Protein AF-A0A8J3HK94-F1 (afdb_monomer_lite)

Structure (mmCIF, N/CA/C/O backbone):
data_AF-A0A8J3HK94-F1
#
_entry.id   AF-A0A8J3HK94-F1
#
loop_
_atom_site.group_PDB
_atom_site.id
_atom_site.type_symbol
_atom_site.label_atom_id
_atom_site.label_alt_id
_atom_site.label_comp_id
_atom_site.label_asym_id
_atom_site.label_entity_id
_atom_site.label_seq_id
_atom_site.pdbx_PDB_ins_code
_atom_site.Cartn_x
_atom_site.Cartn_y
_atom_site.Cartn_z
_atom_site.occupancy
_atom_site.B_iso_or_equiv
_atom_site.auth_seq_id
_atom_site.auth_comp_id
_atom_site.auth_asym_id
_atom_site.auth_atom_id
_atom_site.pdbx_PDB_model_num
ATOM 1 N N . MET A 1 1 ? 1.221 37.750 -27.909 1.00 42.03 1 MET A N 1
ATOM 2 C CA . MET A 1 1 ? 0.734 37.215 -26.621 1.00 42.03 1 MET A CA 1
ATOM 3 C C . MET A 1 1 ? 0.077 35.888 -26.929 1.00 42.03 1 MET A C 1
ATOM 5 O O . MET A 1 1 ? -1.076 35.879 -27.331 1.00 42.03 1 MET A O 1
ATOM 9 N N . ASN A 1 2 ? 0.846 34.801 -26.864 1.00 42.00 2 ASN A N 1
ATOM 10 C CA . ASN A 1 2 ? 0.299 33.459 -27.018 1.00 42.00 2 ASN A CA 1
ATOM 11 C C . ASN A 1 2 ? -0.292 33.086 -25.667 1.00 42.00 2 ASN A C 1
ATOM 13 O O . ASN A 1 2 ? 0.446 32.860 -24.712 1.00 42.00 2 ASN A O 1
ATOM 17 N N . GLN A 1 3 ? -1.617 33.130 -25.585 1.00 48.66 3 GLN A N 1
ATOM 18 C CA . GLN A 1 3 ? -2.343 32.490 -24.504 1.00 48.66 3 GLN A CA 1
ATOM 19 C C . GLN A 1 3 ? -2.049 30.998 -24.656 1.00 48.66 3 GLN A C 1
ATOM 21 O O . GLN A 1 3 ? -2.496 30.371 -25.612 1.00 48.66 3 GLN A O 1
ATOM 26 N N . HIS A 1 4 ? -1.189 30.467 -23.788 1.00 46.75 4 HIS A N 1
ATOM 27 C CA . HIS A 1 4 ? -1.162 29.037 -23.547 1.00 46.75 4 HIS A CA 1
ATOM 28 C C . HIS A 1 4 ? -2.525 28.723 -22.936 1.00 46.75 4 HIS A C 1
ATOM 30 O O . HIS A 1 4 ? -2.739 28.955 -21.751 1.00 46.75 4 HIS A O 1
ATOM 36 N N . GLU A 1 5 ? -3.471 28.311 -23.779 1.00 56.69 5 GLU A N 1
ATOM 37 C CA . GLU A 1 5 ? -4.621 27.543 -23.328 1.00 56.69 5 GLU A CA 1
ATOM 38 C C . GLU A 1 5 ? -4.038 26.306 -22.643 1.00 56.69 5 GLU A C 1
ATOM 40 O O . GLU A 1 5 ? -3.636 25.342 -23.297 1.00 56.69 5 GLU A O 1
ATOM 45 N N . GLU A 1 6 ? -3.900 26.379 -21.319 1.00 55.19 6 GLU A N 1
ATOM 46 C CA . GLU A 1 6 ? -3.866 25.200 -20.471 1.00 55.19 6 GLU A CA 1
ATOM 47 C C . GLU A 1 6 ? -5.169 24.462 -20.759 1.00 55.19 6 GLU A C 1
ATOM 49 O O . GLU A 1 6 ? -6.229 24.773 -20.219 1.00 55.19 6 GLU A O 1
ATOM 54 N N . TYR A 1 7 ? -5.101 23.526 -21.705 1.00 48.00 7 TYR A N 1
ATOM 55 C CA . TYR A 1 7 ? -6.087 22.474 -21.830 1.00 48.00 7 TYR A CA 1
ATOM 56 C C . TYR A 1 7 ? -6.023 21.703 -20.517 1.00 48.00 7 TYR A C 1
ATOM 58 O O . TYR A 1 7 ? -5.212 20.793 -20.349 1.00 48.00 7 TYR A O 1
ATOM 66 N N . GLU A 1 8 ? -6.857 22.119 -19.570 1.00 52.19 8 GLU A N 1
ATOM 67 C CA . GLU A 1 8 ? -7.220 21.341 -18.402 1.00 52.19 8 GLU A CA 1
ATOM 68 C C . GLU A 1 8 ? -7.934 20.103 -18.947 1.00 52.19 8 GLU A C 1
ATOM 70 O O . GLU A 1 8 ? -9.144 20.080 -19.177 1.00 52.19 8 GLU A O 1
ATOM 75 N N . VAL A 1 9 ? -7.140 19.091 -19.307 1.00 52.84 9 VAL A N 1
ATOM 76 C CA . VAL A 1 9 ? -7.640 17.773 -19.671 1.00 52.84 9 VAL A CA 1
ATOM 77 C C . VAL A 1 9 ? -8.379 17.301 -18.435 1.00 52.84 9 VAL A C 1
ATOM 79 O O . VAL A 1 9 ? -7.741 16.919 -17.453 1.00 52.84 9 VAL A O 1
ATOM 82 N N . ALA A 1 10 ? -9.710 17.402 -18.471 1.00 52.56 10 ALA A N 1
ATOM 83 C CA . ALA A 1 10 ? -10.589 16.920 -17.424 1.00 52.56 10 ALA A CA 1
ATOM 84 C C . ALA A 1 10 ? -10.265 15.441 -17.224 1.00 52.56 10 ALA A C 1
ATOM 86 O O . ALA A 1 10 ? -10.687 14.574 -17.991 1.00 52.56 10 ALA A O 1
ATOM 87 N N . SER A 1 11 ? -9.398 15.187 -16.251 1.00 57.72 11 SER A N 1
ATOM 88 C CA . SER A 1 11 ? -8.889 13.863 -15.964 1.00 57.72 11 SER A CA 1
ATOM 89 C C . SER A 1 11 ? -10.081 13.089 -15.444 1.00 57.72 11 SER A C 1
ATOM 91 O O . SER A 1 11 ? -10.765 13.550 -14.527 1.00 57.72 11 SER A O 1
ATOM 93 N N . ALA A 1 12 ? -10.392 11.969 -16.095 1.00 57.72 12 ALA A N 1
ATOM 94 C CA . ALA A 1 12 ? -11.482 11.128 -15.643 1.00 57.72 12 ALA A CA 1
ATOM 95 C C . ALA A 1 12 ? -11.251 10.828 -14.150 1.00 57.72 12 ALA A C 1
ATOM 97 O O . ALA A 1 12 ? -10.126 10.480 -13.779 1.00 57.72 12 ALA A O 1
ATOM 98 N N . PRO A 1 13 ? -12.262 11.014 -13.284 1.00 69.06 13 PRO A N 1
ATOM 99 C CA . PRO A 1 13 ? -12.137 10.631 -11.887 1.00 69.06 13 PRO A CA 1
ATOM 100 C C . PRO A 1 13 ? -11.805 9.140 -11.856 1.00 69.06 13 PRO A C 1
ATOM 102 O O . PRO A 1 13 ? -12.543 8.324 -12.409 1.00 69.06 13 PRO A O 1
ATOM 105 N N . GLY A 1 14 ? -10.658 8.797 -11.285 1.00 87.81 14 GLY A N 1
ATOM 106 C CA . GLY A 1 14 ? -10.092 7.474 -11.466 1.00 87.81 14 GLY A CA 1
ATOM 107 C C . GLY A 1 14 ? -8.973 7.177 -10.491 1.00 87.81 14 GLY A C 1
ATOM 108 O O . GLY A 1 14 ? -8.502 8.041 -9.748 1.00 87.81 14 GLY A O 1
ATOM 109 N N . TRP A 1 15 ? -8.569 5.919 -10.511 1.00 94.69 15 TRP A N 1
ATOM 110 C CA . TRP A 1 15 ? -7.483 5.395 -9.709 1.00 94.69 15 TRP A CA 1
ATOM 111 C C . TRP A 1 15 ? -6.197 5.457 -10.523 1.00 94.69 15 TRP A C 1
ATOM 113 O O . TRP A 1 15 ? -6.171 5.046 -11.676 1.00 94.69 15 TRP A O 1
ATOM 123 N N . ALA A 1 16 ? -5.124 5.969 -9.938 1.00 95.88 16 ALA A N 1
ATOM 124 C CA . ALA A 1 16 ? -3.815 6.046 -10.569 1.00 95.88 16 ALA A CA 1
ATOM 125 C C . ALA A 1 16 ? -2.891 4.955 -9.998 1.00 95.88 16 ALA A C 1
ATOM 127 O O . ALA A 1 16 ? -2.754 4.869 -8.770 1.00 95.88 16 ALA A O 1
ATOM 128 N N . PRO A 1 17 ? -2.241 4.133 -10.843 1.00 96.75 17 PRO A N 1
ATOM 129 C CA . PRO A 1 17 ? -1.340 3.084 -10.389 1.00 96.75 17 PRO A CA 1
ATOM 130 C C . PRO A 1 17 ? -0.154 3.615 -9.595 1.00 96.75 17 PRO A C 1
ATOM 132 O O . PRO A 1 17 ? 0.417 4.666 -9.899 1.00 96.75 17 PRO A O 1
ATOM 135 N N . VAL A 1 18 ? 0.267 2.814 -8.626 1.00 97.25 18 VAL A N 1
ATOM 136 C CA . VAL A 1 18 ? 1.447 3.029 -7.801 1.00 97.25 18 VAL A CA 1
ATOM 137 C C . VAL A 1 18 ? 2.259 1.748 -7.760 1.00 97.25 18 VAL A C 1
ATOM 139 O O . VAL A 1 18 ? 1.749 0.692 -7.385 1.00 97.25 18 VAL A O 1
ATOM 142 N N . VAL A 1 19 ? 3.542 1.838 -8.102 1.00 97.25 19 VAL A N 1
ATOM 143 C CA . VAL A 1 19 ? 4.454 0.694 -8.045 1.00 97.25 19 VAL A CA 1
ATOM 144 C C . VAL A 1 19 ? 5.729 1.085 -7.331 1.00 97.25 19 VAL A C 1
ATOM 146 O O . VAL A 1 19 ? 6.479 1.957 -7.783 1.00 97.25 19 VAL A O 1
ATOM 149 N N . PHE A 1 20 ? 5.988 0.373 -6.238 1.00 95.88 20 PHE A N 1
ATOM 150 C CA . PHE A 1 20 ? 7.257 0.402 -5.542 1.00 95.88 20 PHE A CA 1
ATOM 151 C C . PHE A 1 20 ? 7.925 -0.967 -5.643 1.00 95.88 20 PHE A C 1
ATOM 153 O O . PHE A 1 20 ? 7.413 -1.973 -5.155 1.00 95.88 20 PHE A O 1
ATOM 160 N N . GLY A 1 21 ? 9.083 -1.038 -6.281 1.00 92.94 21 GLY A N 1
ATOM 161 C CA . GLY A 1 21 ? 9.813 -2.281 -6.454 1.00 92.94 21 GLY A CA 1
ATOM 162 C C . GLY A 1 21 ? 11.234 -2.037 -6.925 1.00 92.94 21 GLY A C 1
ATOM 163 O O . GLY A 1 21 ? 11.505 -1.130 -7.709 1.00 92.94 21 GLY A O 1
ATOM 164 N N . ARG A 1 22 ? 12.139 -2.891 -6.452 1.00 92.06 22 ARG A N 1
ATOM 165 C CA . ARG A 1 22 ? 13.520 -2.952 -6.936 1.00 92.06 22 ARG A CA 1
ATOM 166 C C . ARG A 1 22 ? 13.552 -3.642 -8.300 1.00 92.06 22 ARG A C 1
ATOM 168 O O . ARG A 1 22 ? 12.728 -4.515 -8.574 1.00 92.06 22 ARG A O 1
ATOM 175 N N . THR A 1 23 ? 14.506 -3.260 -9.141 1.00 92.25 23 THR A N 1
ATOM 176 C CA . THR A 1 23 ? 14.773 -3.939 -10.421 1.00 92.25 23 THR A CA 1
ATOM 177 C C . THR A 1 23 ? 16.070 -4.726 -10.323 1.00 92.25 23 THR A C 1
ATOM 179 O O . THR A 1 23 ? 16.749 -4.690 -9.296 1.00 92.25 23 THR A O 1
ATOM 182 N N . ARG A 1 24 ? 16.432 -5.441 -11.392 1.00 90.88 24 ARG A N 1
ATOM 183 C CA . ARG A 1 24 ? 17.691 -6.181 -11.447 1.00 90.88 24 ARG A CA 1
ATOM 184 C C . ARG A 1 24 ? 18.888 -5.270 -11.205 1.00 90.88 24 ARG A C 1
ATOM 186 O O . ARG A 1 24 ? 19.740 -5.590 -10.402 1.00 90.88 24 ARG A O 1
ATOM 193 N N . ASN A 1 25 ? 18.941 -4.126 -11.876 1.00 88.56 25 ASN A N 1
ATOM 194 C CA . ASN A 1 25 ? 20.156 -3.310 -11.920 1.00 88.56 25 ASN A CA 1
ATOM 195 C C . ASN A 1 25 ? 20.101 -2.067 -11.017 1.00 88.56 25 ASN A C 1
ATOM 197 O O . ASN A 1 25 ? 21.021 -1.247 -11.050 1.00 88.56 25 ASN A O 1
ATOM 201 N N . ALA A 1 26 ? 19.029 -1.883 -10.239 1.00 86.94 26 ALA A N 1
ATOM 202 C CA . ALA A 1 26 ? 18.869 -0.706 -9.394 1.00 86.94 26 ALA A CA 1
ATOM 203 C C . ALA A 1 26 ? 18.104 -0.997 -8.102 1.00 86.94 26 ALA A C 1
ATOM 205 O O . ALA A 1 26 ? 16.978 -1.502 -8.115 1.00 86.94 26 ALA A O 1
ATOM 206 N N . ASP A 1 27 ? 18.687 -0.537 -6.993 1.00 83.94 27 ASP A N 1
ATOM 207 C CA . ASP A 1 27 ? 18.114 -0.653 -5.651 1.00 83.94 27 ASP A CA 1
ATOM 208 C C . ASP A 1 27 ? 17.171 0.500 -5.271 1.00 83.94 27 ASP A C 1
ATOM 210 O O . ASP A 1 27 ? 16.957 0.795 -4.097 1.00 83.94 27 ASP A O 1
ATOM 214 N N . VAL A 1 28 ? 16.606 1.167 -6.276 1.00 82.75 28 VAL A N 1
ATOM 215 C CA . VAL A 1 28 ? 15.639 2.257 -6.098 1.00 82.75 28 VAL A CA 1
ATOM 216 C C . VAL A 1 28 ? 14.244 1.668 -5.960 1.00 82.75 28 VAL A C 1
ATOM 218 O O . VAL A 1 28 ? 13.864 0.792 -6.734 1.00 82.75 28 VAL A O 1
ATOM 221 N N . TRP A 1 29 ? 13.496 2.147 -4.969 1.00 82.88 29 TRP A N 1
ATOM 222 C CA . TRP A 1 29 ? 12.213 1.569 -4.582 1.00 82.88 29 TRP A CA 1
ATOM 223 C C . TRP A 1 29 ? 11.012 2.104 -5.357 1.00 82.88 29 TRP A C 1
ATOM 225 O O . TRP A 1 29 ? 10.008 1.413 -5.368 1.00 82.88 29 TRP A O 1
ATOM 235 N N . TRP A 1 30 ? 11.062 3.274 -5.993 1.00 80.69 30 TRP A N 1
ATOM 236 C CA . TRP A 1 30 ? 9.920 3.830 -6.733 1.00 80.69 30 TRP A CA 1
ATOM 237 C C . TRP A 1 30 ? 10.035 3.578 -8.236 1.00 80.69 30 TRP A C 1
ATOM 239 O O . TRP A 1 30 ? 11.108 3.702 -8.833 1.00 80.69 30 TRP A O 1
ATOM 249 N N . ARG A 1 31 ? 8.906 3.224 -8.854 1.00 85.12 31 ARG A N 1
ATOM 250 C CA . ARG A 1 31 ? 8.808 3.022 -10.305 1.00 85.12 31 ARG A CA 1
ATOM 251 C C . ARG A 1 31 ? 7.689 3.835 -10.915 1.00 85.12 31 ARG A C 1
ATOM 253 O O . ARG A 1 31 ? 7.922 4.479 -11.924 1.00 85.12 31 ARG A O 1
ATOM 260 N N . ALA A 1 32 ? 6.520 3.860 -10.292 1.00 94.00 32 ALA A N 1
ATOM 261 C CA . ALA A 1 32 ? 5.366 4.564 -10.829 1.00 94.00 32 ALA A CA 1
ATOM 262 C C . ALA A 1 32 ? 4.612 5.275 -9.701 1.00 94.00 32 ALA A C 1
ATOM 264 O O . ALA A 1 32 ? 4.320 4.646 -8.679 1.00 94.00 32 ALA A O 1
ATOM 265 N N . VAL A 1 33 ? 4.329 6.568 -9.872 1.00 95.56 33 VAL A N 1
ATOM 266 C CA . VAL A 1 33 ? 3.602 7.396 -8.898 1.00 95.56 33 VAL A CA 1
ATOM 267 C C . VAL A 1 33 ? 2.563 8.283 -9.595 1.00 95.56 33 VAL A C 1
ATOM 269 O O . VAL A 1 33 ? 2.799 8.703 -10.727 1.00 95.56 33 VAL A O 1
ATOM 272 N N . PRO A 1 34 ? 1.441 8.622 -8.940 1.00 94.88 34 PRO A N 1
ATOM 273 C CA . PRO A 1 34 ? 0.409 9.467 -9.533 1.00 94.88 34 PRO A CA 1
ATOM 274 C C . PRO A 1 34 ? 0.896 10.898 -9.745 1.00 94.88 34 PRO A C 1
ATOM 276 O O . PRO A 1 34 ? 1.629 11.449 -8.918 1.00 94.88 34 PRO A O 1
ATOM 279 N N . ALA A 1 35 ? 0.426 11.536 -10.815 1.00 92.00 35 ALA A N 1
ATOM 280 C CA . ALA A 1 35 ? 0.636 12.965 -11.021 1.00 92.00 35 ALA A CA 1
ATOM 281 C C . ALA A 1 35 ? 0.085 13.793 -9.842 1.00 92.00 35 ALA A C 1
ATOM 283 O O . ALA A 1 35 ? -1.024 13.555 -9.367 1.00 92.00 35 ALA A O 1
ATOM 284 N N . GLY A 1 36 ? 0.853 14.782 -9.375 1.00 88.81 36 GLY A N 1
ATOM 285 C CA . GLY A 1 36 ? 0.413 15.738 -8.348 1.00 88.81 36 GLY A CA 1
ATOM 286 C C . GLY A 1 36 ? 0.370 15.209 -6.908 1.00 88.81 36 GLY A C 1
ATOM 287 O O . GLY A 1 36 ? 0.103 15.986 -5.995 1.00 88.81 36 GLY A O 1
ATOM 288 N N . VAL A 1 37 ? 0.669 13.928 -6.672 1.00 89.12 37 VAL A N 1
ATOM 289 C CA . VAL A 1 37 ? 0.752 13.357 -5.320 1.00 89.12 37 VAL A CA 1
ATOM 290 C C . VAL A 1 37 ? 2.191 13.453 -4.810 1.00 89.12 37 VAL A C 1
ATOM 292 O O . VAL A 1 37 ? 3.121 12.965 -5.458 1.00 89.12 37 VAL A O 1
ATOM 295 N N . SER A 1 38 ? 2.390 14.058 -3.631 1.00 83.50 38 SER A N 1
ATOM 296 C CA . SER A 1 38 ? 3.709 14.067 -2.982 1.00 83.50 38 SER A CA 1
ATOM 297 C C . SER A 1 38 ? 4.103 12.638 -2.612 1.00 83.50 38 SER A C 1
ATOM 299 O O . SER A 1 38 ? 3.550 12.033 -1.690 1.00 83.50 38 SER A O 1
ATOM 301 N N . HIS A 1 39 ? 5.069 12.082 -3.343 1.00 79.25 39 HIS A N 1
ATOM 302 C CA . HIS A 1 39 ? 5.569 10.738 -3.084 1.00 79.25 39 HIS A CA 1
ATOM 303 C C . HIS A 1 39 ? 6.682 10.711 -2.030 1.00 79.25 39 HIS A C 1
ATOM 305 O O . HIS A 1 39 ? 6.929 9.651 -1.459 1.00 79.25 39 HIS A O 1
ATOM 311 N N . ARG A 1 40 ? 7.335 11.849 -1.753 1.00 82.06 40 ARG A N 1
ATOM 312 C CA . ARG A 1 40 ? 8.483 11.930 -0.833 1.00 82.06 40 ARG A CA 1
ATOM 313 C C . ARG A 1 40 ? 8.092 11.802 0.645 1.00 82.06 40 ARG A C 1
ATOM 315 O O . ARG A 1 40 ? 8.906 11.333 1.427 1.00 82.06 40 ARG A O 1
ATOM 322 N N . ASP A 1 41 ? 6.833 12.082 0.994 1.00 87.94 41 ASP A N 1
ATOM 323 C CA . ASP A 1 41 ? 6.378 12.070 2.391 1.00 87.94 41 ASP A CA 1
ATOM 324 C C . ASP A 1 41 ? 5.393 10.925 2.672 1.00 87.94 41 ASP A C 1
ATOM 326 O O . ASP A 1 41 ? 5.774 9.829 3.095 1.00 87.94 41 ASP A O 1
ATOM 330 N N . TRP A 1 42 ? 4.103 11.166 2.425 1.00 93.56 42 TRP A N 1
ATOM 331 C CA . TRP A 1 42 ? 3.015 10.272 2.816 1.00 93.56 42 TRP A CA 1
ATOM 332 C C . TRP A 1 42 ? 3.087 8.920 2.109 1.00 93.56 42 TRP A C 1
ATOM 334 O O . TRP A 1 42 ? 3.032 7.884 2.771 1.00 93.56 42 TRP A O 1
ATOM 344 N N . LEU A 1 43 ? 3.251 8.920 0.781 1.00 94.62 43 LEU A N 1
ATOM 345 C CA . LEU A 1 43 ? 3.241 7.690 -0.010 1.00 94.62 43 LEU A CA 1
ATOM 346 C C . LEU A 1 43 ? 4.400 6.769 0.384 1.00 94.62 43 LEU A C 1
ATOM 348 O O . LEU A 1 43 ? 4.184 5.596 0.677 1.00 94.62 43 LEU A O 1
ATOM 352 N N . THR A 1 44 ? 5.618 7.314 0.457 1.00 93.44 44 THR A N 1
ATOM 353 C CA . THR A 1 44 ? 6.806 6.563 0.881 1.00 93.44 44 THR A CA 1
ATOM 354 C C . THR A 1 44 ? 6.674 6.065 2.317 1.00 93.44 44 THR A C 1
ATOM 356 O O . THR A 1 44 ? 7.004 4.913 2.592 1.00 93.44 44 THR A O 1
ATOM 359 N N . THR A 1 45 ? 6.125 6.877 3.224 1.00 93.94 45 THR A N 1
ATOM 360 C CA . THR A 1 45 ? 5.888 6.473 4.617 1.00 93.94 45 THR A CA 1
ATOM 361 C C . THR A 1 45 ? 4.885 5.321 4.712 1.00 93.94 45 THR A C 1
ATOM 363 O O . THR A 1 45 ? 5.149 4.325 5.386 1.00 93.94 45 THR A O 1
ATOM 366 N N . ALA A 1 46 ? 3.752 5.416 4.012 1.00 95.69 46 ALA A N 1
ATOM 367 C CA . ALA A 1 46 ? 2.705 4.397 4.032 1.00 95.69 46 ALA A CA 1
ATOM 368 C C . ALA A 1 46 ? 3.174 3.083 3.381 1.00 95.69 46 ALA A C 1
ATOM 370 O O . ALA A 1 46 ? 2.961 2.003 3.936 1.00 95.69 46 ALA A O 1
ATOM 371 N N . VAL A 1 47 ? 3.872 3.167 2.241 1.00 96.12 47 VAL A N 1
ATOM 372 C CA . VAL A 1 47 ? 4.470 2.004 1.568 1.00 96.12 47 VAL A CA 1
ATOM 373 C C . VAL A 1 47 ? 5.579 1.386 2.421 1.00 96.12 47 VAL A C 1
ATOM 375 O O . VAL A 1 47 ? 5.623 0.167 2.589 1.00 96.12 47 VAL A O 1
ATOM 378 N N . GLY A 1 48 ? 6.441 2.208 3.019 1.00 95.00 48 GLY A N 1
ATOM 379 C CA . GLY A 1 48 ? 7.480 1.760 3.942 1.00 95.00 48 GLY A CA 1
ATOM 380 C C . GLY A 1 48 ? 6.903 0.977 5.121 1.00 95.00 48 GLY A C 1
ATOM 381 O O . GLY A 1 48 ? 7.423 -0.087 5.449 1.00 95.00 48 GLY A O 1
ATOM 382 N N . ALA A 1 49 ? 5.785 1.437 5.689 1.00 94.88 49 ALA A N 1
ATOM 383 C CA . ALA A 1 49 ? 5.112 0.778 6.806 1.00 94.88 49 ALA A CA 1
ATOM 384 C C . ALA A 1 49 ? 4.551 -0.613 6.455 1.00 94.88 49 ALA A C 1
ATOM 386 O O . ALA A 1 49 ? 4.597 -1.528 7.278 1.00 94.88 49 ALA A O 1
ATOM 387 N N . VAL A 1 50 ? 4.014 -0.798 5.242 1.00 97.25 50 VAL A N 1
ATOM 388 C CA . VAL A 1 50 ? 3.467 -2.100 4.818 1.00 97.25 50 VAL A CA 1
ATOM 389 C C . VAL A 1 50 ? 4.555 -3.059 4.331 1.00 97.25 50 VAL A C 1
ATOM 391 O O . VAL A 1 50 ? 4.493 -4.256 4.623 1.00 97.25 50 VAL A O 1
ATOM 394 N N . VAL A 1 51 ? 5.573 -2.559 3.623 1.00 96.12 51 VAL A N 1
ATOM 395 C CA . VAL A 1 51 ? 6.633 -3.412 3.075 1.00 96.12 51 VAL A CA 1
ATOM 396 C C . VAL A 1 51 ? 7.678 -3.777 4.128 1.00 96.12 51 VAL A C 1
ATOM 398 O O . VAL A 1 51 ? 8.134 -4.920 4.149 1.00 96.12 51 VAL A O 1
ATOM 401 N N . ASP A 1 52 ? 8.057 -2.828 4.986 1.00 94.44 52 ASP A N 1
ATOM 402 C CA . ASP A 1 52 ? 9.055 -2.988 6.051 1.00 94.44 52 ASP A CA 1
ATOM 403 C C . ASP A 1 52 ? 10.344 -3.682 5.572 1.00 94.44 52 ASP A C 1
ATOM 405 O O . ASP A 1 52 ? 10.761 -4.718 6.088 1.00 94.44 52 ASP A O 1
ATOM 409 N N . GLY A 1 53 ? 10.916 -3.201 4.463 1.00 91.31 53 GLY A N 1
ATOM 410 C CA . GLY A 1 53 ? 12.116 -3.795 3.855 1.00 91.31 53 GLY A CA 1
ATOM 411 C C . GLY A 1 53 ? 11.962 -5.253 3.382 1.00 91.31 53 GLY A C 1
ATOM 412 O O . GLY A 1 53 ? 12.950 -5.881 2.999 1.00 91.31 53 GLY A O 1
ATOM 413 N N . GLY A 1 54 ? 10.744 -5.802 3.393 1.00 93.00 54 GLY A N 1
ATOM 414 C CA . GLY A 1 54 ? 10.455 -7.209 3.125 1.00 93.00 54 GLY A CA 1
ATOM 415 C C . GLY A 1 54 ? 10.582 -8.134 4.338 1.00 93.00 54 GLY A C 1
ATOM 416 O O . GLY A 1 54 ? 10.470 -9.353 4.186 1.00 93.00 54 GLY A O 1
ATOM 417 N N . HIS A 1 55 ? 10.812 -7.606 5.544 1.00 93.19 55 HIS A N 1
ATOM 418 C CA . HIS A 1 55 ? 10.901 -8.424 6.751 1.00 93.19 55 HIS A CA 1
ATOM 419 C C . HIS A 1 55 ? 9.603 -9.196 6.967 1.00 93.19 55 HIS A C 1
ATOM 421 O O . HIS A 1 55 ? 8.541 -8.593 7.053 1.00 93.19 55 HIS A O 1
ATOM 427 N N . HIS A 1 56 ? 9.682 -10.527 7.073 1.00 92.75 56 HIS A N 1
ATOM 428 C CA . HIS A 1 56 ? 8.534 -11.421 7.297 1.00 92.75 56 HIS A CA 1
ATOM 429 C C . HIS A 1 56 ? 7.409 -11.298 6.257 1.00 92.75 56 HIS A C 1
ATOM 431 O O . HIS A 1 56 ? 6.244 -11.579 6.553 1.00 92.75 56 HIS A O 1
ATOM 437 N N . LEU A 1 57 ? 7.734 -10.868 5.036 1.00 94.25 57 LEU A N 1
ATOM 438 C CA . LEU A 1 57 ? 6.774 -10.732 3.942 1.00 94.25 57 LEU A CA 1
ATOM 439 C C . LEU A 1 57 ? 6.617 -12.059 3.179 1.00 94.25 57 LEU A C 1
ATOM 441 O O . LEU A 1 57 ? 6.732 -12.120 1.962 1.00 94.25 57 LEU A O 1
ATOM 445 N N . ASP A 1 58 ? 6.393 -13.155 3.907 1.00 94.00 58 ASP A N 1
ATOM 446 C CA . ASP A 1 58 ? 6.156 -14.488 3.324 1.00 94.00 58 ASP A CA 1
ATOM 447 C C . ASP A 1 58 ? 4.720 -14.639 2.799 1.00 94.00 58 ASP A C 1
ATOM 449 O O . ASP A 1 58 ? 4.421 -15.523 1.996 1.00 94.00 58 ASP A O 1
ATOM 453 N N . ARG A 1 59 ? 3.831 -13.762 3.273 1.00 96.38 59 ARG A N 1
ATOM 454 C CA . ARG A 1 59 ? 2.436 -13.606 2.862 1.00 96.38 59 ARG A CA 1
ATOM 455 C C . ARG A 1 59 ? 2.203 -12.152 2.445 1.00 96.38 59 ARG A C 1
ATOM 457 O O . ARG A 1 59 ? 2.912 -11.276 2.948 1.00 96.38 59 ARG A O 1
ATOM 464 N N . PRO A 1 60 ? 1.230 -11.888 1.556 1.00 97.94 60 PRO A N 1
ATOM 465 C CA . PRO A 1 60 ? 0.902 -10.523 1.186 1.00 97.94 60 PRO A CA 1
ATOM 466 C C . PRO A 1 60 ? 0.401 -9.740 2.403 1.00 97.94 60 PRO A C 1
ATOM 468 O O . PRO A 1 60 ? -0.325 -10.272 3.248 1.00 97.94 60 PRO A O 1
ATOM 471 N N . ARG A 1 61 ? 0.774 -8.466 2.461 1.00 98.25 61 ARG A N 1
ATOM 472 C CA . ARG A 1 61 ? 0.210 -7.482 3.382 1.00 98.25 61 ARG A CA 1
ATOM 473 C C . ARG A 1 61 ? -0.578 -6.464 2.598 1.00 98.25 61 ARG A C 1
ATOM 475 O O . ARG A 1 61 ? -0.146 -6.053 1.527 1.00 98.25 61 ARG A O 1
ATOM 482 N N . PHE A 1 62 ? -1.700 -6.038 3.144 1.00 98.12 62 PHE A N 1
ATOM 483 C CA . PHE A 1 62 ? -2.573 -5.070 2.493 1.00 98.12 62 PHE A CA 1
ATOM 484 C C . PHE A 1 62 ? -2.481 -3.732 3.209 1.00 98.12 62 PHE A C 1
ATOM 486 O O . PHE A 1 62 ? -2.214 -3.678 4.411 1.00 98.12 62 PHE A O 1
ATOM 493 N N . LEU A 1 63 ? -2.691 -2.660 2.461 1.00 97.94 63 LEU A N 1
ATOM 494 C CA . LEU A 1 63 ? -2.656 -1.294 2.953 1.00 97.94 63 LEU A CA 1
ATOM 495 C C . LEU A 1 63 ? -3.915 -0.570 2.499 1.00 97.94 63 LEU A C 1
ATOM 497 O O . LEU A 1 63 ? -4.280 -0.640 1.325 1.00 97.94 63 LEU A O 1
ATOM 501 N N . ILE A 1 64 ? -4.509 0.175 3.424 1.00 97.44 64 ILE A N 1
ATOM 502 C CA . ILE A 1 64 ? -5.377 1.310 3.117 1.00 97.44 64 ILE A CA 1
ATOM 503 C C . ILE A 1 64 ? -4.857 2.521 3.888 1.00 97.44 64 ILE A C 1
ATOM 505 O O . ILE A 1 64 ? -4.566 2.441 5.085 1.00 97.44 64 ILE A O 1
ATOM 509 N N . SER A 1 65 ? -4.695 3.647 3.208 1.00 96.50 65 SER A N 1
ATOM 510 C CA . SER A 1 65 ? -4.213 4.885 3.813 1.00 96.50 65 SER A CA 1
ATOM 511 C C . SER A 1 65 ? -4.927 6.083 3.216 1.00 96.50 65 SER A C 1
ATOM 513 O O . SER A 1 65 ? -5.344 6.042 2.062 1.00 96.50 65 SER A O 1
ATOM 515 N N . ARG A 1 66 ? -5.059 7.150 4.002 1.00 95.69 66 ARG A N 1
ATOM 516 C CA . ARG A 1 66 ? -5.557 8.444 3.551 1.00 95.69 66 ARG A CA 1
ATOM 517 C C . ARG A 1 66 ? -4.610 9.551 4.004 1.00 95.69 66 ARG A C 1
ATOM 519 O O . ARG A 1 66 ? -4.182 9.534 5.161 1.00 95.69 66 ARG A O 1
ATOM 526 N N . ASP A 1 67 ? -4.294 10.488 3.116 1.00 95.25 67 ASP A N 1
ATOM 527 C CA . ASP A 1 67 ? -3.521 11.689 3.456 1.00 95.25 67 ASP A CA 1
ATOM 528 C C . ASP A 1 67 ? -4.409 12.847 3.948 1.00 95.25 67 ASP A C 1
ATOM 530 O O . ASP A 1 67 ? -5.633 12.739 4.044 1.00 95.25 67 ASP A O 1
ATOM 534 N N . SER A 1 68 ? -3.784 13.979 4.275 1.00 93.69 68 SER A N 1
ATOM 535 C CA . SER A 1 68 ? -4.476 15.209 4.683 1.00 93.69 68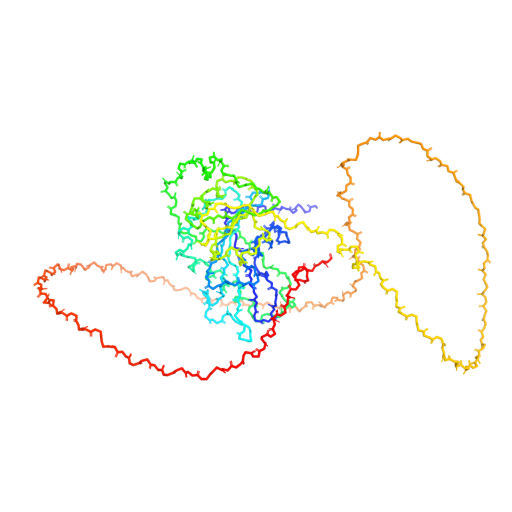 SER A CA 1
ATOM 536 C C . SER A 1 68 ? -5.194 15.936 3.544 1.00 93.69 68 SER A C 1
ATOM 538 O O . SER A 1 68 ? -6.084 16.739 3.819 1.00 93.69 68 SER A O 1
ATOM 540 N N . ALA A 1 69 ? -4.845 15.656 2.287 1.00 93.19 69 ALA A N 1
ATOM 541 C CA . ALA A 1 69 ? -5.554 16.158 1.112 1.00 93.19 69 ALA A CA 1
ATOM 542 C C . ALA A 1 69 ? -6.777 15.289 0.751 1.00 93.19 69 ALA A C 1
ATOM 544 O O . ALA A 1 69 ? -7.562 15.646 -0.126 1.00 93.19 69 ALA A O 1
ATOM 545 N N . GLY A 1 70 ? -6.969 14.164 1.447 1.00 93.31 70 GLY A N 1
ATOM 546 C CA . GLY A 1 70 ? -8.060 13.223 1.237 1.00 93.31 70 GLY A CA 1
ATOM 547 C C . GLY A 1 70 ? -7.776 12.149 0.186 1.00 93.31 70 GLY A C 1
ATOM 548 O O . GLY A 1 70 ? -8.672 11.342 -0.073 1.00 93.31 70 GLY A O 1
ATOM 549 N N . ASN A 1 71 ? -6.572 12.093 -0.390 1.00 94.94 71 ASN A N 1
ATOM 550 C CA . ASN A 1 71 ? -6.167 11.026 -1.300 1.00 94.94 71 ASN A CA 1
ATOM 551 C C . ASN A 1 71 ? -6.148 9.694 -0.557 1.00 94.94 71 ASN A C 1
ATOM 553 O O . ASN A 1 71 ? -5.597 9.593 0.538 1.00 94.94 71 ASN A O 1
ATOM 557 N N . MET A 1 72 ? -6.742 8.671 -1.160 1.00 95.69 72 MET A N 1
ATOM 558 C CA . MET A 1 72 ? -6.790 7.314 -0.643 1.00 95.69 72 MET A CA 1
ATOM 559 C C . MET A 1 72 ? -5.816 6.434 -1.414 1.00 95.69 72 MET A C 1
ATOM 561 O O . MET A 1 72 ? -5.870 6.385 -2.636 1.00 95.69 72 MET A O 1
ATOM 565 N N . LEU A 1 73 ? -4.963 5.717 -0.691 1.00 96.88 73 LEU A N 1
ATOM 566 C CA . LEU A 1 73 ? -4.077 4.681 -1.202 1.00 96.88 73 LEU A CA 1
ATOM 567 C C . LEU A 1 73 ? -4.614 3.313 -0.789 1.00 96.88 73 LEU A C 1
ATOM 569 O O . LEU A 1 73 ? -4.840 3.079 0.398 1.00 96.88 73 LEU A O 1
ATOM 573 N N . VAL A 1 74 ? -4.735 2.400 -1.748 1.00 97.19 74 VAL A N 1
ATOM 574 C CA . VAL A 1 74 ? -5.028 0.980 -1.521 1.00 97.19 74 VAL A CA 1
ATOM 575 C C . VAL A 1 74 ? -3.978 0.141 -2.231 1.00 97.19 74 VAL A C 1
ATOM 577 O O . VAL A 1 74 ? -3.616 0.440 -3.364 1.00 97.19 74 VAL A O 1
ATOM 580 N N . GLY A 1 75 ? -3.467 -0.911 -1.598 1.00 97.44 75 GLY A N 1
ATOM 581 C CA . GLY A 1 75 ? -2.515 -1.785 -2.277 1.00 97.44 75 GLY A CA 1
ATOM 582 C C . GLY A 1 75 ? -2.056 -2.987 -1.476 1.00 97.44 75 GLY A C 1
ATOM 583 O O . GLY A 1 75 ? -2.547 -3.268 -0.380 1.00 97.44 75 GLY A O 1
ATOM 584 N N . VAL A 1 76 ? -1.093 -3.697 -2.053 1.00 98.44 76 VAL A N 1
ATOM 585 C CA . VAL A 1 76 ? -0.532 -4.937 -1.528 1.00 98.44 76 VAL A CA 1
ATOM 586 C C . VAL A 1 76 ? 0.991 -4.891 -1.565 1.00 98.44 76 VAL A C 1
ATOM 588 O O . VAL A 1 76 ? 1.587 -4.583 -2.594 1.00 98.44 76 VAL A O 1
ATOM 591 N N . ALA A 1 77 ? 1.628 -5.228 -0.446 1.00 98.19 77 ALA A N 1
ATOM 592 C CA . ALA A 1 77 ? 3.038 -5.584 -0.390 1.00 98.19 77 ALA A CA 1
ATOM 593 C C . ALA A 1 77 ? 3.184 -7.105 -0.436 1.00 98.19 77 ALA A C 1
ATOM 595 O O . ALA A 1 77 ? 2.505 -7.820 0.300 1.00 98.19 77 ALA A O 1
ATOM 596 N N . CYS A 1 78 ? 4.081 -7.613 -1.271 1.00 98.31 78 CYS A N 1
ATOM 597 C CA . CYS A 1 78 ? 4.294 -9.048 -1.434 1.00 98.31 78 CYS A CA 1
ATOM 598 C C . CYS A 1 78 ? 5.724 -9.364 -1.900 1.00 98.31 78 CYS A C 1
ATOM 600 O O . CYS A 1 78 ? 6.526 -8.470 -2.194 1.00 98.31 78 CYS A O 1
ATOM 602 N N . ARG A 1 79 ? 6.053 -10.657 -1.992 1.00 97.88 79 ARG A N 1
ATOM 603 C CA . ARG A 1 79 ? 7.239 -11.102 -2.735 1.00 97.88 79 ARG A CA 1
ATOM 604 C C . ARG A 1 79 ? 6.969 -10.943 -4.224 1.00 97.88 79 ARG A C 1
ATOM 606 O O . ARG A 1 79 ? 5.952 -11.423 -4.716 1.00 97.88 79 ARG A O 1
ATOM 613 N N . ALA A 1 80 ? 7.924 -10.386 -4.961 1.00 97.44 80 ALA A N 1
ATOM 614 C CA . ALA A 1 80 ? 7.801 -10.198 -6.408 1.00 97.44 80 ALA A CA 1
ATOM 615 C C . ALA A 1 80 ? 7.552 -11.523 -7.161 1.00 97.44 80 ALA A C 1
ATOM 617 O O . ALA A 1 80 ? 6.848 -11.546 -8.165 1.00 97.44 80 ALA A O 1
ATOM 618 N N . ALA A 1 81 ? 8.030 -12.652 -6.620 1.00 97.75 81 ALA A N 1
ATOM 619 C CA . ALA A 1 81 ? 7.800 -13.990 -7.179 1.00 97.75 81 ALA A CA 1
ATOM 620 C C . ALA A 1 81 ? 6.319 -14.399 -7.212 1.00 97.75 81 ALA A C 1
ATOM 622 O O . ALA A 1 81 ? 5.950 -15.310 -7.946 1.00 97.75 81 ALA A O 1
ATOM 623 N N . GLN A 1 82 ? 5.472 -13.739 -6.419 1.00 98.00 82 GLN A N 1
ATOM 624 C CA . GLN A 1 82 ? 4.028 -13.956 -6.428 1.00 98.00 82 GLN A CA 1
ATOM 625 C C . GLN A 1 82 ? 3.319 -13.175 -7.544 1.00 98.00 82 GLN A C 1
ATOM 627 O O . GLN A 1 82 ? 2.155 -13.458 -7.811 1.00 98.00 82 GLN A O 1
ATOM 632 N N . LEU A 1 83 ? 3.993 -12.201 -8.167 1.00 98.06 83 LEU A N 1
ATOM 633 C CA . LEU A 1 83 ? 3.468 -11.397 -9.273 1.00 98.06 83 LEU A CA 1
ATOM 634 C C . LEU A 1 83 ? 4.077 -11.790 -10.618 1.00 98.06 83 LEU A C 1
ATOM 636 O O . LEU A 1 83 ? 3.388 -11.740 -11.632 1.00 98.06 83 LEU A O 1
ATOM 640 N N . HIS A 1 84 ? 5.356 -12.178 -10.641 1.00 97.81 84 HIS A N 1
ATOM 641 C CA . HIS A 1 84 ? 6.048 -12.516 -11.880 1.00 97.81 84 HIS A CA 1
ATOM 642 C C . HIS A 1 84 ? 7.118 -13.615 -11.682 1.00 97.81 84 HIS A C 1
ATOM 644 O O . HIS A 1 84 ? 7.901 -13.549 -10.729 1.00 97.81 84 HIS A O 1
ATOM 650 N N . PRO A 1 85 ? 7.217 -14.617 -12.584 1.00 97.00 85 PRO A N 1
ATOM 651 C CA . PRO A 1 85 ? 8.144 -15.748 -12.430 1.00 97.00 85 PRO A 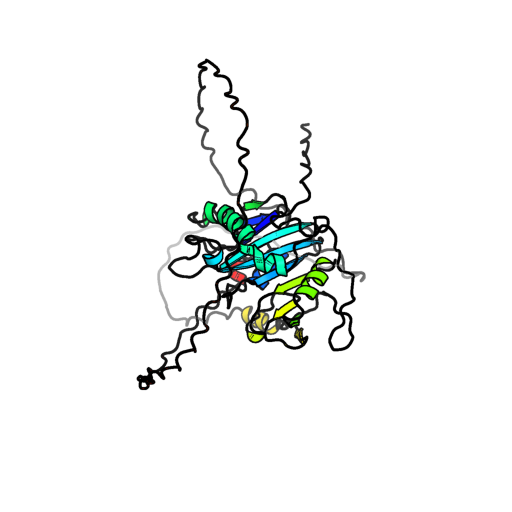CA 1
ATOM 652 C C . PRO A 1 85 ? 9.622 -15.406 -12.676 1.00 97.00 85 PRO A C 1
ATOM 654 O O . PRO A 1 85 ? 10.493 -16.073 -12.124 1.00 97.00 85 PRO A O 1
ATOM 657 N N . GLU A 1 86 ? 9.914 -14.378 -13.476 1.00 96.81 86 GLU A N 1
ATOM 658 C CA . GLU A 1 86 ? 11.299 -14.013 -13.840 1.00 96.81 86 GLU A CA 1
ATOM 659 C C . GLU A 1 86 ? 11.801 -12.735 -13.146 1.00 96.81 86 GLU A C 1
ATOM 661 O O . GLU A 1 86 ? 12.891 -12.710 -12.578 1.00 96.81 86 GLU A O 1
ATOM 666 N N . MET A 1 87 ? 10.991 -11.675 -13.129 1.00 96.25 87 MET A N 1
ATOM 667 C CA . MET A 1 87 ? 11.286 -10.410 -12.455 1.00 96.25 87 MET A CA 1
ATOM 668 C C . MET A 1 87 ? 11.033 -10.490 -10.946 1.00 96.25 87 MET A C 1
ATOM 670 O O . MET A 1 87 ? 10.106 -9.881 -10.430 1.00 96.25 87 MET A O 1
ATOM 674 N N . ASN A 1 88 ? 11.801 -11.304 -10.222 1.00 96.19 88 ASN A N 1
ATOM 675 C CA . ASN A 1 88 ? 11.563 -11.498 -8.786 1.00 96.19 88 ASN A CA 1
ATOM 676 C C . ASN A 1 88 ? 12.801 -11.649 -7.906 1.00 96.19 88 ASN A C 1
ATOM 678 O O . ASN A 1 88 ? 12.669 -11.779 -6.686 1.00 96.19 88 ASN A O 1
ATOM 682 N N . SER A 1 89 ? 13.991 -11.639 -8.494 1.00 94.50 89 SER A N 1
ATOM 683 C CA . SER A 1 89 ? 15.236 -11.803 -7.758 1.00 94.50 89 SER A CA 1
ATOM 684 C C . SER A 1 89 ? 16.375 -11.008 -8.390 1.00 94.50 89 SER A C 1
ATOM 686 O O . SER A 1 89 ? 16.398 -10.769 -9.596 1.00 94.50 89 SER A O 1
ATOM 688 N N . HIS A 1 90 ? 17.331 -10.604 -7.556 1.00 92.25 90 HIS A N 1
ATOM 689 C CA . HIS A 1 90 ? 18.610 -10.032 -7.972 1.00 92.25 90 HIS A CA 1
ATOM 690 C C . HIS A 1 90 ? 19.726 -10.837 -7.308 1.00 92.25 90 HIS A C 1
ATOM 692 O O . HIS A 1 90 ? 19.741 -10.941 -6.086 1.00 92.25 90 HIS A O 1
ATOM 698 N N . GLU A 1 91 ? 20.624 -11.449 -8.087 1.00 90.50 91 GLU A N 1
ATOM 699 C CA . GLU A 1 91 ? 21.735 -12.260 -7.549 1.00 90.50 91 GLU A CA 1
ATOM 700 C C . GLU A 1 91 ? 21.278 -13.335 -6.533 1.00 90.50 91 GLU A C 1
ATOM 702 O O . GLU A 1 91 ? 21.919 -13.573 -5.513 1.00 90.50 91 GLU A O 1
ATOM 707 N N . ASN A 1 92 ? 20.144 -13.996 -6.804 1.00 90.62 92 ASN A N 1
ATOM 708 C CA . ASN A 1 92 ? 19.456 -14.957 -5.920 1.00 90.62 92 ASN A CA 1
ATOM 709 C C . ASN A 1 92 ? 18.790 -14.366 -4.664 1.00 90.62 92 ASN A C 1
ATOM 711 O O . ASN A 1 92 ? 18.141 -15.100 -3.917 1.00 90.62 92 ASN A O 1
ATOM 715 N N . ARG A 1 93 ? 18.891 -13.057 -4.420 1.00 92.19 93 ARG A N 1
ATOM 716 C CA . ARG A 1 93 ? 18.136 -12.392 -3.357 1.00 92.19 93 ARG A CA 1
ATOM 717 C C . ARG A 1 93 ? 16.685 -12.186 -3.807 1.00 92.19 93 ARG A C 1
ATOM 719 O O . ARG A 1 93 ? 16.479 -11.548 -4.842 1.00 92.19 93 ARG A O 1
ATOM 726 N N . PRO A 1 94 ? 15.680 -12.674 -3.056 1.00 94.19 94 PRO A N 1
ATOM 727 C CA . PRO A 1 94 ? 14.281 -12.426 -3.381 1.00 94.19 94 PRO A CA 1
ATOM 728 C C . PRO A 1 94 ? 13.967 -10.933 -3.264 1.00 94.19 94 PRO A C 1
ATOM 730 O O . PRO A 1 94 ? 14.400 -10.262 -2.323 1.00 94.19 94 PRO A O 1
ATOM 733 N N . LEU A 1 95 ? 13.202 -10.423 -4.224 1.00 95.56 95 LEU A N 1
ATOM 734 C CA . LEU A 1 95 ? 12.719 -9.051 -4.220 1.00 95.56 95 LEU A CA 1
ATOM 735 C C . LEU A 1 95 ? 11.321 -8.973 -3.606 1.00 95.56 95 LEU A C 1
ATOM 737 O O . LEU A 1 95 ? 10.496 -9.883 -3.729 1.00 95.56 95 LEU A O 1
ATOM 741 N N . HIS A 1 96 ? 11.061 -7.838 -2.972 1.00 96.12 96 HIS A N 1
ATOM 742 C CA . HIS A 1 96 ? 9.766 -7.469 -2.421 1.00 96.12 96 HIS A CA 1
ATOM 743 C C . HIS A 1 96 ? 9.274 -6.229 -3.155 1.00 96.12 96 HIS A C 1
ATOM 745 O O . HIS A 1 96 ? 10.073 -5.416 -3.626 1.00 96.12 96 HIS A O 1
ATOM 751 N N . THR A 1 97 ? 7.963 -6.103 -3.274 1.00 97.56 97 THR A N 1
ATOM 752 C CA . THR A 1 97 ? 7.335 -5.012 -4.012 1.00 97.56 97 THR A CA 1
ATOM 753 C C . THR A 1 97 ? 6.031 -4.623 -3.347 1.00 97.56 97 THR A C 1
ATOM 755 O O . THR A 1 97 ? 5.432 -5.415 -2.619 1.00 97.56 97 THR A O 1
ATOM 758 N N . PHE A 1 98 ? 5.611 -3.395 -3.602 1.00 98.12 98 PHE A N 1
ATOM 759 C CA . PHE A 1 98 ? 4.278 -2.909 -3.349 1.00 98.12 98 PHE A CA 1
ATOM 760 C C . PHE A 1 98 ? 3.642 -2.479 -4.668 1.00 98.12 98 PHE A C 1
ATOM 762 O O . PHE A 1 98 ? 4.254 -1.758 -5.458 1.00 98.12 98 PHE A O 1
ATOM 769 N N . VAL A 1 99 ? 2.404 -2.910 -4.876 1.00 98.12 99 VAL A N 1
ATOM 770 C CA . VAL A 1 99 ? 1.563 -2.483 -5.992 1.00 98.12 99 VAL A CA 1
ATOM 771 C C . VAL A 1 99 ? 0.262 -1.971 -5.411 1.00 98.12 99 VAL A C 1
ATOM 773 O O . VAL A 1 99 ? -0.370 -2.641 -4.593 1.00 98.12 99 VAL A O 1
ATOM 776 N N . GLY A 1 100 ? -0.135 -0.778 -5.815 1.00 97.25 100 GLY A N 1
ATOM 777 C CA . GLY A 1 100 ? -1.317 -0.128 -5.293 1.00 97.25 100 GLY A CA 1
ATOM 778 C C . GLY A 1 100 ? -1.855 0.919 -6.239 1.00 97.25 100 GLY A C 1
ATOM 779 O O . GLY A 1 100 ? -1.431 1.030 -7.387 1.00 97.25 100 GLY A O 1
ATOM 780 N N . TRP A 1 101 ? -2.818 1.663 -5.729 1.00 97.12 101 TRP A N 1
ATOM 781 C CA . TRP A 1 101 ? -3.624 2.602 -6.476 1.00 97.12 101 TRP A CA 1
ATOM 782 C C . TRP A 1 101 ? -3.981 3.768 -5.574 1.00 97.12 101 TRP A C 1
ATOM 784 O O . TRP A 1 101 ? -4.333 3.567 -4.409 1.00 97.12 101 TRP A O 1
ATOM 794 N N . VAL A 1 102 ? -3.879 4.978 -6.111 1.00 96.12 102 VAL A N 1
ATOM 795 C CA . VAL A 1 102 ? -4.253 6.206 -5.412 1.00 96.12 102 VAL A CA 1
ATOM 796 C C . VAL A 1 102 ? -5.414 6.863 -6.123 1.00 96.12 102 VAL A C 1
ATOM 798 O O . VAL A 1 102 ? -5.419 6.955 -7.347 1.00 96.12 102 VAL A O 1
ATOM 801 N N . ALA A 1 103 ? -6.371 7.359 -5.357 1.00 94.56 103 ALA A N 1
ATOM 802 C CA . ALA A 1 103 ? -7.478 8.127 -5.885 1.00 94.56 103 ALA A CA 1
ATOM 803 C C . ALA A 1 103 ? -7.872 9.265 -4.939 1.00 94.56 103 ALA A C 1
ATOM 805 O O . ALA A 1 103 ? -7.733 9.126 -3.721 1.00 94.56 103 ALA A O 1
ATOM 806 N N . PRO A 1 104 ? -8.404 10.385 -5.456 1.00 92.75 104 PRO A N 1
ATOM 807 C CA . PRO A 1 104 ? -9.008 11.400 -4.604 1.00 92.75 104 PRO A CA 1
ATOM 808 C C . PRO A 1 104 ? -10.254 10.846 -3.900 1.00 92.75 104 PRO A C 1
ATOM 810 O O . PRO A 1 104 ? -10.916 9.940 -4.410 1.00 92.75 104 PRO A O 1
ATOM 813 N N . ALA A 1 105 ? -10.622 11.438 -2.758 1.00 83.31 105 ALA A N 1
ATOM 814 C CA . ALA A 1 105 ? -11.757 11.016 -1.925 1.00 83.31 105 ALA A CA 1
ATOM 815 C C . ALA A 1 105 ? -13.114 10.925 -2.653 1.00 83.31 105 ALA A C 1
ATOM 817 O O . ALA A 1 105 ? -14.023 10.272 -2.153 1.00 83.31 105 ALA A O 1
ATOM 818 N N . SER A 1 106 ? -13.267 11.620 -3.781 1.00 82.88 106 SER A N 1
ATOM 819 C CA . SER A 1 106 ? -14.478 11.641 -4.609 1.00 82.88 106 SER A CA 1
ATOM 820 C C . SER A 1 106 ? -14.612 10.444 -5.559 1.00 82.88 106 SER A C 1
ATOM 822 O O . SER A 1 106 ? -15.639 10.311 -6.221 1.00 82.88 106 SER A O 1
ATOM 824 N N . THR A 1 107 ? -13.579 9.611 -5.668 1.00 83.50 107 THR A N 1
ATOM 825 C CA . THR A 1 107 ? -13.521 8.467 -6.591 1.00 83.50 107 THR A CA 1
ATOM 826 C C . THR A 1 107 ? -14.329 7.289 -6.042 1.00 83.50 107 THR A C 1
ATOM 828 O O . THR A 1 107 ? -14.452 7.182 -4.820 1.00 83.50 107 THR A O 1
ATOM 831 N N . PRO A 1 108 ? -14.877 6.403 -6.904 1.00 79.50 108 PRO A N 1
ATOM 832 C CA . PRO A 1 108 ? -15.598 5.218 -6.456 1.00 79.50 108 PRO A CA 1
ATOM 833 C C . PRO A 1 108 ? -14.844 4.393 -5.417 1.00 79.50 108 PRO A C 1
ATOM 835 O O . PRO A 1 108 ? -13.614 4.300 -5.448 1.00 79.50 108 PRO A O 1
ATOM 838 N N . ASP A 1 109 ? -15.627 3.778 -4.537 1.00 84.81 109 ASP A N 1
ATOM 839 C CA . ASP A 1 109 ? -15.176 2.986 -3.405 1.00 84.81 109 ASP A CA 1
ATOM 840 C C . ASP A 1 109 ? -14.103 1.940 -3.774 1.00 84.81 109 ASP A C 1
ATOM 842 O O . ASP A 1 109 ? -14.186 1.291 -4.825 1.00 84.81 109 ASP A O 1
ATOM 846 N N . PRO A 1 110 ? -13.118 1.711 -2.886 1.00 88.50 110 PRO A N 1
ATOM 847 C CA . PRO A 1 110 ? -12.230 0.574 -3.000 1.00 88.50 110 PRO A CA 1
ATOM 848 C C . PRO A 1 110 ? -13.002 -0.741 -2.782 1.00 88.50 110 PRO A C 1
ATOM 850 O O . PRO A 1 110 ? -14.092 -0.749 -2.197 1.00 88.50 110 PRO A O 1
ATOM 853 N N . PRO A 1 111 ? -12.425 -1.875 -3.203 1.00 90.31 111 PRO A N 1
ATOM 854 C CA . PRO A 1 111 ? -12.983 -3.198 -2.963 1.00 90.31 111 PRO A CA 1
ATOM 855 C C . PRO A 1 111 ? -13.012 -3.506 -1.464 1.00 90.31 111 PRO A C 1
ATOM 857 O O . PRO A 1 111 ? -12.326 -2.871 -0.654 1.00 90.31 111 PRO A O 1
ATOM 860 N N . THR A 1 112 ? -13.786 -4.517 -1.084 1.00 92.12 112 THR A N 1
ATOM 861 C CA . THR A 1 112 ? -13.714 -5.089 0.267 1.00 92.12 112 THR A CA 1
ATOM 862 C C . THR A 1 112 ? -12.344 -5.734 0.515 1.00 92.12 112 THR A C 1
ATOM 864 O O . THR A 1 112 ? -11.624 -6.101 -0.420 1.00 92.12 112 THR A O 1
ATOM 867 N N . LEU A 1 113 ? -11.965 -5.912 1.785 1.00 94.62 113 LEU A N 1
ATOM 868 C CA . LEU A 1 113 ? -10.705 -6.584 2.116 1.00 94.62 113 LEU A CA 1
ATOM 869 C C . LEU A 1 113 ? -10.712 -8.055 1.671 1.00 94.62 113 LEU A C 1
ATOM 871 O O . LEU A 1 113 ? -9.677 -8.559 1.229 1.00 94.62 113 LEU A O 1
ATOM 875 N N . ALA A 1 114 ? -11.860 -8.733 1.746 1.00 94.12 114 ALA A N 1
ATOM 876 C CA . ALA A 1 114 ? -12.031 -10.086 1.222 1.00 94.12 114 ALA A CA 1
ATOM 877 C C . ALA A 1 114 ? -11.731 -10.168 -0.287 1.00 94.12 114 ALA A C 1
ATOM 879 O O . ALA A 1 114 ? -10.903 -10.981 -0.695 1.00 94.12 114 ALA A O 1
ATOM 880 N N . GLU A 1 115 ? -12.319 -9.281 -1.094 1.00 92.25 115 GLU A N 1
ATOM 881 C CA . GLU A 1 115 ? -12.078 -9.234 -2.544 1.00 92.25 115 GLU A CA 1
ATOM 882 C C . GLU A 1 115 ? -10.615 -8.928 -2.875 1.00 92.25 115 GLU A C 1
ATOM 884 O O . GLU A 1 115 ? -10.034 -9.560 -3.757 1.00 92.25 115 GLU A O 1
ATOM 889 N N . LEU A 1 116 ? -9.980 -8.005 -2.139 1.00 93.44 116 LEU A N 1
ATOM 890 C CA . LEU A 1 116 ? -8.545 -7.758 -2.297 1.00 93.44 116 LEU A CA 1
ATOM 891 C C . LEU A 1 116 ? -7.728 -9.010 -2.018 1.00 93.44 116 LEU A C 1
ATOM 893 O O . LEU A 1 116 ? -6.836 -9.343 -2.789 1.00 93.44 116 LEU A O 1
ATOM 897 N N . ARG A 1 117 ? -8.014 -9.715 -0.924 1.00 95.69 117 ARG A N 1
ATOM 898 C CA . ARG A 1 117 ? -7.280 -10.930 -0.556 1.00 95.69 117 ARG A CA 1
ATOM 899 C C . ARG A 1 117 ? -7.430 -12.039 -1.586 1.00 95.69 117 ARG A C 1
ATOM 901 O O . ARG A 1 117 ? -6.468 -12.773 -1.799 1.00 95.69 117 ARG A O 1
ATOM 908 N N . GLU A 1 118 ? -8.601 -12.152 -2.196 1.00 95.19 118 GLU A N 1
ATOM 909 C CA . GLU A 1 118 ? -8.901 -13.187 -3.180 1.00 95.19 118 GLU A CA 1
ATOM 910 C C . GLU A 1 118 ? -8.258 -12.892 -4.540 1.00 95.19 118 GLU A C 1
ATOM 912 O O . GLU A 1 118 ? -7.590 -13.760 -5.099 1.00 95.19 118 GLU A O 1
ATOM 917 N N . HIS A 1 119 ? -8.365 -11.653 -5.029 1.00 95.06 119 HIS A N 1
ATOM 918 C CA . HIS A 1 119 ? -8.059 -11.319 -6.426 1.00 95.06 119 HIS A CA 1
ATOM 919 C C . HIS A 1 119 ? -6.834 -10.417 -6.620 1.00 95.06 119 HIS A C 1
ATOM 921 O O . HIS A 1 119 ? -6.609 -9.908 -7.718 1.00 95.06 119 HIS A O 1
ATOM 927 N N . TRP A 1 120 ? -6.006 -10.188 -5.592 1.00 96.19 120 TRP A N 1
ATOM 928 C CA . TRP A 1 120 ? -4.912 -9.214 -5.719 1.00 96.19 120 TRP A CA 1
ATOM 929 C C . TRP A 1 120 ? -3.913 -9.490 -6.832 1.00 96.19 120 TRP A C 1
ATOM 931 O O . TRP A 1 120 ? -3.399 -8.548 -7.426 1.00 96.19 120 TRP A O 1
ATOM 941 N N . GLN A 1 121 ? -3.636 -10.753 -7.143 1.00 97.38 121 GLN A N 1
ATOM 942 C CA . GLN A 1 121 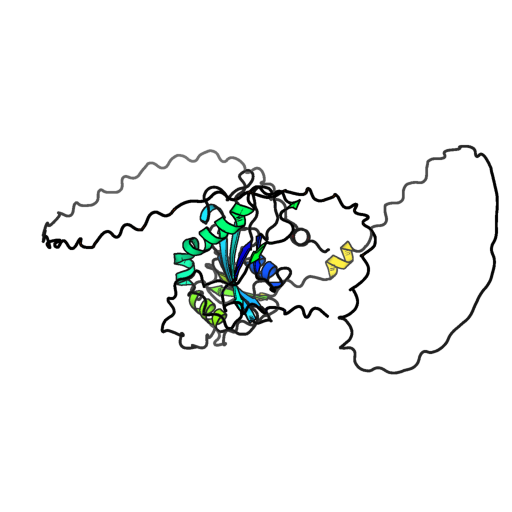? -2.684 -11.089 -8.201 1.00 97.38 121 GLN A CA 1
ATOM 943 C C . GLN A 1 121 ? -3.205 -10.696 -9.588 1.00 97.38 121 GLN A C 1
ATOM 945 O O . GLN A 1 121 ? -2.405 -10.336 -10.451 1.00 97.38 121 GLN A O 1
ATOM 950 N N . GLU A 1 122 ? -4.526 -10.719 -9.787 1.00 96.00 122 GLU A N 1
ATOM 951 C CA . GLU A 1 122 ? -5.170 -10.421 -11.070 1.00 96.00 122 GLU A CA 1
ATOM 952 C C . GLU A 1 122 ? -5.007 -8.949 -11.455 1.00 96.00 122 GLU A C 1
ATOM 954 O O . GLU A 1 122 ? -4.742 -8.652 -12.618 1.00 96.00 122 GLU A O 1
ATOM 959 N N . TRP A 1 123 ? -5.076 -8.031 -10.485 1.00 94.69 123 TRP A N 1
ATOM 960 C CA . TRP A 1 123 ? -4.838 -6.608 -10.736 1.00 94.69 123 TRP A CA 1
ATOM 961 C C . TRP A 1 123 ? -3.385 -6.178 -10.505 1.00 94.69 123 TRP A C 1
ATOM 963 O O . TRP A 1 123 ? -2.872 -5.334 -11.238 1.00 94.69 123 TRP A O 1
ATOM 973 N N . ALA A 1 124 ? -2.684 -6.738 -9.516 1.00 97.19 124 ALA A N 1
ATOM 974 C CA . ALA A 1 124 ? -1.323 -6.310 -9.190 1.00 97.19 124 ALA A CA 1
ATOM 975 C C . ALA A 1 124 ? -0.289 -6.833 -10.195 1.00 97.19 124 ALA A C 1
ATOM 977 O O . ALA A 1 124 ? 0.671 -6.131 -10.511 1.00 97.19 124 ALA A O 1
ATOM 978 N N . GLY A 1 125 ? -0.470 -8.057 -10.702 1.00 97.44 125 GLY A N 1
ATOM 979 C CA . GLY A 1 125 ? 0.468 -8.712 -11.616 1.00 97.44 125 GLY A CA 1
ATOM 980 C C . GLY A 1 125 ? 0.662 -7.953 -12.932 1.00 97.44 125 GLY A C 1
ATOM 981 O O . GLY A 1 125 ? 1.808 -7.643 -13.277 1.00 97.44 125 GLY A O 1
ATOM 982 N N . PRO A 1 126 ? -0.416 -7.594 -13.656 1.00 97.31 126 PRO A N 1
ATOM 983 C CA . PRO A 1 126 ? -0.312 -6.809 -14.885 1.00 97.31 126 PRO A CA 1
ATOM 984 C C . PRO A 1 126 ? 0.332 -5.435 -14.669 1.00 97.31 126 PRO A C 1
ATOM 986 O O . PRO A 1 126 ? 1.224 -5.059 -15.429 1.00 97.31 126 PRO A O 1
ATOM 989 N N . VAL A 1 127 ? -0.045 -4.720 -13.602 1.00 97.06 127 VAL A N 1
ATOM 990 C CA . VAL A 1 127 ? 0.516 -3.401 -13.257 1.00 97.06 127 VAL A CA 1
ATOM 991 C C . VAL A 1 127 ? 2.009 -3.505 -12.940 1.00 97.06 127 VAL A C 1
ATOM 993 O O . VAL A 1 127 ? 2.814 -2.740 -13.471 1.00 97.06 127 VAL A O 1
ATOM 996 N N . TYR A 1 128 ? 2.398 -4.487 -12.123 1.00 97.62 128 TYR A N 1
ATOM 997 C CA . TYR A 1 128 ? 3.801 -4.778 -11.833 1.00 97.62 128 TYR A CA 1
ATOM 998 C C . TYR A 1 128 ? 4.581 -5.077 -13.113 1.00 97.62 128 TYR A C 1
ATOM 1000 O O . TYR A 1 128 ? 5.631 -4.489 -13.350 1.00 97.62 128 TYR A O 1
ATOM 1008 N N . THR A 1 129 ? 4.048 -5.955 -13.963 1.00 97.19 129 THR A N 1
ATOM 1009 C CA . THR A 1 129 ? 4.704 -6.375 -15.207 1.00 97.19 129 THR A CA 1
ATOM 1010 C C . THR A 1 129 ? 4.896 -5.203 -16.162 1.00 97.19 129 THR A C 1
ATOM 1012 O O . THR A 1 129 ? 5.965 -5.070 -16.750 1.00 97.19 129 THR A O 1
ATOM 1015 N N . HIS A 1 130 ? 3.893 -4.332 -16.285 1.00 96.62 130 HIS A N 1
ATOM 1016 C CA . HIS A 1 130 ? 3.966 -3.151 -17.134 1.00 96.62 130 HIS A CA 1
ATOM 1017 C C . HIS A 1 130 ? 5.083 -2.196 -16.687 1.00 96.62 130 HIS A C 1
ATOM 1019 O O . HIS A 1 130 ? 5.990 -1.896 -17.464 1.00 96.62 130 HIS A O 1
ATOM 1025 N N . TRP A 1 131 ? 5.052 -1.761 -15.424 1.00 95.94 131 TRP A N 1
ATOM 1026 C CA . TRP A 1 131 ? 5.979 -0.742 -14.925 1.00 95.94 131 TRP A CA 1
ATOM 1027 C C . TRP A 1 131 ? 7.375 -1.296 -14.641 1.00 95.94 131 TRP A C 1
ATOM 1029 O O . TRP A 1 131 ? 8.373 -0.709 -15.053 1.00 95.94 131 TRP A O 1
ATOM 1039 N N . VAL A 1 132 ? 7.472 -2.446 -13.971 1.00 95.88 132 VAL A N 1
ATOM 1040 C CA . VAL A 1 132 ? 8.771 -3.046 -13.635 1.00 95.88 132 VAL A CA 1
ATOM 1041 C C . VAL A 1 132 ? 9.411 -3.694 -14.855 1.00 95.88 132 VAL A C 1
ATOM 1043 O O . VAL A 1 132 ? 10.623 -3.588 -15.008 1.00 95.88 132 VAL A O 1
ATOM 1046 N N . GLY A 1 133 ? 8.633 -4.290 -15.762 1.00 95.38 133 GLY A N 1
ATOM 1047 C CA . GLY A 1 133 ? 9.162 -4.877 -16.997 1.00 95.38 133 GLY A CA 1
ATOM 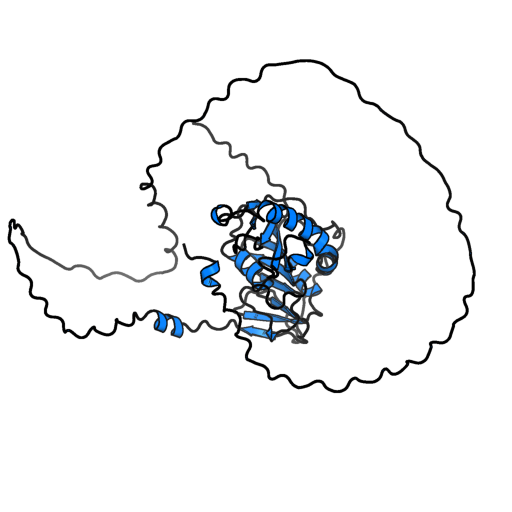1048 C C . GLY A 1 133 ? 9.835 -3.858 -17.904 1.00 95.38 133 GLY A C 1
ATOM 1049 O O . GLY A 1 133 ? 10.919 -4.123 -18.421 1.00 95.38 133 GLY A O 1
ATOM 1050 N N . GLY A 1 134 ? 9.262 -2.657 -18.021 1.00 92.56 134 GLY A N 1
ATOM 1051 C CA . GLY A 1 134 ? 9.887 -1.556 -18.755 1.00 92.56 134 GLY A CA 1
ATOM 1052 C C . GLY A 1 134 ? 11.215 -1.078 -18.153 1.00 92.56 134 GLY A C 1
ATOM 1053 O O . GLY A 1 134 ? 12.030 -0.498 -18.871 1.00 92.56 134 GLY A O 1
ATOM 1054 N N . ASP A 1 135 ? 11.449 -1.333 -16.864 1.00 95.50 135 ASP A N 1
ATOM 1055 C CA . ASP A 1 135 ? 12.596 -0.836 -16.097 1.00 95.50 135 ASP A CA 1
ATOM 1056 C C . ASP A 1 135 ? 13.578 -1.935 -15.658 1.00 95.50 135 ASP A C 1
ATOM 1058 O O . ASP A 1 135 ? 14.627 -1.630 -15.085 1.00 95.50 135 ASP A O 1
ATOM 1062 N N . TRP A 1 136 ? 13.267 -3.206 -15.925 1.00 95.44 136 TRP A N 1
ATOM 1063 C CA . TRP A 1 136 ? 13.925 -4.358 -15.306 1.00 95.44 136 TRP A CA 1
ATOM 1064 C C . TRP A 1 136 ? 15.445 -4.365 -15.493 1.00 95.44 136 TRP A C 1
ATOM 1066 O O . TRP A 1 136 ? 16.188 -4.507 -14.518 1.00 95.44 136 TRP A O 1
ATOM 1076 N N . ASP A 1 137 ? 15.898 -4.146 -16.729 1.00 95.25 137 ASP A N 1
ATOM 1077 C CA . ASP A 1 137 ? 17.316 -4.137 -17.094 1.00 95.25 137 ASP A CA 1
ATOM 1078 C C . ASP A 1 137 ? 17.899 -2.714 -17.233 1.00 95.25 137 ASP A C 1
ATOM 1080 O O . ASP A 1 137 ? 19.075 -2.559 -17.578 1.00 95.25 137 ASP A O 1
ATOM 1084 N N . LYS A 1 138 ? 17.126 -1.657 -16.942 1.00 94.56 138 LYS A N 1
ATOM 1085 C CA . LYS A 1 138 ? 17.616 -0.271 -17.034 1.00 94.56 138 LYS A CA 1
ATOM 1086 C C . LYS A 1 138 ? 18.673 0.021 -15.972 1.00 94.56 138 LYS A C 1
ATOM 1088 O O . LYS A 1 138 ? 18.598 -0.440 -14.836 1.00 94.56 138 LYS A O 1
ATOM 1093 N N . HIS A 1 139 ? 19.661 0.832 -16.340 1.00 92.69 139 HIS A N 1
ATOM 1094 C CA . HIS A 1 139 ? 20.710 1.265 -15.417 1.00 92.69 139 HIS A CA 1
ATOM 1095 C C . HIS A 1 139 ? 20.164 2.288 -14.407 1.00 92.69 139 HIS A C 1
ATOM 1097 O O . HIS A 1 139 ? 19.294 3.087 -14.749 1.00 92.69 139 HIS A O 1
ATOM 1103 N N . LEU A 1 140 ? 20.734 2.344 -13.196 1.00 89.56 140 LEU A N 1
ATOM 1104 C CA . LEU A 1 140 ? 20.326 3.271 -12.127 1.00 89.56 140 LEU A CA 1
ATOM 1105 C C . LEU A 1 140 ? 20.194 4.735 -12.589 1.00 89.56 140 LEU A C 1
ATOM 1107 O O . LEU A 1 140 ? 19.278 5.441 -12.181 1.00 89.56 140 LEU A O 1
ATOM 1111 N N . SER A 1 141 ? 21.073 5.198 -13.481 1.00 91.44 141 SER A N 1
ATOM 1112 C CA . SER A 1 141 ? 21.023 6.568 -14.019 1.00 91.44 141 SER A CA 1
ATOM 1113 C C . SER A 1 141 ? 19.761 6.886 -14.830 1.00 91.44 141 SER A C 1
ATOM 1115 O O . SER A 1 141 ? 19.480 8.057 -15.049 1.00 91.44 141 SER A O 1
ATOM 1117 N N . GLN A 1 142 ? 19.041 5.869 -15.304 1.00 91.25 142 GLN A N 1
ATOM 1118 C CA . GLN A 1 142 ? 17.786 5.991 -16.054 1.00 91.25 142 GLN A CA 1
ATOM 1119 C C . GLN A 1 142 ? 16.550 5.846 -15.156 1.00 91.25 142 GLN A C 1
ATOM 1121 O O . GLN A 1 142 ? 15.438 6.015 -15.639 1.00 91.25 142 GLN A O 1
ATOM 1126 N N . LEU A 1 143 ? 16.747 5.502 -13.880 1.00 89.75 143 LEU A N 1
ATOM 1127 C CA . LEU A 1 143 ? 15.698 5.161 -12.915 1.00 89.75 143 LEU A CA 1
ATOM 1128 C C . LEU A 1 143 ? 15.671 6.137 -11.731 1.00 89.75 143 LEU A C 1
ATOM 1130 O O . LEU A 1 143 ? 15.234 5.775 -10.640 1.00 89.75 143 LEU A O 1
ATOM 1134 N N . ARG A 1 144 ? 16.214 7.345 -11.923 1.00 85.81 144 ARG A N 1
ATOM 1135 C CA . ARG A 1 144 ? 16.239 8.384 -10.885 1.00 85.81 144 ARG A CA 1
ATOM 1136 C C . ARG A 1 144 ? 14.828 8.875 -10.588 1.00 85.81 144 ARG A C 1
ATOM 1138 O O . ARG A 1 144 ? 14.415 8.888 -9.431 1.00 85.81 144 ARG A O 1
ATOM 1145 N N . ASP A 1 145 ? 14.096 9.187 -11.649 1.00 89.88 145 ASP A N 1
ATOM 1146 C CA . ASP A 1 145 ? 12.744 9.714 -11.563 1.00 89.88 145 ASP A CA 1
ATOM 1147 C C . ASP A 1 145 ? 11.723 8.585 -11.746 1.00 89.88 145 ASP A C 1
ATOM 1149 O O . ASP A 1 145 ? 11.898 7.739 -12.631 1.00 89.88 145 ASP A O 1
ATOM 1153 N N . PRO A 1 146 ? 10.661 8.537 -10.923 1.00 92.69 146 PRO A N 1
ATOM 1154 C CA . PRO A 1 146 ? 9.561 7.618 -11.157 1.00 92.69 146 PRO A CA 1
ATOM 1155 C C . PRO A 1 146 ? 8.791 8.009 -12.423 1.00 92.69 146 PRO A C 1
ATOM 1157 O O . PRO A 1 146 ? 8.685 9.185 -12.779 1.00 92.69 146 PRO A O 1
ATOM 1160 N N . HIS A 1 147 ? 8.176 7.021 -13.065 1.00 95.06 147 HIS A N 1
ATOM 1161 C CA . HIS A 1 147 ? 7.149 7.266 -14.067 1.00 95.06 147 HIS A CA 1
ATOM 1162 C C . HIS A 1 147 ? 5.943 7.946 -13.419 1.00 95.06 147 HIS A C 1
ATOM 1164 O O . HIS A 1 147 ? 5.523 7.579 -12.318 1.00 95.06 147 HIS A O 1
ATOM 1170 N N . ILE A 1 148 ? 5.369 8.917 -14.124 1.00 95.75 148 ILE A N 1
ATOM 1171 C CA . ILE A 1 148 ? 4.144 9.590 -13.701 1.00 95.75 148 ILE A CA 1
ATOM 1172 C C . ILE A 1 148 ? 2.947 8.849 -14.290 1.00 95.75 148 ILE A C 1
ATOM 1174 O O . ILE A 1 148 ? 2.849 8.693 -15.508 1.00 95.75 148 ILE A O 1
ATOM 1178 N N . THR A 1 149 ? 2.041 8.395 -13.428 1.00 95.81 149 THR A N 1
ATOM 1179 C CA . THR A 1 149 ? 0.836 7.664 -13.820 1.00 95.81 149 THR A CA 1
ATOM 1180 C C . THR A 1 149 ? -0.366 8.592 -13.931 1.00 95.81 149 THR A C 1
ATOM 1182 O O . THR A 1 149 ? -0.502 9.573 -13.192 1.00 95.81 149 THR A O 1
ATOM 1185 N N . ALA A 1 150 ? -1.232 8.281 -14.893 1.00 94.25 150 ALA A N 1
ATOM 1186 C CA . ALA A 1 150 ? -2.508 8.953 -15.080 1.00 94.25 150 ALA A CA 1
ATOM 1187 C C . ALA A 1 150 ? -3.628 8.177 -14.361 1.00 94.25 150 ALA A C 1
ATOM 1189 O O . ALA A 1 150 ? -3.510 6.959 -14.205 1.00 94.25 150 ALA A O 1
ATOM 1190 N N . PRO A 1 151 ? -4.716 8.851 -13.947 1.00 93.75 151 PRO A N 1
ATOM 1191 C CA . PRO A 1 151 ? -5.918 8.173 -13.481 1.00 93.75 151 PRO A CA 1
ATOM 1192 C C . PRO A 1 151 ? -6.513 7.274 -14.569 1.00 93.75 151 PRO A C 1
ATOM 1194 O O . PRO A 1 151 ? -6.664 7.689 -15.719 1.00 93.75 151 PRO A O 1
ATOM 1197 N N . GLU A 1 152 ? -6.900 6.063 -14.189 1.00 92.94 152 GLU A N 1
ATOM 1198 C CA . GLU A 1 152 ? -7.603 5.104 -15.032 1.00 92.94 152 GLU A CA 1
ATOM 1199 C C . GLU A 1 152 ? -8.748 4.423 -14.264 1.00 92.94 152 GLU A C 1
ATOM 1201 O O . GLU A 1 152 ? -9.063 4.766 -13.117 1.00 92.94 152 GLU A O 1
ATOM 1206 N N . HIS A 1 153 ? -9.443 3.501 -14.929 1.00 88.75 153 HIS A N 1
ATOM 1207 C CA . HIS A 1 153 ? -10.516 2.747 -14.292 1.00 88.75 153 HIS A CA 1
ATOM 1208 C C . HIS A 1 153 ? -9.976 1.904 -13.137 1.00 88.75 153 HIS A C 1
ATOM 1210 O O . HIS A 1 153 ? -8.886 1.341 -13.219 1.00 88.75 153 HIS A O 1
ATOM 1216 N N . ALA A 1 154 ? -10.780 1.795 -12.078 1.00 85.81 154 ALA A N 1
ATOM 1217 C CA . ALA A 1 154 ? -10.505 0.877 -10.986 1.00 85.81 154 ALA A CA 1
ATOM 1218 C C . ALA A 1 154 ? -10.226 -0.533 -11.541 1.00 85.81 154 ALA A C 1
ATOM 1220 O O . ALA A 1 154 ? -11.000 -1.025 -12.366 1.00 85.81 154 ALA A O 1
ATOM 1221 N N . PRO A 1 155 ? -9.147 -1.197 -11.105 1.00 86.62 155 PRO A N 1
ATOM 1222 C CA . PRO A 1 155 ? -8.777 -2.510 -11.626 1.00 86.62 155 PRO A CA 1
ATOM 1223 C C . PRO A 1 155 ? -9.556 -3.659 -10.969 1.00 86.62 155 PRO A C 1
ATOM 1225 O O . PRO A 1 155 ? -9.410 -4.811 -11.369 1.00 86.62 155 PRO A O 1
ATOM 1228 N N . TRP A 1 156 ? -10.326 -3.374 -9.918 1.00 85.81 156 TRP A N 1
ATOM 1229 C CA . TRP A 1 156 ? -11.175 -4.346 -9.241 1.00 85.81 156 TRP A CA 1
ATOM 1230 C C . TRP A 1 156 ? -12.549 -4.419 -9.895 1.00 85.81 156 TRP A C 1
ATOM 1232 O O . TRP A 1 156 ? -13.016 -3.476 -10.534 1.00 85.81 156 TRP A O 1
ATOM 1242 N N . HIS A 1 157 ? -13.206 -5.562 -9.720 1.00 77.31 157 HIS A N 1
ATOM 1243 C CA . HIS A 1 157 ? -14.563 -5.760 -10.202 1.00 77.31 157 HIS A CA 1
ATOM 1244 C C . HIS A 1 157 ? -15.529 -4.772 -9.538 1.00 77.31 157 HIS A C 1
ATOM 1246 O O . HIS A 1 157 ? -15.392 -4.425 -8.366 1.00 77.31 157 HIS A O 1
ATOM 1252 N N . ASP A 1 158 ? -16.514 -4.314 -10.309 1.00 66.94 158 ASP A N 1
ATOM 1253 C CA . ASP A 1 158 ? -17.532 -3.357 -9.874 1.00 66.94 158 ASP A CA 1
ATOM 1254 C C . ASP A 1 158 ? -18.598 -4.082 -9.026 1.00 66.94 158 ASP A C 1
ATOM 1256 O O . ASP A 1 158 ? -19.743 -4.281 -9.432 1.00 66.94 158 ASP A O 1
ATOM 1260 N N . THR A 1 159 ? -18.195 -4.616 -7.871 1.00 58.16 159 THR A N 1
ATOM 1261 C CA . THR A 1 159 ? -19.033 -5.509 -7.051 1.00 58.16 159 THR A CA 1
ATOM 1262 C C . THR A 1 159 ? -19.889 -4.771 -6.027 1.00 58.16 159 THR A C 1
ATOM 1264 O O . THR A 1 159 ? -20.845 -5.342 -5.499 1.00 58.16 159 THR A O 1
ATOM 1267 N N . ARG A 1 160 ? -19.618 -3.488 -5.755 1.00 61.75 160 ARG A N 1
ATOM 1268 C CA . ARG A 1 160 ? -20.322 -2.712 -4.715 1.00 61.75 160 ARG A CA 1
ATOM 1269 C C . ARG A 1 160 ? -21.686 -2.155 -5.126 1.00 61.75 160 ARG A C 1
ATOM 1271 O O . ARG A 1 160 ? -22.261 -1.359 -4.382 1.00 61.75 160 ARG A O 1
ATOM 1278 N N . ALA A 1 161 ? -22.266 -2.602 -6.240 1.00 51.47 161 ALA A N 1
ATOM 1279 C CA . ALA A 1 161 ? -23.634 -2.257 -6.615 1.00 51.47 161 ALA A CA 1
ATOM 1280 C C . ALA A 1 161 ? -24.654 -2.770 -5.566 1.00 51.47 161 ALA A C 1
ATOM 1282 O O . ALA A 1 161 ? -25.249 -3.833 -5.717 1.00 51.47 161 ALA A O 1
ATOM 1283 N N . GLY A 1 162 ? -24.876 -2.000 -4.493 1.00 49.84 162 GLY A N 1
ATOM 1284 C CA . GLY A 1 162 ? -26.058 -2.123 -3.637 1.00 49.84 162 GLY A CA 1
ATOM 1285 C C . GLY A 1 162 ? -25.866 -2.242 -2.124 1.00 49.84 162 GLY A C 1
ATOM 1286 O O . GLY A 1 162 ? -26.871 -2.450 -1.444 1.00 49.84 162 GLY A O 1
ATOM 1287 N N . ARG A 1 163 ? -24.662 -2.105 -1.546 1.00 53.62 163 ARG A N 1
ATOM 1288 C CA . ARG A 1 163 ? -24.533 -2.179 -0.077 1.00 53.62 163 ARG A CA 1
ATOM 1289 C C . ARG A 1 163 ? -23.480 -1.235 0.495 1.00 53.62 163 ARG A C 1
ATOM 1291 O O . ARG A 1 163 ? -22.319 -1.595 0.631 1.00 53.62 163 ARG A O 1
ATOM 1298 N N . LEU A 1 164 ? -23.922 -0.049 0.909 1.00 58.16 164 LEU A N 1
ATOM 1299 C CA . LEU A 1 164 ? -23.213 0.676 1.960 1.00 58.16 164 LEU A CA 1
ATOM 1300 C C . LEU A 1 164 ? -23.466 -0.093 3.265 1.00 58.16 164 LEU A C 1
ATOM 1302 O O . LEU A 1 164 ? -24.638 -0.297 3.601 1.00 58.16 164 LEU A O 1
ATOM 1306 N N . PRO A 1 165 ? -22.435 -0.573 3.979 1.00 58.88 165 PRO A N 1
ATOM 1307 C CA . PRO A 1 165 ? -22.648 -1.153 5.295 1.00 58.88 165 PRO A CA 1
ATOM 1308 C C . PRO A 1 165 ? -23.335 -0.111 6.183 1.00 58.88 165 PRO A C 1
ATOM 1310 O O . PRO A 1 165 ? -22.999 1.078 6.147 1.00 58.88 165 PRO A O 1
ATOM 1313 N N . GLU A 1 166 ? -24.331 -0.542 6.960 1.00 60.78 166 GLU A N 1
ATOM 1314 C CA . GLU A 1 166 ? -24.870 0.311 8.014 1.00 60.78 166 GLU A CA 1
ATOM 1315 C C . GLU A 1 166 ? -23.697 0.735 8.903 1.00 60.78 166 GLU A C 1
ATOM 1317 O O . GLU A 1 166 ? -22.860 -0.090 9.273 1.00 60.78 166 GLU A O 1
ATOM 1322 N N . ARG A 1 167 ? -23.589 2.041 9.183 1.00 59.97 167 ARG A N 1
ATOM 1323 C CA . ARG A 1 167 ? -22.552 2.601 10.058 1.00 59.97 167 ARG A CA 1
ATOM 1324 C C . ARG A 1 167 ? -22.795 2.128 11.488 1.00 59.97 167 ARG A C 1
ATOM 1326 O O . ARG A 1 167 ? -23.281 2.888 12.323 1.00 59.97 167 ARG A O 1
ATOM 1333 N N . GLU A 1 168 ? -22.472 0.879 11.779 1.00 59.03 168 GLU A N 1
ATOM 1334 C CA . GLU A 1 168 ? -22.363 0.422 13.151 1.00 59.03 168 GLU A CA 1
ATOM 1335 C C . GLU A 1 168 ? -21.159 1.126 13.770 1.00 59.03 168 GLU A C 1
ATOM 1337 O O . GLU A 1 168 ? -20.025 1.013 13.302 1.00 59.03 168 GLU A O 1
ATOM 1342 N N . SER A 1 169 ? -21.415 1.919 14.810 1.00 60.91 169 SER A N 1
ATOM 1343 C CA . SER A 1 169 ? -20.348 2.501 15.610 1.00 60.91 169 SER A CA 1
ATOM 1344 C C . SER A 1 169 ? -19.543 1.365 16.227 1.00 60.91 169 SER A C 1
ATOM 1346 O O . SER A 1 169 ? -20.071 0.620 17.053 1.00 60.91 169 SER A O 1
ATOM 1348 N N . THR A 1 170 ? -18.277 1.235 15.848 1.00 61.81 170 THR A N 1
ATOM 1349 C CA . THR A 1 170 ? -17.385 0.268 16.475 1.00 61.81 170 THR A CA 1
ATOM 1350 C C . THR A 1 170 ? -17.123 0.678 17.900 1.00 61.81 170 THR A C 1
ATOM 1352 O O . THR A 1 170 ? -16.729 1.816 18.155 1.00 61.81 170 THR A O 1
ATOM 1355 N N . ILE A 1 171 ? -17.283 -0.269 18.806 1.00 67.44 171 ILE A N 1
ATOM 1356 C CA . ILE A 1 171 ? -16.949 -0.105 20.205 1.00 67.44 171 ILE A CA 1
ATOM 1357 C C . ILE A 1 171 ? -15.819 -1.101 20.516 1.00 67.44 171 ILE A C 1
ATOM 1359 O O . ILE A 1 171 ? -15.891 -2.248 20.070 1.00 67.44 171 ILE A O 1
ATOM 1363 N N . ASP A 1 172 ? -14.748 -0.661 21.180 1.00 66.75 172 ASP A N 1
ATOM 1364 C CA . ASP A 1 172 ? -13.688 -1.545 21.675 1.00 66.75 172 ASP A CA 1
ATOM 1365 C C . ASP A 1 172 ? -14.166 -2.399 22.860 1.00 66.75 172 ASP A C 1
ATOM 1367 O O . ASP A 1 172 ? -15.305 -2.283 23.322 1.00 66.75 172 ASP A O 1
ATOM 1371 N N . ASP A 1 173 ? -13.292 -3.282 23.347 1.00 70.38 173 ASP A N 1
ATOM 1372 C CA . ASP A 1 173 ? -13.596 -4.173 24.474 1.00 70.38 173 ASP A CA 1
ATOM 1373 C C . ASP A 1 173 ? -13.963 -3.398 25.761 1.00 70.38 173 ASP A C 1
ATOM 1375 O O . ASP A 1 173 ? -14.638 -3.943 26.635 1.00 70.38 173 ASP A O 1
ATOM 1379 N N . ASP A 1 174 ? -13.576 -2.119 25.851 1.00 71.06 174 ASP A N 1
ATOM 1380 C CA . ASP A 1 174 ? -13.816 -1.224 26.985 1.00 71.06 174 ASP A CA 1
ATOM 1381 C C . ASP A 1 174 ? -15.044 -0.316 26.798 1.00 71.06 174 ASP A C 1
ATOM 1383 O O . ASP A 1 174 ? -15.321 0.554 27.631 1.00 71.06 174 ASP A O 1
ATOM 1387 N N . GLY A 1 175 ? -15.818 -0.492 25.725 1.00 73.50 175 GLY A N 1
ATOM 1388 C CA . GLY A 1 175 ? -17.006 0.323 25.504 1.00 73.50 175 GLY A CA 1
ATOM 1389 C C . GLY A 1 175 ? -16.733 1.668 24.814 1.00 73.50 175 GLY A C 1
ATOM 1390 O O . GLY A 1 175 ? -17.656 2.480 24.697 1.00 73.50 175 GLY A O 1
ATOM 1391 N N . GLN A 1 176 ? -15.511 1.937 24.339 1.00 71.38 176 GLN A N 1
ATOM 1392 C CA . GLN A 1 176 ? -15.174 3.183 23.650 1.00 71.38 176 GLN A CA 1
ATOM 1393 C C . GLN A 1 176 ? -15.318 3.083 22.141 1.00 71.38 176 GLN A C 1
ATOM 1395 O O . GLN A 1 176 ? -14.959 2.096 21.510 1.00 71.38 176 GLN A O 1
ATOM 1400 N N . GLN A 1 177 ? -15.792 4.170 21.535 1.00 74.88 177 GLN A N 1
ATOM 1401 C CA . GLN A 1 177 ? -15.879 4.255 20.088 1.00 74.88 177 GLN A CA 1
ATOM 1402 C C . GLN A 1 177 ? -14.474 4.240 19.471 1.00 74.88 177 GLN A C 1
ATOM 1404 O O . GLN A 1 177 ? -13.715 5.201 19.645 1.00 74.88 177 GLN A O 1
ATOM 1409 N N . LEU A 1 178 ? -14.145 3.194 18.712 1.00 69.81 178 LEU A N 1
ATOM 1410 C CA . LEU A 1 178 ? -12.886 3.146 17.975 1.00 69.81 178 LEU A CA 1
ATOM 1411 C C . LEU A 1 178 ? -12.914 4.226 16.895 1.00 69.81 178 LEU A C 1
ATOM 1413 O O . LEU A 1 178 ? -13.870 4.365 16.131 1.00 69.81 178 LEU A O 1
ATOM 1417 N N . ARG A 1 179 ? -11.860 5.037 16.860 1.00 75.31 179 ARG A N 1
ATOM 1418 C CA . ARG A 1 179 ? -11.674 6.071 15.846 1.00 75.31 179 ARG A CA 1
ATOM 1419 C C . ARG A 1 179 ? -10.304 5.900 15.233 1.00 75.31 179 ARG A C 1
ATOM 1421 O O . ARG A 1 179 ? -9.321 5.786 15.963 1.00 75.31 179 ARG A O 1
ATOM 1428 N N . LEU A 1 180 ? -10.244 5.985 13.909 1.00 79.50 180 LEU A N 1
ATOM 1429 C CA . LEU A 1 180 ? -8.991 6.124 13.183 1.00 79.50 180 LEU A CA 1
ATOM 1430 C C . LEU A 1 180 ? -8.473 7.542 13.397 1.00 79.50 180 LEU A C 1
ATOM 1432 O O . LEU A 1 180 ? -8.711 8.441 12.600 1.00 79.50 180 LEU A O 1
ATOM 1436 N N . LYS A 1 181 ? -7.854 7.769 14.549 1.00 72.25 181 LYS A N 1
ATOM 1437 C CA . LYS A 1 181 ? -7.185 9.028 14.851 1.00 72.25 181 LYS A CA 1
ATOM 1438 C C . LYS A 1 181 ? -5.696 8.787 14.869 1.00 72.25 181 LYS A C 1
ATOM 1440 O O . LYS A 1 181 ? -5.233 7.872 15.549 1.00 72.25 181 LYS A O 1
ATOM 1445 N N . VAL A 1 182 ? -4.967 9.655 14.176 1.00 73.56 182 VAL A N 1
ATOM 1446 C CA . VAL A 1 182 ? -3.524 9.767 14.350 1.00 73.56 182 VAL A CA 1
ATOM 1447 C C . VAL A 1 182 ? -3.271 10.110 15.818 1.00 73.56 182 VAL A C 1
ATOM 1449 O O . VAL A 1 182 ? -3.736 11.129 16.331 1.00 73.56 182 VAL A O 1
ATOM 1452 N N . LYS A 1 183 ? -2.597 9.201 16.512 1.00 77.31 183 LYS A N 1
ATOM 1453 C CA . LYS A 1 183 ? -1.993 9.428 17.822 1.00 77.31 183 LYS A CA 1
ATOM 1454 C C . LYS A 1 183 ? -0.489 9.243 17.654 1.00 77.31 183 LYS A C 1
ATOM 1456 O O . LYS A 1 183 ? -0.063 8.637 16.673 1.00 77.31 183 LYS A O 1
ATOM 1461 N N . ASP A 1 184 ? 0.293 9.704 18.623 1.00 85.12 184 ASP A N 1
ATOM 1462 C CA . ASP A 1 184 ? 1.737 9.448 18.683 1.00 85.12 184 ASP A CA 1
ATOM 1463 C C . ASP A 1 184 ? 2.002 7.981 19.059 1.00 85.12 184 ASP A C 1
ATOM 1465 O O . ASP A 1 184 ? 2.459 7.657 20.156 1.00 85.12 184 ASP A O 1
ATOM 1469 N N . GLY A 1 185 ? 1.617 7.068 18.174 1.00 89.00 185 GLY A N 1
ATOM 1470 C CA . GLY A 1 185 ? 1.718 5.631 18.352 1.00 89.00 185 GLY A CA 1
ATOM 1471 C C . GLY A 1 185 ? 0.860 4.857 17.363 1.00 89.00 185 GLY A C 1
ATOM 1472 O O . GLY A 1 185 ? 0.250 5.416 16.450 1.00 89.00 185 GLY A O 1
ATOM 1473 N N . THR A 1 186 ? 0.801 3.551 17.578 1.00 93.94 186 THR A N 1
ATOM 1474 C CA . THR A 1 186 ? 0.168 2.602 16.669 1.00 93.94 186 THR A CA 1
ATOM 1475 C C . THR A 1 186 ? -0.773 1.689 17.435 1.00 93.94 186 THR A C 1
ATOM 1477 O O . THR A 1 186 ? -0.441 1.178 18.506 1.00 93.94 186 THR A O 1
ATOM 1480 N N . TRP A 1 187 ? -1.961 1.474 16.877 1.00 94.31 187 TRP A N 1
ATOM 1481 C CA . TRP A 1 187 ? -2.932 0.536 17.428 1.00 94.31 187 TRP A CA 1
ATOM 1482 C C . TRP A 1 187 ? -2.724 -0.887 16.906 1.00 94.31 187 TRP A C 1
ATOM 1484 O O . TRP A 1 187 ? -2.764 -1.135 15.701 1.00 94.31 187 TRP A O 1
ATOM 1494 N N . LEU A 1 188 ? -2.545 -1.789 17.864 1.00 94.75 188 LEU A N 1
ATOM 1495 C CA . LEU A 1 188 ? -2.666 -3.243 17.853 1.00 94.75 188 LEU A CA 1
ATOM 1496 C C . LEU A 1 188 ? -4.091 -3.723 17.583 1.00 94.75 188 LEU A C 1
ATOM 1498 O O . LEU A 1 188 ? -4.907 -3.571 18.491 1.00 94.75 188 LEU A O 1
ATOM 1502 N N . ILE A 1 189 ? -4.426 -4.285 16.419 1.00 95.38 189 ILE A N 1
ATOM 1503 C CA . ILE A 1 189 ? -5.791 -4.770 16.144 1.00 95.38 189 ILE A CA 1
ATOM 1504 C C . ILE A 1 189 ? -5.802 -6.289 15.917 1.00 95.38 189 ILE A C 1
ATOM 1506 O O . ILE A 1 189 ? -5.041 -6.774 15.077 1.00 95.38 189 ILE A O 1
ATOM 1510 N N . PRO A 1 190 ? -6.711 -7.036 16.571 1.00 96.50 190 PRO A N 1
ATOM 1511 C CA . PRO A 1 190 ? -6.919 -8.450 16.274 1.00 96.50 190 PRO A CA 1
ATOM 1512 C C . PRO A 1 190 ? -7.326 -8.713 14.821 1.00 96.50 190 PRO A C 1
ATOM 1514 O O . PRO A 1 190 ? -8.233 -8.060 14.297 1.00 96.50 190 PRO A O 1
ATOM 1517 N N . ALA A 1 191 ? -6.753 -9.739 14.186 1.00 96.69 191 ALA A N 1
ATOM 1518 C CA . ALA A 1 191 ? -7.106 -10.136 12.817 1.00 96.69 191 ALA A CA 1
ATOM 1519 C C . ALA A 1 191 ? -8.601 -10.439 12.613 1.00 96.69 191 ALA A C 1
ATOM 1521 O O . ALA A 1 191 ? -9.145 -10.169 11.541 1.00 96.69 191 ALA A O 1
ATOM 1522 N N . ALA A 1 192 ? -9.303 -10.897 13.654 1.00 96.06 192 ALA A N 1
ATOM 1523 C CA . ALA A 1 192 ? -10.754 -11.097 13.628 1.00 96.06 192 ALA A CA 1
ATOM 1524 C C . ALA A 1 192 ? -11.560 -9.804 13.365 1.00 96.06 192 ALA A C 1
ATOM 1526 O O . ALA A 1 192 ? -12.739 -9.869 13.025 1.00 96.06 192 ALA A O 1
ATOM 1527 N N . LYS A 1 193 ? -10.942 -8.626 13.519 1.00 95.56 193 LYS A N 1
ATOM 1528 C CA . LYS A 1 193 ? -11.548 -7.306 13.282 1.00 95.56 193 LYS A CA 1
ATOM 1529 C C . LYS A 1 193 ? -11.101 -6.669 11.959 1.00 95.56 193 LYS A C 1
ATOM 1531 O O . LYS A 1 193 ? -11.452 -5.520 11.704 1.00 95.56 193 LYS A O 1
ATOM 1536 N N . ALA A 1 194 ? -10.362 -7.395 11.114 1.00 95.94 194 ALA A N 1
ATOM 1537 C CA . ALA A 1 194 ? -9.780 -6.875 9.875 1.00 95.94 194 ALA A CA 1
ATOM 1538 C C . ALA A 1 194 ? -10.819 -6.246 8.929 1.00 95.94 194 ALA A C 1
ATOM 1540 O O . ALA A 1 194 ? -10.691 -5.077 8.582 1.00 95.94 194 ALA A O 1
ATOM 1541 N N . GLU A 1 195 ? -11.864 -6.995 8.558 1.00 93.69 195 GLU A N 1
ATOM 1542 C CA . GLU A 1 195 ? -12.919 -6.518 7.642 1.00 93.69 195 GLU A CA 1
ATOM 1543 C C . GLU A 1 195 ? -13.599 -5.257 8.183 1.00 93.69 195 GLU A C 1
ATOM 1545 O O . GLU A 1 195 ? -13.828 -4.285 7.473 1.00 93.69 195 GLU A O 1
ATOM 1550 N N . HIS A 1 196 ? -13.853 -5.237 9.488 1.00 90.88 196 HIS A N 1
ATOM 1551 C CA . HIS A 1 196 ? -14.478 -4.098 10.132 1.00 90.88 196 HIS A CA 1
ATOM 1552 C C . HIS A 1 196 ? -13.595 -2.836 10.070 1.00 90.88 196 HIS A C 1
ATOM 1554 O O . HIS A 1 196 ? -14.077 -1.749 9.755 1.00 90.88 196 HIS A O 1
ATOM 1560 N N . PHE A 1 197 ? -12.292 -2.968 10.337 1.00 93.06 197 PHE A N 1
ATOM 1561 C CA . PHE A 1 197 ? -11.355 -1.844 10.244 1.00 93.06 197 PHE A CA 1
ATOM 1562 C C . PHE A 1 197 ? -11.113 -1.376 8.810 1.00 93.06 197 PHE A C 1
ATOM 1564 O O . PHE A 1 197 ? -10.835 -0.196 8.606 1.00 93.06 197 PHE A O 1
ATOM 1571 N N . TRP A 1 198 ? -11.248 -2.267 7.828 1.00 94.31 198 TRP A N 1
ATOM 1572 C CA . TRP A 1 198 ? -11.234 -1.895 6.417 1.00 94.31 198 TRP A CA 1
ATOM 1573 C C . TRP A 1 198 ? -12.379 -0.931 6.081 1.00 94.31 198 TRP A C 1
ATOM 1575 O O . TRP A 1 198 ? -12.146 0.154 5.550 1.00 94.31 198 TRP A O 1
ATOM 1585 N N . GLU A 1 199 ? -13.608 -1.268 6.479 1.00 90.81 199 GLU A N 1
ATOM 1586 C CA . GLU A 1 199 ? -14.779 -0.410 6.250 1.00 90.81 199 GLU A CA 1
ATOM 1587 C C . GLU A 1 199 ? -14.720 0.901 7.057 1.00 90.81 199 GLU A C 1
ATOM 1589 O O . GLU A 1 199 ? -15.095 1.974 6.567 1.00 90.81 199 GLU A O 1
ATOM 1594 N N . LEU A 1 200 ? -14.193 0.852 8.286 1.00 90.75 200 LEU A N 1
ATOM 1595 C CA . LEU A 1 200 ? -13.957 2.055 9.087 1.00 90.75 200 LEU A CA 1
ATOM 1596 C C . LEU A 1 200 ? -12.941 2.991 8.412 1.00 90.75 200 LEU A C 1
ATOM 1598 O O . LEU A 1 200 ? -13.144 4.203 8.386 1.00 90.75 200 LEU A O 1
ATOM 1602 N N . ALA A 1 201 ? -11.864 2.437 7.848 1.00 92.81 201 ALA A N 1
ATOM 1603 C CA . ALA A 1 201 ? -10.857 3.191 7.101 1.00 92.81 201 ALA A CA 1
ATOM 1604 C C . ALA A 1 201 ? -11.451 3.853 5.872 1.00 92.81 201 ALA A C 1
ATOM 1606 O O . ALA A 1 201 ? -11.278 5.054 5.663 1.00 92.81 201 ALA A O 1
ATOM 1607 N N . PHE A 1 202 ? -12.232 3.098 5.115 1.00 89.00 202 PHE A N 1
ATOM 1608 C CA . PHE A 1 202 ? -12.896 3.619 3.940 1.00 89.00 202 PHE A CA 1
ATOM 1609 C C . PHE A 1 202 ? -13.799 4.831 4.257 1.00 89.00 202 PHE A C 1
ATOM 1611 O O . PHE A 1 202 ? -13.717 5.869 3.597 1.00 89.00 202 PHE A O 1
ATOM 1618 N N . THR A 1 203 ? -14.602 4.738 5.319 1.00 88.56 203 THR A N 1
ATOM 1619 C CA . THR A 1 203 ? -15.560 5.789 5.709 1.00 88.56 203 THR A CA 1
ATOM 1620 C C . THR A 1 203 ? -14.955 6.947 6.511 1.00 88.56 203 THR A C 1
ATOM 1622 O O . THR A 1 203 ? -15.649 7.934 6.777 1.00 88.56 203 THR A O 1
ATOM 1625 N N . SER A 1 204 ? -13.680 6.854 6.895 1.00 89.69 204 SER A N 1
ATOM 1626 C CA . SER A 1 204 ? -12.974 7.911 7.619 1.00 89.69 204 SER A CA 1
ATOM 1627 C C . SER A 1 204 ? -12.518 9.027 6.682 1.00 89.69 204 SER A C 1
ATOM 1629 O O . SER A 1 204 ? -12.031 8.767 5.581 1.00 89.69 204 SER A O 1
ATOM 1631 N N . TYR A 1 205 ? -12.621 10.269 7.156 1.00 89.81 205 TYR A N 1
ATOM 1632 C CA . TYR A 1 205 ? -12.102 11.468 6.486 1.00 89.81 205 TYR A CA 1
ATOM 1633 C C . TYR A 1 205 ? -10.784 11.968 7.088 1.00 89.81 205 TYR A C 1
ATOM 1635 O O . TYR A 1 205 ? -10.145 12.844 6.517 1.00 89.81 205 TYR A O 1
ATOM 1643 N N . GLU A 1 206 ? -10.388 11.431 8.242 1.00 91.38 206 GLU A N 1
ATOM 1644 C CA . GLU A 1 206 ? -9.126 11.777 8.898 1.00 91.38 206 GLU A CA 1
ATOM 1645 C C . GLU A 1 206 ? -7.951 11.079 8.195 1.00 91.38 206 GLU A C 1
ATOM 1647 O O . GLU A 1 206 ? -8.149 10.002 7.623 1.00 91.38 206 GLU A O 1
ATOM 1652 N N . PRO A 1 207 ? -6.723 11.618 8.271 1.00 93.62 207 PRO A N 1
ATOM 1653 C CA . PRO A 1 207 ? -5.535 10.912 7.808 1.00 93.62 207 PRO A CA 1
ATOM 1654 C C . PRO A 1 207 ? -5.294 9.627 8.606 1.00 93.62 207 PRO A C 1
ATOM 1656 O O . PRO A 1 207 ? -5.413 9.608 9.833 1.00 93.62 207 PRO A O 1
ATOM 1659 N N . PHE A 1 208 ? -4.920 8.546 7.925 1.00 95.44 208 PHE A N 1
ATOM 1660 C CA . PHE A 1 208 ? -4.575 7.276 8.568 1.00 95.44 208 PHE A CA 1
ATOM 1661 C C . PHE A 1 208 ? -3.715 6.393 7.659 1.00 95.44 208 PHE A C 1
ATOM 1663 O O . PHE A 1 208 ? -3.640 6.586 6.448 1.00 95.44 208 PHE A O 1
ATOM 1670 N N . ALA A 1 209 ? -3.129 5.353 8.242 1.00 96.25 209 ALA A N 1
ATOM 1671 C CA . ALA A 1 209 ? -2.558 4.209 7.534 1.00 96.25 209 ALA A CA 1
ATOM 1672 C C . ALA A 1 209 ? -2.858 2.930 8.329 1.00 96.25 209 ALA A C 1
ATOM 1674 O O . ALA A 1 209 ? -2.448 2.825 9.493 1.00 96.25 209 ALA A O 1
ATOM 1675 N N . VAL A 1 210 ? -3.597 1.998 7.722 1.00 97.38 210 VAL A N 1
ATOM 1676 C CA . VAL A 1 210 ? -3.947 0.695 8.301 1.00 97.38 210 VAL A CA 1
ATOM 1677 C C . VAL A 1 210 ? -3.270 -0.408 7.496 1.00 97.38 210 VAL A C 1
ATOM 1679 O O . VAL A 1 210 ? -3.508 -0.546 6.295 1.00 97.38 210 VAL A O 1
ATOM 1682 N N . VAL A 1 211 ? -2.430 -1.193 8.168 1.00 97.75 211 VAL A N 1
ATOM 1683 C CA . VAL A 1 211 ? -1.700 -2.315 7.569 1.00 97.75 211 VAL A CA 1
ATOM 1684 C C . VAL A 1 211 ? -2.313 -3.636 8.021 1.00 97.75 211 VAL A C 1
ATOM 1686 O O . VAL A 1 211 ? -2.533 -3.837 9.212 1.00 97.75 211 VAL A O 1
ATOM 1689 N N . PHE A 1 212 ? -2.535 -4.562 7.092 1.00 98.06 212 PHE A N 1
ATOM 1690 C CA . PHE A 1 212 ? -3.107 -5.885 7.350 1.00 98.06 212 PHE A CA 1
ATOM 1691 C C . PHE A 1 212 ? -2.138 -6.998 6.960 1.00 98.06 212 PHE A C 1
ATOM 1693 O O . PHE A 1 212 ? -1.364 -6.844 6.018 1.00 98.06 212 PHE A O 1
ATOM 1700 N N . GLY A 1 213 ? -2.244 -8.155 7.618 1.00 96.44 213 GLY A N 1
ATOM 1701 C CA . GLY A 1 213 ? -1.508 -9.371 7.242 1.00 96.44 213 GLY A CA 1
ATOM 1702 C C . GLY A 1 213 ? -0.205 -9.592 8.013 1.00 96.44 213 GLY A C 1
ATOM 1703 O O . GLY A 1 213 ? 0.635 -10.388 7.590 1.00 96.44 213 GLY A O 1
ATOM 1704 N N . TRP A 1 214 ? -0.014 -8.902 9.139 1.00 96.69 214 TRP A N 1
ATOM 1705 C CA . TRP A 1 214 ? 1.069 -9.225 10.061 1.00 96.69 214 TRP A CA 1
ATOM 1706 C C . TRP A 1 214 ? 0.728 -10.474 10.866 1.00 96.69 214 TRP A C 1
ATOM 1708 O O . TRP A 1 214 ? -0.346 -10.577 11.442 1.00 96.69 214 TRP A O 1
ATOM 1718 N N . GLN A 1 215 ? 1.666 -11.415 10.943 1.00 96.00 215 GLN A N 1
ATOM 1719 C CA . GLN A 1 215 ? 1.443 -12.654 11.692 1.00 96.00 215 GLN A CA 1
ATOM 1720 C C . GLN A 1 215 ? 1.746 -12.498 13.185 1.00 96.00 215 GLN A C 1
ATOM 1722 O O . GLN A 1 215 ? 1.132 -13.178 13.997 1.00 96.00 215 GLN A O 1
ATOM 1727 N N . GLN A 1 216 ? 2.729 -11.656 13.536 1.00 96.19 216 GLN A N 1
ATOM 1728 C CA . GLN A 1 216 ? 3.227 -11.532 14.906 1.00 96.19 216 GLN A CA 1
ATOM 1729 C C . GLN A 1 216 ? 3.434 -10.078 15.333 1.00 96.19 216 GLN A C 1
ATOM 1731 O O . GLN A 1 216 ? 4.130 -9.324 14.648 1.00 96.19 216 GLN A O 1
ATOM 1736 N N . GLN A 1 217 ? 2.946 -9.710 16.519 1.00 94.94 217 GLN A N 1
ATOM 1737 C CA . GLN A 1 217 ? 3.028 -8.350 17.071 1.00 94.94 217 GLN A CA 1
ATOM 1738 C C . GLN A 1 217 ? 4.472 -7.856 17.189 1.00 94.94 217 GLN A C 1
ATOM 1740 O O . GLN A 1 217 ? 4.775 -6.703 16.884 1.00 94.94 217 GLN A O 1
ATOM 1745 N N . ARG A 1 218 ? 5.378 -8.735 17.631 1.00 92.94 218 ARG A N 1
ATOM 1746 C CA . ARG A 1 218 ? 6.807 -8.418 17.807 1.00 92.94 218 ARG A CA 1
ATOM 1747 C C . ARG A 1 218 ? 7.545 -8.171 16.491 1.00 92.94 218 ARG A C 1
ATOM 1749 O O . ARG A 1 218 ? 8.637 -7.616 16.506 1.00 92.94 218 ARG A O 1
ATOM 1756 N N . GLN A 1 219 ? 6.993 -8.660 15.381 1.00 91.00 219 GLN A N 1
ATOM 1757 C CA . GLN A 1 219 ? 7.573 -8.511 14.047 1.00 91.00 219 GLN A CA 1
ATOM 1758 C C . GLN A 1 219 ? 7.019 -7.280 13.336 1.00 91.00 219 GLN A C 1
ATOM 1760 O O . GLN A 1 219 ? 7.710 -6.726 12.488 1.00 91.00 219 GLN A O 1
ATOM 1765 N N . ALA A 1 220 ? 5.806 -6.849 13.692 1.00 87.25 220 ALA A N 1
ATOM 1766 C CA . ALA A 1 220 ? 5.183 -5.658 13.146 1.00 87.25 220 ALA A CA 1
ATOM 1767 C C . ALA A 1 220 ? 5.976 -4.408 13.540 1.00 87.25 220 ALA A C 1
ATOM 1769 O O . ALA A 1 220 ? 5.858 -3.902 14.661 1.00 87.25 220 ALA A O 1
ATOM 1770 N N . ARG A 1 221 ? 6.786 -3.904 12.604 1.00 79.19 221 ARG A N 1
ATOM 1771 C CA . ARG A 1 221 ? 7.381 -2.570 12.692 1.00 79.19 221 ARG A CA 1
ATOM 1772 C C . ARG A 1 221 ? 6.328 -1.528 12.323 1.00 79.19 221 ARG A C 1
ATOM 1774 O O . ARG A 1 221 ? 5.502 -1.730 11.441 1.00 79.19 221 ARG A O 1
ATOM 1781 N N . ARG A 1 222 ? 6.323 -0.430 13.078 1.00 81.00 222 ARG A N 1
ATOM 1782 C CA . ARG A 1 222 ? 5.146 0.445 13.240 1.00 81.00 222 ARG A CA 1
ATOM 1783 C C . ARG A 1 222 ? 5.334 1.850 12.673 1.00 81.00 222 ARG A C 1
ATOM 1785 O O . ARG A 1 222 ? 4.393 2.635 12.654 1.00 81.00 222 ARG A O 1
ATOM 1792 N N . ARG A 1 223 ? 6.544 2.186 12.211 1.00 88.31 223 ARG A N 1
ATOM 1793 C CA . ARG A 1 223 ? 6.865 3.527 11.702 1.00 88.31 223 ARG A CA 1
ATOM 1794 C C . ARG A 1 223 ? 6.000 3.816 10.473 1.00 88.31 223 ARG A C 1
ATOM 1796 O O . ARG A 1 223 ? 6.065 3.084 9.495 1.00 88.31 223 ARG A O 1
ATOM 1803 N N . GLY A 1 224 ? 5.178 4.862 10.551 1.00 90.88 224 GLY A N 1
ATOM 1804 C CA . GLY A 1 224 ? 4.272 5.273 9.475 1.00 90.88 224 GLY A CA 1
ATOM 1805 C C . GLY A 1 224 ? 2.884 4.622 9.487 1.00 90.88 224 GLY A C 1
ATOM 1806 O O . GLY A 1 224 ? 1.997 5.107 8.791 1.00 90.88 224 GLY A O 1
ATOM 1807 N N . ALA A 1 225 ? 2.653 3.579 10.293 1.00 95.12 225 ALA A N 1
ATOM 1808 C CA . ALA A 1 225 ? 1.333 2.973 10.453 1.00 95.12 225 ALA A CA 1
ATOM 1809 C C . ALA A 1 225 ? 0.611 3.542 11.680 1.00 95.12 225 ALA A C 1
ATOM 1811 O O . ALA A 1 225 ? 1.117 3.507 12.800 1.00 95.12 225 ALA A O 1
ATOM 1812 N N . THR A 1 226 ? -0.626 3.993 11.486 1.00 95.56 226 THR A N 1
ATOM 1813 C CA . THR A 1 226 ? -1.506 4.374 12.605 1.00 95.56 226 THR A CA 1
ATOM 1814 C C . THR A 1 226 ? -2.153 3.155 13.263 1.00 95.56 226 THR A C 1
ATOM 1816 O O . THR A 1 226 ? -2.419 3.150 14.463 1.00 95.56 226 THR A O 1
ATOM 1819 N N . HIS A 1 227 ? -2.402 2.111 12.473 1.00 96.06 227 HIS A N 1
ATOM 1820 C CA . HIS A 1 227 ? -3.107 0.904 12.879 1.00 96.06 227 HIS A CA 1
ATOM 1821 C C . HIS A 1 227 ? -2.472 -0.299 12.180 1.00 96.06 227 HIS A C 1
ATOM 1823 O O . HIS A 1 227 ? -2.157 -0.237 10.989 1.00 96.06 227 HIS A O 1
ATOM 1829 N N . VAL A 1 228 ? -2.298 -1.397 12.906 1.00 96.69 228 VAL A N 1
ATOM 1830 C CA . VAL A 1 228 ? -1.757 -2.641 12.364 1.00 96.69 228 VAL A CA 1
ATOM 1831 C C . VAL A 1 228 ? -2.636 -3.798 12.812 1.00 96.69 228 VAL A C 1
ATOM 1833 O O . VAL A 1 228 ? -2.842 -4.019 14.002 1.00 96.69 228 VAL A O 1
ATOM 1836 N N . VAL A 1 229 ? -3.154 -4.543 11.844 1.00 97.25 229 VAL A N 1
ATOM 1837 C CA . VAL A 1 229 ? -3.946 -5.746 12.072 1.00 97.25 229 VAL A CA 1
ATOM 1838 C C . VAL A 1 229 ? -3.027 -6.963 12.084 1.00 97.25 229 VAL A C 1
ATOM 1840 O O . VAL A 1 229 ? -2.334 -7.232 11.095 1.00 97.25 229 VAL A O 1
ATOM 1843 N N . VAL A 1 230 ? -3.030 -7.680 13.208 1.00 97.19 230 VAL A N 1
ATOM 1844 C CA . VAL A 1 230 ? -2.080 -8.750 13.524 1.00 97.19 230 VAL A CA 1
ATOM 1845 C C . VAL A 1 230 ? -2.809 -10.037 13.927 1.00 97.19 230 VAL A C 1
ATOM 1847 O O . VAL A 1 230 ? -3.793 -9.989 14.666 1.00 97.19 230 VAL A O 1
ATOM 1850 N N . ASP A 1 231 ? -2.321 -11.186 13.456 1.00 96.94 231 ASP A N 1
ATOM 1851 C CA . ASP A 1 231 ? -2.934 -12.499 13.701 1.00 96.94 231 ASP A CA 1
ATOM 1852 C C . ASP A 1 231 ? -2.812 -12.979 15.160 1.00 96.94 231 ASP A C 1
ATOM 1854 O O . ASP A 1 231 ? -3.750 -13.587 15.667 1.00 96.94 231 ASP A O 1
ATOM 1858 N N . ASP A 1 232 ? -1.690 -12.718 15.844 1.00 96.50 232 ASP A N 1
ATOM 1859 C CA . ASP A 1 232 ? -1.424 -13.187 17.220 1.00 96.50 232 ASP A CA 1
ATOM 1860 C C . ASP A 1 232 ? -1.883 -12.221 18.329 1.00 96.50 232 ASP A C 1
ATOM 1862 O O . ASP A 1 232 ? -1.534 -12.398 19.498 1.00 96.50 232 ASP A O 1
ATOM 1866 N N . VAL A 1 233 ? -2.661 -11.199 17.970 1.00 95.62 233 VAL A N 1
ATOM 1867 C CA . VAL A 1 233 ? -3.211 -10.211 18.900 1.00 95.62 233 VAL A CA 1
ATOM 1868 C C . VAL A 1 233 ? -4.672 -10.553 19.185 1.00 95.62 233 VAL A C 1
ATOM 1870 O O . VAL A 1 233 ? -5.517 -10.474 18.300 1.00 95.62 233 VAL A O 1
ATOM 1873 N N . ASP A 1 234 ? -4.987 -10.888 20.437 1.00 95.00 234 ASP A N 1
ATOM 1874 C CA . ASP A 1 234 ? -6.353 -11.265 20.843 1.00 95.00 234 ASP A CA 1
ATOM 1875 C C . ASP A 1 234 ? -7.211 -10.073 21.296 1.00 95.00 234 ASP A C 1
ATOM 1877 O O . ASP A 1 234 ? -8.438 -10.166 21.340 1.00 95.00 234 ASP A O 1
ATOM 1881 N N . ARG A 1 235 ? -6.576 -8.956 21.669 1.00 92.38 235 ARG A N 1
ATOM 1882 C CA . ARG A 1 235 ? -7.234 -7.747 22.188 1.00 92.38 235 ARG A CA 1
ATOM 1883 C C . ARG A 1 235 ? -6.589 -6.497 21.630 1.00 92.38 235 ARG A C 1
ATOM 1885 O O . ARG A 1 235 ? -5.417 -6.510 21.268 1.00 92.38 235 ARG A O 1
ATOM 1892 N N . PHE A 1 236 ? -7.338 -5.404 21.618 1.00 92.06 236 PHE A N 1
ATOM 1893 C CA . PHE A 1 236 ? -6.783 -4.112 21.238 1.00 92.06 236 PHE A CA 1
ATOM 1894 C C . PHE A 1 236 ? -5.623 -3.713 22.154 1.00 92.06 236 PHE A C 1
ATOM 1896 O O . PHE A 1 236 ? -5.680 -3.886 23.372 1.00 92.06 236 PHE A O 1
ATOM 1903 N N . ALA A 1 237 ? -4.575 -3.150 21.565 1.00 92.06 237 ALA A N 1
ATOM 1904 C CA . ALA A 1 237 ? -3.443 -2.604 22.300 1.00 92.06 237 ALA A CA 1
ATOM 1905 C C . ALA A 1 237 ? -2.992 -1.296 21.654 1.00 92.06 237 ALA A C 1
ATOM 1907 O O . ALA A 1 237 ? -3.048 -1.153 20.438 1.00 92.06 237 ALA A O 1
ATOM 1908 N N . PHE A 1 238 ? -2.540 -0.338 22.455 1.00 91.12 238 PHE A N 1
ATOM 1909 C CA . PHE A 1 238 ? -1.923 0.882 21.946 1.00 91.12 238 PHE A CA 1
ATOM 1910 C C . PHE A 1 238 ? -0.450 0.887 22.305 1.00 91.12 238 PHE A C 1
ATOM 1912 O O . PHE A 1 238 ? -0.083 0.671 23.461 1.00 91.12 238 PHE A O 1
ATOM 1919 N N . GLU A 1 239 ? 0.388 1.167 21.319 1.00 89.62 239 GLU A N 1
ATOM 1920 C CA . GLU A 1 239 ? 1.824 1.237 21.506 1.00 89.62 239 GLU A CA 1
ATOM 1921 C C . GLU A 1 239 ? 2.294 2.643 21.157 1.00 89.62 239 GLU A C 1
ATOM 1923 O O . GLU A 1 239 ? 2.186 3.047 19.997 1.00 89.62 239 GLU A O 1
ATOM 1928 N N . PRO A 1 240 ? 2.782 3.413 22.143 1.00 88.88 240 PRO A N 1
ATOM 1929 C CA . PRO A 1 240 ? 3.262 4.757 21.883 1.00 88.88 240 PRO A CA 1
ATOM 1930 C C . PRO A 1 240 ? 4.462 4.702 20.937 1.00 88.88 240 PRO A C 1
ATOM 1932 O O . PRO A 1 240 ? 5.280 3.778 20.999 1.00 88.88 240 PRO A O 1
ATOM 1935 N N . SER A 1 241 ? 4.577 5.710 20.077 1.00 85.31 241 SER A N 1
ATOM 1936 C CA . SER A 1 241 ? 5.774 5.895 19.266 1.00 85.31 241 SER A CA 1
ATOM 1937 C C . SER A 1 241 ? 6.978 5.999 20.201 1.00 85.31 241 SER A C 1
ATOM 1939 O O . SER A 1 241 ? 6.887 6.690 21.222 1.00 85.31 241 SER A O 1
ATOM 1941 N N . PRO A 1 242 ? 8.102 5.324 19.900 1.00 79.56 242 PRO A N 1
ATOM 1942 C CA . PRO A 1 242 ? 9.306 5.502 20.690 1.00 79.56 242 PRO A CA 1
ATOM 1943 C C . PRO A 1 242 ? 9.658 6.986 20.664 1.00 79.56 242 PRO A C 1
ATOM 1945 O O . PRO A 1 242 ? 9.816 7.572 19.592 1.00 79.56 242 PRO A O 1
ATOM 1948 N N . THR A 1 243 ? 9.732 7.607 21.839 1.00 78.69 243 THR A N 1
ATOM 1949 C CA . THR A 1 243 ? 10.199 8.982 21.955 1.00 78.69 243 THR A CA 1
ATOM 1950 C C . THR A 1 243 ? 11.622 8.986 21.420 1.00 78.69 243 THR A C 1
ATOM 1952 O O . THR A 1 243 ? 12.499 8.363 22.022 1.00 78.69 243 THR A O 1
ATOM 1955 N N . VAL A 1 244 ? 11.848 9.611 20.262 1.00 73.75 244 VAL A N 1
ATOM 1956 C CA . VAL A 1 244 ? 13.203 9.827 19.754 1.00 73.75 244 VAL A CA 1
ATOM 1957 C C . VAL A 1 244 ? 13.894 10.655 20.824 1.00 73.75 244 VAL A C 1
ATOM 1959 O O . VAL A 1 244 ? 13.547 11.811 21.057 1.00 73.75 244 VAL A O 1
ATOM 1962 N N . SER A 1 245 ? 14.769 10.012 21.588 1.00 66.94 245 SER A N 1
ATOM 1963 C CA . SER A 1 245 ? 15.427 10.665 22.704 1.00 66.94 245 SER A CA 1
ATOM 1964 C C . SER A 1 245 ? 16.410 11.663 22.098 1.00 66.94 245 SER A C 1
ATOM 1966 O O . SER A 1 245 ? 17.461 11.263 21.606 1.00 66.94 245 SER A O 1
ATOM 1968 N N . GLU A 1 246 ? 16.075 12.960 22.117 1.00 64.38 246 GLU A N 1
ATOM 1969 C CA . GLU A 1 246 ? 16.909 14.065 21.594 1.00 64.38 246 GLU A CA 1
ATOM 1970 C C . GLU A 1 246 ? 18.354 14.065 22.144 1.00 64.38 246 GLU A C 1
ATOM 1972 O O . GLU A 1 246 ? 19.229 14.775 21.645 1.00 64.38 246 GLU A O 1
ATOM 1977 N N . ALA A 1 247 ? 18.620 13.283 23.194 1.00 64.69 247 ALA A N 1
ATOM 1978 C CA . ALA A 1 247 ? 19.931 13.129 23.802 1.00 64.69 247 ALA A CA 1
ATOM 1979 C C . ALA A 1 247 ? 20.984 12.505 22.862 1.00 64.69 247 ALA A C 1
ATOM 1981 O O . ALA A 1 247 ? 22.149 12.890 22.961 1.00 64.69 247 ALA A O 1
ATOM 1982 N N . ASP A 1 248 ? 20.608 11.610 21.940 1.00 57.78 248 ASP A N 1
ATOM 1983 C CA . ASP A 1 248 ? 21.588 10.927 21.074 1.00 57.78 248 ASP A CA 1
ATOM 1984 C C . ASP A 1 248 ? 22.115 11.823 19.935 1.00 57.78 248 ASP A C 1
ATOM 1986 O O . ASP A 1 248 ? 23.294 11.752 19.570 1.00 57.78 248 ASP A O 1
ATOM 1990 N N . ASP A 1 249 ? 21.298 12.752 19.431 1.00 54.66 249 ASP A N 1
ATOM 1991 C CA . ASP A 1 249 ? 21.701 13.660 18.343 1.00 54.66 249 ASP A CA 1
ATOM 1992 C C . ASP A 1 249 ? 22.724 14.711 18.794 1.00 54.66 249 ASP A C 1
ATOM 1994 O O . ASP A 1 249 ? 23.639 15.095 18.052 1.00 54.66 249 ASP A O 1
ATOM 1998 N N . ARG A 1 250 ? 22.646 15.138 20.061 1.00 57.53 250 ARG A N 1
ATOM 1999 C CA . ARG A 1 250 ? 23.646 16.052 20.637 1.00 57.53 250 ARG A CA 1
ATOM 2000 C C . ARG A 1 250 ? 25.002 15.379 20.842 1.00 57.53 250 ARG A C 1
ATOM 2002 O O . ARG A 1 250 ? 26.021 16.070 20.826 1.00 57.53 250 ARG A O 1
ATOM 2009 N N . GLN A 1 251 ? 25.037 14.055 21.003 1.00 57.53 251 GLN A N 1
ATOM 2010 C CA . GLN A 1 251 ? 26.286 13.313 21.168 1.00 57.53 251 GLN A CA 1
ATOM 2011 C C . GLN A 1 251 ? 26.993 13.036 19.835 1.00 57.53 251 GLN A C 1
ATOM 2013 O O . GLN A 1 251 ? 28.222 13.075 19.796 1.00 57.53 251 GLN A O 1
ATOM 2018 N N . ARG A 1 252 ? 26.257 12.847 18.729 1.00 55.75 252 ARG A N 1
ATOM 2019 C CA . ARG A 1 252 ? 26.859 12.705 17.385 1.00 55.75 252 ARG A CA 1
ATOM 2020 C C . ARG A 1 252 ? 27.371 14.017 16.791 1.00 55.75 252 ARG A C 1
ATOM 2022 O O . ARG A 1 252 ? 28.281 13.995 15.969 1.00 55.75 252 ARG A O 1
ATOM 2029 N N . SER A 1 253 ? 26.840 15.151 17.242 1.00 58.75 253 SER A N 1
ATOM 2030 C CA . SER A 1 253 ? 27.186 16.477 16.711 1.00 58.75 253 SER A CA 1
ATOM 2031 C C . SER A 1 253 ? 28.395 17.139 17.383 1.00 58.75 253 SER A C 1
ATOM 2033 O O . SER A 1 253 ? 28.717 18.280 17.062 1.00 58.75 253 SER A O 1
ATOM 2035 N N . SER A 1 254 ? 29.080 16.467 18.316 1.00 64.25 254 SER A N 1
ATOM 2036 C CA . SER A 1 254 ? 30.350 16.972 18.849 1.00 64.25 254 SER A CA 1
ATOM 2037 C C . SER A 1 254 ? 31.494 16.497 17.950 1.00 64.25 254 SER A C 1
ATOM 2039 O O . SER A 1 254 ? 31.865 15.326 18.046 1.00 64.25 254 SER A O 1
ATOM 2041 N N . PRO A 1 255 ? 32.075 17.353 17.081 1.00 64.19 255 PRO A N 1
ATOM 2042 C CA . PRO A 1 255 ? 33.276 16.997 16.342 1.00 64.19 255 PRO A CA 1
ATOM 2043 C C . PRO A 1 255 ? 34.370 16.670 17.354 1.00 64.19 255 PRO A C 1
ATOM 2045 O O . PRO A 1 255 ? 34.901 17.545 18.041 1.00 64.19 255 PRO A O 1
ATOM 2048 N N . GLN A 1 256 ? 34.671 15.383 17.480 1.00 65.31 256 GLN A N 1
ATOM 2049 C CA . GLN A 1 256 ? 35.776 14.904 18.283 1.00 65.31 256 GLN A CA 1
ATOM 2050 C C . GLN A 1 256 ? 37.038 15.472 17.639 1.00 65.31 256 GLN A C 1
ATOM 2052 O O . GLN A 1 256 ? 37.429 15.060 16.546 1.00 65.31 256 GLN A O 1
ATOM 2057 N N . ALA A 1 257 ? 37.607 16.501 18.274 1.00 69.12 257 ALA A N 1
ATOM 2058 C CA . ALA A 1 257 ? 38.824 17.135 17.802 1.00 69.12 257 ALA A CA 1
ATOM 2059 C C . ALA A 1 257 ? 39.864 16.034 17.537 1.00 69.12 257 ALA A C 1
ATOM 2061 O O . ALA A 1 257 ? 40.039 15.158 18.394 1.00 69.12 257 ALA A O 1
ATOM 2062 N N . PRO A 1 258 ? 40.515 16.028 16.360 1.00 68.62 258 PRO A N 1
ATOM 2063 C CA . PRO A 1 258 ? 41.494 15.005 16.042 1.00 68.62 258 PRO A CA 1
ATOM 2064 C C . PRO A 1 258 ? 42.559 14.977 17.147 1.00 68.62 258 PRO A C 1
ATOM 2066 O O . PRO A 1 258 ? 42.998 16.044 17.593 1.00 68.62 258 PRO A O 1
ATOM 2069 N N . PRO A 1 259 ? 42.963 13.787 17.626 1.00 70.00 259 PRO A N 1
ATOM 2070 C CA . PRO A 1 259 ? 44.009 13.680 18.629 1.00 70.00 259 PRO A CA 1
ATOM 2071 C C . PRO A 1 259 ? 45.264 14.362 18.087 1.00 70.00 259 PRO A C 1
ATOM 2073 O O . PRO A 1 259 ? 45.733 14.040 16.995 1.00 70.00 259 PRO A O 1
ATOM 2076 N N . GLY A 1 260 ? 45.755 15.352 18.837 1.00 63.16 260 GLY A N 1
ATOM 2077 C CA . GLY A 1 260 ? 46.890 16.175 18.449 1.00 63.16 260 GLY A CA 1
ATOM 2078 C C . GLY A 1 260 ? 48.060 15.318 17.981 1.00 63.16 260 GLY A C 1
ATOM 2079 O O . GLY A 1 260 ? 48.560 14.465 18.713 1.00 63.16 260 GLY A O 1
ATOM 2080 N N . THR A 1 261 ? 48.497 15.553 16.748 1.00 62.38 261 THR A N 1
ATOM 2081 C CA . THR A 1 261 ? 49.757 15.032 16.226 1.00 62.38 261 THR A CA 1
ATOM 2082 C C . THR A 1 261 ? 50.900 15.457 17.152 1.00 62.38 261 THR A C 1
ATOM 2084 O O . THR A 1 261 ? 51.029 16.654 17.425 1.00 62.38 261 THR A O 1
ATOM 2087 N N . PRO A 1 262 ? 51.750 14.530 17.628 1.00 59.62 262 PRO A N 1
ATOM 2088 C CA . PRO A 1 262 ? 52.951 14.898 18.358 1.00 59.62 262 PRO A CA 1
ATOM 2089 C C . PRO A 1 262 ? 53.906 15.644 17.418 1.00 59.62 262 PRO A C 1
ATOM 2091 O O . PRO A 1 262 ? 54.374 15.112 16.411 1.00 59.62 262 PRO A O 1
ATOM 2094 N N . SER A 1 263 ? 54.178 16.901 17.759 1.00 55.66 263 SER A N 1
ATOM 2095 C CA . SER A 1 263 ? 55.183 17.755 17.134 1.00 55.66 263 SER A CA 1
ATOM 2096 C C . SER A 1 263 ? 56.555 17.084 17.192 1.00 55.66 263 SER A C 1
ATOM 2098 O O . SER A 1 263 ? 57.114 16.916 18.274 1.00 55.66 263 SER A O 1
ATOM 2100 N N . GLY A 1 264 ? 57.114 16.708 16.040 1.00 55.00 264 GLY A N 1
ATOM 2101 C CA . GLY A 1 264 ? 58.415 16.047 16.031 1.00 55.00 264 GLY A CA 1
ATOM 2102 C C . GLY A 1 264 ? 59.009 15.736 14.667 1.00 55.00 264 GLY A C 1
ATOM 2103 O O . GLY A 1 264 ? 59.541 14.649 14.520 1.00 55.00 264 GLY A O 1
ATOM 2104 N N . TRP A 1 265 ? 58.951 16.647 13.688 1.00 46.78 265 TRP A N 1
ATOM 2105 C CA . TRP A 1 265 ? 59.814 16.566 12.500 1.00 46.78 265 TRP A CA 1
ATOM 2106 C C . TRP A 1 265 ? 60.300 17.958 12.088 1.00 46.78 265 TRP A C 1
ATOM 2108 O O . TRP A 1 265 ? 59.577 18.751 11.491 1.00 46.78 265 TRP A O 1
ATOM 2118 N N . THR A 1 266 ? 61.552 18.249 12.433 1.00 53.97 266 THR A N 1
ATOM 2119 C CA . THR A 1 266 ? 62.350 19.336 11.865 1.00 53.97 266 THR A CA 1
ATOM 2120 C C . THR A 1 266 ? 62.776 18.944 10.455 1.00 53.97 266 THR A C 1
ATOM 2122 O O . THR A 1 266 ? 63.639 18.083 10.293 1.00 53.97 266 THR A O 1
ATOM 2125 N N . PHE A 1 267 ? 62.212 19.595 9.442 1.00 42.09 267 PHE A N 1
ATOM 2126 C CA . PHE A 1 267 ? 62.851 19.696 8.136 1.00 42.09 267 PHE A CA 1
ATOM 2127 C C . PHE A 1 267 ? 63.336 21.127 7.957 1.00 42.09 267 PHE A C 1
ATOM 2129 O O . PHE A 1 267 ? 62.557 22.055 7.757 1.00 42.09 267 PHE A O 1
ATOM 2136 N N . SER A 1 268 ? 64.652 21.280 8.054 1.00 50.56 268 SER A N 1
ATOM 2137 C CA . SER A 1 268 ? 65.364 22.368 7.406 1.00 50.56 268 SER A CA 1
ATOM 2138 C C . SER A 1 268 ? 65.166 22.205 5.903 1.00 50.56 268 SER A C 1
ATOM 2140 O O . SER A 1 268 ? 65.522 21.160 5.363 1.00 50.56 268 SER A O 1
ATOM 2142 N N . ASN A 1 269 ? 64.630 23.215 5.226 1.00 45.06 269 ASN A N 1
ATOM 2143 C CA . ASN A 1 269 ? 65.157 23.535 3.911 1.00 45.06 269 ASN A CA 1
ATOM 2144 C C . ASN A 1 269 ? 64.955 25.000 3.548 1.00 45.06 269 ASN A C 1
ATOM 2146 O O . ASN A 1 269 ? 63.940 25.626 3.843 1.00 45.06 269 ASN A O 1
ATOM 2150 N N . GLU A 1 270 ? 66.028 25.495 2.960 1.00 42.12 270 GLU A N 1
ATOM 2151 C CA . GLU A 1 270 ? 66.366 26.857 2.608 1.00 42.12 270 GLU A CA 1
ATOM 2152 C C . GLU A 1 270 ? 65.361 27.515 1.652 1.00 42.12 270 GLU A C 1
ATOM 2154 O O . GLU A 1 270 ? 64.811 26.896 0.741 1.00 42.12 270 GLU A O 1
ATOM 2159 N N . SER A 1 271 ? 65.171 28.817 1.861 1.00 50.88 271 SER A N 1
ATOM 2160 C CA . SER A 1 271 ? 64.515 29.749 0.943 1.00 50.88 271 SER A CA 1
ATOM 2161 C C . SER A 1 271 ? 65.191 29.779 -0.436 1.00 50.88 271 SER A C 1
ATOM 2163 O O . SER A 1 271 ? 66.396 29.550 -0.548 1.00 50.88 271 SER A O 1
ATOM 2165 N N . PRO A 1 272 ? 64.473 30.253 -1.469 1.00 57.97 272 PRO A N 1
ATOM 2166 C CA . PRO A 1 272 ? 64.874 31.558 -1.995 1.00 57.97 272 PRO A CA 1
ATOM 2167 C C . PRO A 1 272 ? 63.712 32.545 -2.201 1.00 57.97 272 PRO A C 1
ATOM 2169 O O . PRO A 1 272 ? 62.699 32.269 -2.834 1.00 57.97 272 PRO A O 1
ATOM 2172 N N . THR A 1 273 ? 63.955 33.735 -1.655 1.00 53.41 273 THR A N 1
ATOM 2173 C CA . THR A 1 273 ? 63.582 35.090 -2.099 1.00 53.41 273 THR A CA 1
ATOM 2174 C C . THR A 1 273 ? 62.942 35.258 -3.482 1.00 53.41 273 THR A C 1
ATOM 2176 O O . THR A 1 273 ? 63.580 34.937 -4.480 1.00 53.41 273 THR A O 1
ATOM 2179 N N . HIS A 1 274 ? 61.805 35.971 -3.547 1.00 44.75 274 HIS A N 1
ATOM 2180 C CA . HIS A 1 274 ? 61.720 37.338 -4.109 1.00 44.75 274 HIS A CA 1
ATOM 2181 C C . HIS A 1 274 ? 60.322 37.987 -3.910 1.00 44.75 274 HIS A C 1
ATOM 2183 O O . HIS A 1 274 ? 59.425 37.310 -3.414 1.00 44.75 274 HIS A O 1
ATOM 2189 N N . PRO A 1 275 ? 60.149 39.314 -4.133 1.00 55.66 275 PRO A N 1
ATOM 2190 C CA . PRO A 1 275 ? 59.481 40.192 -3.173 1.00 55.66 275 PRO A CA 1
ATOM 2191 C C . PRO A 1 275 ? 58.240 40.914 -3.732 1.00 55.66 275 PRO A C 1
ATOM 2193 O O . PRO A 1 275 ? 58.032 40.987 -4.939 1.00 55.66 275 PRO A O 1
ATOM 2196 N N . GLY A 1 276 ? 57.523 41.604 -2.842 1.00 33.62 276 GLY A N 1
ATOM 2197 C CA . GLY A 1 276 ? 57.021 42.943 -3.160 1.00 33.62 276 GLY A CA 1
ATOM 2198 C C . GLY A 1 276 ? 55.528 43.191 -2.956 1.00 33.62 276 GLY A C 1
ATOM 2199 O O . GLY A 1 276 ? 54.695 42.511 -3.542 1.00 33.62 276 GLY A O 1
ATOM 2200 N N . SER A 1 277 ? 55.265 44.276 -2.213 1.00 43.47 277 SER A N 1
ATOM 2201 C CA . SER A 1 277 ? 54.053 45.119 -2.234 1.00 43.47 277 SER A CA 1
ATOM 2202 C C . SER A 1 277 ? 52.875 44.591 -1.401 1.00 43.47 277 SER A C 1
ATOM 2204 O O . SER A 1 277 ? 52.075 43.797 -1.871 1.00 43.47 277 SER A O 1
ATOM 2206 N N . GLN A 1 278 ? 52.760 44.882 -0.096 1.00 41.44 278 GLN A N 1
ATOM 2207 C CA . GLN A 1 278 ? 52.452 46.188 0.528 1.00 41.44 278 GLN A CA 1
ATOM 2208 C C . GLN A 1 278 ? 51.398 47.016 -0.223 1.00 41.44 278 GLN A C 1
ATOM 2210 O O . GLN A 1 278 ? 51.728 47.647 -1.220 1.00 41.44 278 GLN A O 1
ATOM 2215 N N . GLN A 1 279 ? 50.180 47.083 0.328 1.00 35.94 279 GLN A N 1
ATOM 2216 C CA . GLN A 1 279 ? 49.585 48.325 0.855 1.00 35.94 279 GLN A CA 1
ATOM 2217 C C . GLN A 1 279 ? 48.230 48.044 1.545 1.00 35.94 279 GLN A C 1
ATOM 2219 O O . GLN A 1 279 ? 47.254 47.657 0.913 1.00 35.94 279 GLN A O 1
ATOM 2224 N N . ALA A 1 280 ? 48.210 48.242 2.866 1.00 40.38 280 ALA A N 1
ATOM 2225 C CA . ALA A 1 280 ? 47.071 48.788 3.622 1.00 40.38 280 ALA A CA 1
ATOM 2226 C C . ALA A 1 280 ? 47.088 50.337 3.431 1.00 40.38 280 ALA A C 1
ATOM 2228 O O . ALA A 1 280 ? 48.058 50.796 2.812 1.00 40.38 280 ALA A O 1
ATOM 2229 N N . PRO A 1 281 ? 46.169 51.185 3.954 1.00 58.62 281 PRO A N 1
ATOM 2230 C CA . PRO A 1 281 ? 45.352 51.076 5.181 1.00 58.62 281 PRO A CA 1
ATOM 2231 C C . PRO A 1 281 ? 43.872 51.504 4.920 1.00 58.62 281 PRO A C 1
ATOM 2233 O O . PRO A 1 281 ? 43.495 51.648 3.769 1.00 58.62 281 PRO A O 1
ATOM 2236 N N . GLU A 1 282 ? 42.900 51.561 5.836 1.00 32.44 282 GLU A N 1
ATOM 2237 C CA . GLU A 1 282 ? 42.704 52.446 6.998 1.00 32.44 282 GLU A CA 1
ATOM 2238 C C . GLU A 1 282 ? 41.386 52.024 7.702 1.00 32.44 282 GLU A C 1
ATOM 2240 O O . GLU A 1 282 ? 40.433 51.623 7.044 1.00 32.44 282 GLU A O 1
ATOM 2245 N N . GLN A 1 283 ? 41.402 51.880 9.032 1.00 33.34 283 GLN A N 1
ATOM 2246 C CA . GLN A 1 283 ? 40.678 52.708 10.026 1.00 33.34 283 GLN A CA 1
ATOM 2247 C C . GLN A 1 283 ? 39.135 52.549 10.102 1.00 33.34 283 GLN A C 1
ATOM 2249 O O . GLN A 1 283 ? 38.418 53.022 9.235 1.00 33.34 283 GLN A O 1
ATOM 2254 N N . SER A 1 284 ? 38.682 51.887 11.188 1.00 30.05 284 SER A N 1
ATOM 2255 C CA . SER A 1 284 ? 37.799 52.358 12.297 1.00 30.05 284 SER A CA 1
ATOM 2256 C C . SER A 1 284 ? 36.620 53.334 12.044 1.00 30.05 284 SER A C 1
ATOM 2258 O O . SER A 1 284 ? 36.676 54.116 11.107 1.00 30.05 284 SER A O 1
ATOM 2260 N N . PRO A 1 285 ? 35.708 53.561 13.023 1.00 53.69 285 PRO A N 1
ATOM 2261 C CA . PRO A 1 285 ? 35.026 52.686 13.997 1.00 53.69 285 PRO A CA 1
ATOM 2262 C C . PRO A 1 285 ? 33.500 53.028 14.100 1.00 53.69 285 PRO A C 1
ATOM 2264 O O . PRO A 1 285 ? 32.956 53.682 13.217 1.00 53.69 285 PRO A O 1
ATOM 2267 N N . ASP A 1 286 ? 32.868 52.648 15.223 1.00 33.28 286 ASP A N 1
ATOM 2268 C CA . ASP A 1 286 ? 31.626 53.199 15.814 1.00 33.28 286 ASP A CA 1
ATOM 2269 C C . ASP A 1 286 ? 30.272 52.710 15.275 1.00 33.28 286 ASP A C 1
ATOM 2271 O O . ASP A 1 286 ? 30.088 52.468 14.091 1.00 33.28 286 ASP A O 1
ATOM 2275 N N . LEU A 1 287 ? 29.199 52.611 16.062 1.00 34.12 287 LEU A N 1
ATOM 2276 C CA . LEU A 1 287 ? 28.923 52.464 17.500 1.00 34.12 287 LEU A CA 1
ATOM 2277 C C . LEU A 1 287 ? 27.378 52.351 17.548 1.00 34.12 287 LEU A C 1
ATOM 2279 O O . LEU A 1 287 ? 26.700 53.022 16.778 1.00 34.12 287 LEU A O 1
ATOM 2283 N N . ILE A 1 288 ? 26.848 51.501 18.430 1.00 36.38 288 ILE A N 1
ATOM 2284 C CA . ILE A 1 288 ? 25.588 51.644 19.198 1.00 36.38 288 ILE A CA 1
ATOM 2285 C C . ILE A 1 288 ? 24.469 52.518 18.581 1.00 36.38 288 ILE A C 1
ATOM 2287 O O . ILE A 1 288 ? 24.609 53.733 18.568 1.00 36.38 288 ILE A O 1
ATOM 2291 N N . ASP A 1 289 ? 23.291 51.939 18.281 1.00 31.45 289 ASP A N 1
ATOM 2292 C CA . ASP A 1 289 ? 22.074 52.287 19.043 1.00 31.45 289 ASP A CA 1
ATOM 2293 C C . ASP A 1 289 ? 20.830 51.410 18.766 1.00 31.45 289 ASP A C 1
ATOM 2295 O O . ASP A 1 289 ? 20.564 50.998 17.639 1.00 31.45 289 ASP A O 1
ATOM 2299 N N . ARG A 1 290 ? 20.014 51.270 19.824 1.00 32.66 290 ARG A N 1
ATOM 2300 C CA . ARG A 1 290 ? 18.582 50.881 19.883 1.00 32.66 290 ARG A CA 1
ATOM 2301 C C . ARG A 1 290 ? 18.175 49.408 20.006 1.00 32.66 290 ARG A C 1
ATOM 2303 O O . ARG A 1 290 ? 17.566 48.801 19.132 1.00 32.66 290 ARG A O 1
ATOM 2310 N N . LEU A 1 291 ? 18.267 48.954 21.256 1.00 35.16 291 LEU A N 1
ATOM 2311 C CA . LEU A 1 291 ? 17.150 48.290 21.937 1.00 35.16 291 LEU A CA 1
ATOM 2312 C C . LEU A 1 291 ? 16.011 49.295 22.188 1.00 35.16 291 LEU A C 1
ATOM 2314 O O . LEU A 1 291 ? 16.241 50.313 22.835 1.00 35.16 291 LEU A O 1
ATOM 2318 N N . THR A 1 292 ? 14.792 49.000 21.730 1.00 33.78 292 THR A N 1
ATOM 2319 C CA . THR A 1 292 ? 13.521 49.124 22.487 1.00 33.78 292 THR A CA 1
ATOM 2320 C C . THR A 1 292 ? 12.332 48.843 21.567 1.00 33.78 292 THR A C 1
ATOM 2322 O O . THR A 1 292 ? 12.137 49.541 20.579 1.00 33.78 292 THR A O 1
ATOM 2325 N N . GLY A 1 293 ? 11.486 47.871 21.931 1.00 27.41 293 GLY A N 1
ATOM 2326 C CA . GLY A 1 293 ? 10.105 47.841 21.442 1.00 27.41 293 GLY A CA 1
ATOM 2327 C C . GLY A 1 293 ? 9.478 46.466 21.234 1.00 27.41 293 GLY A C 1
ATOM 2328 O O . GLY A 1 293 ? 9.399 45.999 20.111 1.00 27.41 293 GLY A O 1
ATOM 2329 N N . GLY A 1 294 ? 8.915 45.902 22.304 1.00 27.72 294 GLY A N 1
ATOM 2330 C CA . GLY A 1 294 ? 7.543 45.381 22.248 1.00 27.72 294 GLY A CA 1
ATOM 2331 C C . GLY A 1 294 ? 7.308 43.996 21.644 1.00 27.72 294 GLY A C 1
ATOM 2332 O O . GLY A 1 294 ? 7.172 43.823 20.440 1.00 27.72 294 GLY A O 1
ATOM 2333 N N . ALA A 1 295 ? 7.089 43.036 22.537 1.00 36.56 295 ALA A N 1
ATOM 2334 C CA . ALA A 1 295 ? 6.445 41.763 22.260 1.00 36.56 295 ALA A CA 1
ATOM 2335 C C . ALA A 1 295 ? 5.073 41.926 21.575 1.00 36.56 295 ALA A C 1
ATOM 2337 O O . ALA A 1 295 ? 4.242 42.696 22.061 1.00 36.56 295 ALA A O 1
ATOM 2338 N N . ARG A 1 296 ? 4.817 41.126 20.527 1.00 32.34 296 ARG A N 1
ATOM 2339 C CA . ARG A 1 296 ? 3.525 40.477 20.221 1.00 32.34 296 ARG A CA 1
ATOM 2340 C C . ARG A 1 296 ? 3.662 39.508 19.035 1.00 32.34 296 ARG A C 1
ATOM 2342 O O . ARG A 1 296 ? 4.013 39.908 17.938 1.00 32.34 296 ARG A O 1
ATOM 2349 N N . SER A 1 297 ? 3.278 38.259 19.299 1.00 31.83 297 SER A N 1
ATOM 2350 C CA . SER A 1 297 ? 2.792 37.244 18.352 1.00 31.83 297 SER A CA 1
ATOM 2351 C C . SER A 1 297 ? 3.769 36.679 17.311 1.00 31.83 297 SER A C 1
ATOM 2353 O O . SER A 1 297 ? 3.747 37.026 16.136 1.00 31.83 297 SER A O 1
ATOM 2355 N N . ALA A 1 298 ? 4.554 35.696 17.750 1.00 33.91 298 ALA A N 1
ATOM 2356 C CA . ALA A 1 298 ? 5.144 34.687 16.882 1.00 33.91 298 ALA A CA 1
ATOM 2357 C C . ALA A 1 298 ? 4.064 33.660 16.495 1.00 33.91 298 ALA A C 1
ATOM 2359 O O . ALA A 1 298 ? 3.622 32.903 17.362 1.00 33.91 298 ALA A O 1
ATOM 2360 N N . ARG A 1 299 ? 3.641 33.641 15.221 1.00 34.47 299 ARG A N 1
ATOM 2361 C CA . ARG A 1 299 ? 3.159 32.404 14.576 1.00 34.47 299 ARG A CA 1
ATOM 2362 C C . ARG A 1 299 ? 3.073 32.372 13.048 1.00 34.47 299 ARG A C 1
ATOM 2364 O O . ARG A 1 299 ? 2.916 31.276 12.540 1.00 34.47 299 ARG A O 1
ATOM 2371 N N . ASP A 1 300 ? 3.298 33.462 12.321 1.00 30.45 300 ASP A N 1
ATOM 2372 C CA . ASP A 1 300 ? 3.260 33.431 10.850 1.00 30.45 300 ASP A CA 1
ATOM 2373 C C . ASP A 1 300 ? 4.473 34.159 10.270 1.00 30.45 300 ASP A C 1
ATOM 2375 O O . ASP A 1 300 ? 4.402 35.363 10.086 1.00 30.45 300 ASP A O 1
ATOM 2379 N N . PHE A 1 301 ? 5.604 33.473 10.058 1.00 29.61 301 PHE A N 1
ATOM 2380 C CA . PHE A 1 301 ? 6.693 33.895 9.149 1.00 29.61 301 PHE A CA 1
ATOM 2381 C C . PHE A 1 301 ? 7.798 32.819 9.124 1.00 29.61 301 PHE A C 1
ATOM 2383 O O . PHE A 1 301 ? 8.858 32.985 9.718 1.00 29.61 301 PHE A O 1
ATOM 2390 N N . ALA A 1 302 ? 7.538 31.673 8.487 1.00 28.16 302 ALA A N 1
ATOM 2391 C CA . ALA A 1 302 ? 8.582 30.684 8.184 1.00 28.16 302 ALA A CA 1
ATOM 2392 C C . ALA A 1 302 ? 8.180 29.725 7.048 1.00 28.16 302 ALA A C 1
ATOM 2394 O O . ALA A 1 302 ? 8.368 28.525 7.172 1.00 28.16 302 ALA A O 1
ATOM 2395 N N . LEU A 1 303 ? 7.617 30.232 5.948 1.00 29.34 303 LEU A N 1
ATOM 2396 C CA . LEU A 1 303 ? 7.527 29.504 4.675 1.00 29.34 303 LEU A CA 1
ATOM 2397 C C . LEU A 1 303 ? 7.576 30.527 3.539 1.00 29.34 303 LEU A C 1
ATOM 2399 O O . LEU A 1 303 ? 6.563 31.114 3.172 1.00 29.34 303 LEU A O 1
ATOM 2403 N N . GLY A 1 304 ? 8.774 30.793 3.028 1.00 28.58 304 GLY A N 1
ATOM 2404 C CA . GLY A 1 304 ? 8.951 31.683 1.885 1.00 28.58 304 GLY A CA 1
ATOM 2405 C C . GLY A 1 304 ? 10.319 32.337 1.875 1.00 28.58 304 GLY A C 1
ATOM 2406 O O . GLY A 1 304 ? 10.438 33.465 2.338 1.00 28.58 304 GLY A O 1
ATOM 2407 N N . ALA A 1 305 ? 11.327 31.611 1.382 1.00 28.78 305 ALA A N 1
ATOM 2408 C CA . ALA A 1 305 ? 12.507 32.149 0.692 1.00 28.78 305 ALA A CA 1
ATOM 2409 C C . ALA A 1 305 ? 13.584 31.064 0.532 1.00 28.78 305 ALA A C 1
ATOM 2411 O O . ALA A 1 305 ? 14.595 31.113 1.220 1.00 28.78 305 ALA A O 1
ATOM 2412 N N . VAL A 1 306 ? 13.404 30.118 -0.392 1.00 28.80 306 VAL A N 1
ATOM 2413 C CA . VAL A 1 306 ? 14.550 29.539 -1.115 1.00 28.80 306 VAL A CA 1
ATOM 2414 C C . VAL A 1 306 ? 14.071 29.116 -2.502 1.00 28.80 306 VAL A C 1
ATOM 2416 O O . VAL A 1 306 ? 13.856 27.946 -2.779 1.00 28.80 306 VAL A O 1
ATOM 2419 N N . ASP A 1 307 ? 13.831 30.096 -3.366 1.00 30.25 307 ASP A N 1
ATOM 2420 C CA . ASP A 1 307 ? 13.648 29.832 -4.788 1.00 30.25 307 ASP A CA 1
ATOM 2421 C C . ASP A 1 307 ? 14.399 30.917 -5.559 1.00 30.25 307 ASP A C 1
ATOM 2423 O O . ASP A 1 307 ? 14.108 32.108 -5.437 1.00 30.25 307 ASP A O 1
ATOM 2427 N N . GLY A 1 308 ? 15.439 30.500 -6.280 1.00 30.56 308 GLY A N 1
ATOM 2428 C CA . GLY A 1 308 ? 16.255 31.379 -7.112 1.00 30.56 308 GLY A CA 1
ATOM 2429 C C . GLY A 1 308 ? 17.687 31.583 -6.626 1.00 30.56 308 GLY A C 1
ATOM 2430 O O . GLY A 1 308 ? 18.014 32.638 -6.096 1.00 30.56 308 GLY A O 1
ATOM 2431 N N . ALA A 1 309 ? 18.560 30.609 -6.904 1.00 29.98 309 ALA A N 1
ATOM 2432 C CA . ALA A 1 309 ? 19.963 30.855 -7.262 1.00 29.98 309 ALA A CA 1
ATOM 2433 C C . ALA A 1 309 ? 20.687 29.550 -7.635 1.00 29.98 309 ALA A C 1
ATOM 2435 O O . ALA A 1 309 ? 21.569 29.127 -6.903 1.00 29.98 309 ALA A O 1
ATOM 2436 N N . PHE A 1 310 ? 20.380 28.916 -8.774 1.00 26.42 310 PHE A N 1
ATOM 2437 C CA . PHE A 1 310 ? 21.345 27.980 -9.380 1.00 26.42 310 PHE A CA 1
ATOM 2438 C C . PHE A 1 310 ? 21.157 27.804 -10.891 1.00 26.42 310 PHE A C 1
ATOM 2440 O O . PHE A 1 310 ? 21.096 26.698 -11.410 1.00 26.42 310 PHE A O 1
ATOM 2447 N N . ASP A 1 311 ? 21.103 28.921 -11.618 1.00 30.48 311 ASP A N 1
ATOM 2448 C CA . ASP A 1 311 ? 21.039 28.912 -13.082 1.00 30.48 311 ASP A CA 1
ATOM 2449 C C . ASP A 1 311 ? 22.164 29.785 -13.658 1.00 30.48 311 ASP A C 1
ATOM 2451 O O . ASP A 1 311 ? 21.957 30.923 -14.082 1.00 30.48 311 ASP A O 1
ATOM 2455 N N . ARG A 1 312 ? 23.418 29.308 -13.551 1.00 30.36 312 ARG A N 1
ATOM 2456 C CA . ARG A 1 312 ? 24.563 29.941 -14.246 1.00 30.36 312 ARG A CA 1
ATOM 2457 C C . ARG A 1 312 ? 25.849 29.133 -14.419 1.00 30.36 312 ARG A C 1
ATOM 2459 O O . ARG A 1 312 ? 26.830 29.693 -14.900 1.00 30.36 312 ARG A O 1
ATOM 2466 N N . ILE A 1 313 ? 25.888 27.843 -14.085 1.00 34.03 313 ILE A N 1
ATOM 2467 C CA . ILE A 1 313 ? 27.116 27.044 -14.240 1.00 34.03 313 ILE A CA 1
ATOM 2468 C C . ILE A 1 313 ? 26.796 25.685 -14.859 1.00 34.03 313 ILE A C 1
ATOM 2470 O O . ILE A 1 313 ? 26.956 24.659 -14.225 1.00 34.03 313 ILE A O 1
ATOM 2474 N N . THR A 1 314 ? 26.366 25.663 -16.120 1.00 30.44 314 THR A N 1
ATOM 2475 C CA . THR A 1 314 ? 26.759 24.594 -17.054 1.00 30.44 314 THR A CA 1
ATOM 24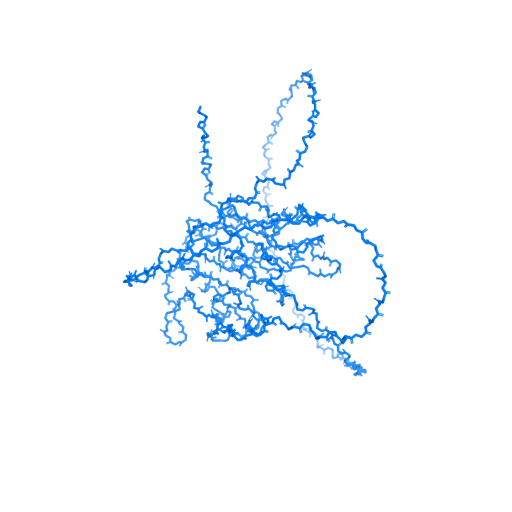76 C C . THR A 1 314 ? 26.742 25.141 -18.480 1.00 30.44 314 THR A C 1
ATOM 2478 O O . THR A 1 314 ? 25.707 25.285 -19.123 1.00 30.44 314 THR A O 1
ATOM 2481 N N . GLY A 1 315 ? 27.926 25.464 -19.002 1.00 35.78 315 GLY A N 1
ATOM 2482 C CA . GLY A 1 315 ? 28.104 25.656 -20.434 1.00 35.78 315 GLY A CA 1
ATOM 2483 C C . GLY A 1 315 ? 27.785 24.347 -21.152 1.00 35.78 315 GLY A C 1
ATOM 2484 O O . GLY A 1 315 ? 28.491 23.355 -20.972 1.00 35.78 315 GLY A O 1
ATOM 2485 N N . ARG A 1 316 ? 26.724 24.334 -21.962 1.00 29.58 316 ARG A N 1
ATOM 2486 C CA . ARG A 1 316 ? 26.402 23.204 -22.835 1.00 29.58 316 ARG A CA 1
ATOM 2487 C C . ARG A 1 316 ? 26.288 23.678 -24.277 1.00 29.58 316 ARG A C 1
ATOM 2489 O O . ARG A 1 316 ? 25.348 24.364 -24.670 1.00 29.58 316 ARG A O 1
ATOM 2496 N N . ASN A 1 317 ? 27.302 23.294 -25.047 1.00 31.47 317 ASN A N 1
ATOM 2497 C CA . ASN A 1 317 ? 27.336 23.355 -26.499 1.00 31.47 317 ASN A CA 1
ATOM 2498 C C . ASN A 1 317 ? 26.125 22.616 -27.084 1.00 31.47 317 ASN A C 1
ATOM 2500 O O . ASN A 1 317 ? 25.867 21.468 -26.726 1.00 31.47 317 ASN A O 1
ATOM 2504 N N . LYS A 1 318 ? 25.417 23.273 -28.007 1.00 34.41 318 LYS A N 1
ATOM 2505 C CA . LYS A 1 318 ? 24.430 22.650 -28.897 1.00 34.41 318 LYS A CA 1
ATOM 2506 C C . LYS A 1 318 ? 25.149 21.739 -29.900 1.00 34.41 318 LYS A C 1
ATOM 2508 O O . LYS A 1 318 ? 25.997 22.252 -30.631 1.00 34.41 318 LYS A O 1
ATOM 2513 N N . PRO A 1 319 ? 24.784 20.456 -30.036 1.00 34.62 319 PRO A N 1
ATOM 2514 C CA . PRO A 1 319 ? 24.969 19.744 -31.282 1.00 34.62 319 PRO A CA 1
ATOM 2515 C C . PRO A 1 319 ? 23.713 19.874 -32.151 1.00 34.62 319 PRO A C 1
ATOM 2517 O O . PRO A 1 319 ? 22.574 19.761 -31.699 1.00 34.62 319 PRO A O 1
ATOM 2520 N N . SER A 1 320 ? 23.982 20.166 -33.412 1.00 33.41 320 SER A N 1
ATOM 2521 C CA . SER A 1 320 ? 23.072 20.363 -34.528 1.00 33.41 320 SER A CA 1
ATOM 2522 C C . SER A 1 320 ? 22.223 19.122 -34.817 1.00 33.41 320 SER A C 1
ATOM 2524 O O . SER A 1 320 ? 22.742 18.009 -34.878 1.00 33.41 320 SER A O 1
ATOM 2526 N N . SER A 1 321 ? 20.932 19.331 -35.063 1.00 36.09 321 SER A N 1
ATOM 2527 C CA . SER A 1 321 ? 20.007 18.325 -35.591 1.00 36.09 321 SER A CA 1
ATOM 2528 C C . SER A 1 321 ? 20.448 17.819 -36.974 1.00 36.09 321 SER A C 1
ATOM 2530 O O . SER A 1 321 ? 20.803 18.646 -37.820 1.00 36.09 321 SER A O 1
ATOM 2532 N N . PRO A 1 322 ? 20.352 16.513 -37.277 1.00 41.22 322 PRO A N 1
ATOM 2533 C CA . PRO A 1 322 ? 20.365 16.039 -38.652 1.00 41.22 322 PRO A CA 1
ATOM 2534 C C . PRO A 1 322 ? 18.991 16.266 -39.293 1.00 41.22 322 PRO A C 1
ATOM 2536 O O . PRO A 1 322 ? 17.958 15.847 -38.772 1.00 41.22 322 PRO A O 1
ATOM 2539 N N . GLN A 1 323 ? 19.000 16.940 -40.441 1.00 35.03 323 GLN A N 1
ATOM 2540 C CA . GLN A 1 323 ? 17.873 17.064 -41.358 1.00 35.03 323 GLN A CA 1
ATOM 2541 C C . GLN A 1 323 ? 17.546 15.687 -41.957 1.00 35.03 323 GLN A C 1
ATOM 2543 O O . GLN A 1 323 ? 18.362 15.126 -42.686 1.00 35.03 323 GLN A O 1
ATOM 2548 N N . HIS A 1 324 ? 16.349 15.161 -41.693 1.00 37.28 324 HIS A N 1
ATOM 2549 C CA . HIS A 1 324 ? 15.768 14.091 -42.502 1.00 37.28 324 HIS A CA 1
ATOM 2550 C C . HIS A 1 324 ? 14.923 14.708 -43.620 1.00 37.28 324 HIS A C 1
ATOM 2552 O O . HIS A 1 324 ? 13.988 15.466 -43.364 1.00 37.28 324 HIS A O 1
ATOM 2558 N N . GLY A 1 325 ? 15.311 14.406 -44.860 1.00 37.69 325 GLY A N 1
ATOM 2559 C CA . GLY A 1 325 ? 14.565 14.720 -46.076 1.00 37.69 325 GLY A CA 1
ATOM 2560 C C . GLY A 1 325 ? 13.328 13.829 -46.274 1.00 37.69 325 GLY A C 1
ATOM 2561 O O . GLY A 1 325 ? 13.102 12.900 -45.496 1.00 37.69 325 GLY A O 1
ATOM 2562 N N . PRO A 1 326 ? 12.516 14.136 -47.300 1.00 53.78 326 PRO A N 1
ATOM 2563 C CA . PRO A 1 326 ? 11.109 13.755 -47.376 1.00 53.78 326 PRO A CA 1
ATOM 2564 C C . PRO A 1 326 ? 10.892 12.330 -47.900 1.00 53.78 326 PRO A C 1
ATOM 2566 O O . PRO A 1 326 ? 11.586 11.878 -48.809 1.00 53.78 326 PRO A O 1
ATOM 2569 N N . TYR A 1 327 ? 9.880 11.658 -47.346 1.00 45.12 327 TYR A N 1
ATOM 2570 C CA . TYR A 1 327 ? 9.281 10.460 -47.930 1.00 45.12 327 TYR A CA 1
ATOM 2571 C C . TYR A 1 327 ? 8.361 10.858 -49.087 1.00 45.12 327 TYR A C 1
ATOM 2573 O O . TYR A 1 327 ? 7.499 11.723 -48.932 1.00 45.12 327 TYR A O 1
ATOM 2581 N N . ASP A 1 328 ? 8.593 10.215 -50.228 1.00 46.38 328 ASP A N 1
ATOM 2582 C CA . ASP A 1 328 ? 7.812 10.314 -51.456 1.00 46.38 328 ASP A CA 1
ATOM 2583 C C . ASP A 1 328 ? 6.630 9.330 -51.440 1.00 46.38 328 ASP A C 1
ATOM 2585 O O . ASP A 1 328 ? 6.667 8.267 -50.812 1.00 46.38 328 ASP A O 1
ATOM 2589 N N . ASP A 1 329 ? 5.585 9.763 -52.131 1.00 40.66 329 ASP A N 1
ATOM 2590 C CA . ASP A 1 329 ? 4.225 9.257 -52.246 1.00 40.66 329 ASP A CA 1
ATOM 2591 C C . ASP A 1 329 ? 4.143 8.086 -53.246 1.00 40.66 329 ASP A C 1
ATOM 2593 O O . ASP A 1 329 ? 4.867 8.028 -54.241 1.00 40.66 329 ASP A O 1
ATOM 2597 N N . GLY A 1 330 ? 3.247 7.126 -52.997 1.00 38.09 330 GLY A N 1
ATOM 2598 C CA . GLY A 1 330 ? 3.263 5.850 -53.716 1.00 38.09 330 GLY A CA 1
ATOM 2599 C C . GLY A 1 330 ? 2.041 4.939 -53.583 1.00 38.09 330 GLY A C 1
ATOM 2600 O O . GLY A 1 330 ? 2.210 3.732 -53.518 1.00 38.09 330 GLY A O 1
ATOM 2601 N N . ARG A 1 331 ? 0.830 5.510 -53.550 1.00 39.97 331 ARG A N 1
ATOM 2602 C CA . ARG A 1 331 ? -0.398 5.065 -54.263 1.00 39.97 331 ARG A CA 1
ATOM 2603 C C . ARG A 1 331 ? -0.772 3.561 -54.446 1.00 39.97 331 ARG A C 1
ATOM 2605 O O . ARG A 1 331 ? -0.063 2.812 -55.110 1.00 39.97 331 ARG A O 1
ATOM 2612 N N . ARG A 1 332 ? -2.078 3.317 -54.178 1.00 35.97 332 ARG A N 1
ATOM 2613 C CA . ARG A 1 332 ? -3.041 2.272 -54.664 1.00 35.97 332 ARG A CA 1
ATOM 2614 C C . ARG A 1 332 ? -3.072 0.953 -53.880 1.00 35.97 332 ARG A C 1
ATOM 2616 O O . ARG A 1 332 ? -2.029 0.404 -53.577 1.00 35.97 332 ARG A O 1
ATOM 2623 N N . ASP A 1 333 ? -4.203 0.315 -53.583 1.00 39.84 333 ASP A N 1
ATOM 2624 C CA . ASP A 1 333 ? -5.649 0.565 -53.742 1.00 39.84 333 ASP A CA 1
ATOM 2625 C C . ASP A 1 333 ? -6.388 -0.463 -52.834 1.00 39.84 333 ASP A C 1
ATOM 2627 O O . ASP A 1 333 ? -5.751 -1.393 -52.328 1.00 39.84 333 ASP A O 1
ATOM 2631 N N . PRO A 1 334 ? -7.706 -0.319 -52.595 1.00 51.09 334 PRO A N 1
ATOM 2632 C CA . PRO A 1 334 ? -8.424 -0.968 -51.502 1.00 51.09 334 PRO A CA 1
ATOM 2633 C C . PRO A 1 334 ? -8.975 -2.351 -51.873 1.00 51.09 334 PRO A C 1
ATOM 2635 O O . PRO A 1 334 ? -9.472 -2.563 -52.979 1.00 51.09 334 PRO A O 1
ATOM 2638 N N . LEU A 1 335 ? -9.005 -3.269 -50.903 1.00 43.88 335 LEU A N 1
ATOM 2639 C CA . LEU A 1 335 ? -9.878 -4.440 -50.952 1.00 43.88 335 LEU A CA 1
ATOM 2640 C C . LEU A 1 335 ? -10.819 -4.449 -49.750 1.00 43.88 335 LEU A C 1
ATOM 2642 O O . LEU A 1 335 ? -10.428 -4.277 -48.599 1.00 43.88 335 LEU A O 1
ATOM 2646 N N . GLN A 1 336 ? -12.086 -4.592 -50.110 1.00 47.06 336 GLN A N 1
ATOM 2647 C CA . GLN A 1 336 ? -13.290 -4.523 -49.303 1.00 47.06 336 GLN A CA 1
ATOM 2648 C C . GLN A 1 336 ? -13.461 -5.680 -48.300 1.00 47.06 336 GLN A C 1
ATOM 2650 O O . GLN A 1 336 ? -12.785 -6.706 -48.406 1.00 47.06 336 GLN A O 1
ATOM 2655 N N . PRO A 1 337 ? -14.386 -5.517 -47.332 1.00 42.81 337 PRO A N 1
ATOM 2656 C CA . PRO A 1 337 ? -14.577 -6.434 -46.214 1.00 42.81 337 PRO A CA 1
ATOM 2657 C C . PRO A 1 337 ? -15.276 -7.733 -46.628 1.00 42.81 337 PRO A C 1
ATOM 2659 O O . PRO A 1 337 ? -16.217 -7.731 -47.420 1.00 42.81 337 PRO A O 1
ATOM 2662 N N . ARG A 1 338 ? -14.861 -8.849 -46.020 1.00 36.72 338 ARG A N 1
ATOM 2663 C CA . ARG A 1 338 ? -15.660 -10.078 -45.972 1.00 36.72 338 ARG A CA 1
ATOM 2664 C C . ARG A 1 338 ? -16.532 -10.060 -44.723 1.00 36.72 338 ARG A C 1
ATOM 2666 O O . ARG A 1 338 ? -16.048 -10.288 -43.620 1.00 36.72 338 ARG A O 1
ATOM 2673 N N . THR A 1 339 ? -17.816 -9.815 -44.933 1.00 38.25 339 THR A N 1
ATOM 2674 C CA . THR A 1 339 ? -18.904 -10.346 -44.114 1.00 38.25 339 THR A CA 1
ATOM 2675 C C . THR A 1 339 ? -18.941 -11.867 -44.263 1.00 38.25 339 THR A C 1
ATOM 2677 O O . THR A 1 339 ? -18.919 -12.381 -45.383 1.00 38.25 339 THR A O 1
ATOM 2680 N N . VAL A 1 340 ? -18.987 -12.587 -43.142 1.00 44.16 340 VAL A N 1
ATOM 2681 C CA . VAL A 1 340 ? -19.446 -13.978 -43.098 1.00 44.16 340 VAL A CA 1
ATOM 2682 C C . VAL A 1 340 ? -20.475 -14.084 -41.979 1.00 44.16 340 VAL A C 1
ATOM 2684 O O . VAL A 1 340 ? -20.199 -13.731 -40.832 1.00 44.16 340 VAL A O 1
ATOM 2687 N N . ASP A 1 341 ? -21.649 -14.527 -42.407 1.00 35.34 341 ASP A N 1
ATOM 2688 C CA . ASP A 1 341 ? -22.864 -14.888 -41.683 1.00 35.34 341 ASP A CA 1
ATOM 2689 C C . ASP A 1 341 ? -22.596 -15.838 -40.499 1.00 35.34 341 ASP A C 1
ATOM 2691 O O . ASP A 1 341 ? -21.680 -16.658 -40.523 1.00 35.34 341 ASP A O 1
ATOM 2695 N N . GLU A 1 342 ? -23.229 -15.588 -39.353 1.00 37.16 342 GLU A N 1
ATOM 2696 C CA . GLU A 1 342 ? -24.433 -16.269 -38.839 1.00 37.16 342 GLU A CA 1
ATOM 2697 C C . GLU A 1 342 ? -24.348 -17.799 -38.657 1.00 37.16 342 GLU A C 1
ATOM 2699 O O . GLU A 1 342 ? -23.954 -18.563 -39.532 1.00 37.16 342 GLU A O 1
ATOM 2704 N N . ASN A 1 343 ? -24.913 -18.225 -37.521 1.00 37.19 343 ASN A N 1
ATOM 2705 C CA . ASN A 1 343 ? -25.480 -19.546 -37.242 1.00 37.19 343 ASN A CA 1
ATOM 2706 C C . ASN A 1 343 ? -24.523 -20.701 -36.910 1.00 37.19 343 ASN A C 1
ATOM 2708 O O . ASN A 1 343 ? -24.229 -21.555 -37.739 1.00 37.19 343 ASN A O 1
ATOM 2712 N N . TYR A 1 344 ? -24.244 -20.859 -35.611 1.00 35.78 344 TYR A N 1
ATOM 2713 C CA . TYR A 1 344 ? -24.209 -22.190 -34.996 1.00 35.78 344 TYR A CA 1
ATOM 2714 C C . TYR A 1 344 ? -25.058 -22.213 -33.724 1.00 35.78 344 TYR A C 1
ATOM 2716 O O . TYR A 1 344 ? -24.627 -21.852 -32.634 1.00 35.78 344 TYR A O 1
ATOM 2724 N N . ASN A 1 345 ? -26.299 -22.659 -33.905 1.00 38.78 345 ASN A N 1
ATOM 2725 C CA . ASN A 1 345 ? -27.218 -23.061 -32.856 1.00 38.78 345 ASN A CA 1
ATOM 2726 C C . ASN A 1 345 ? -27.372 -24.585 -32.983 1.00 38.78 345 ASN A C 1
ATOM 2728 O O . ASN A 1 345 ? -27.974 -25.061 -33.942 1.00 38.78 345 ASN A O 1
ATOM 2732 N N . MET A 1 346 ? -26.783 -25.353 -32.064 1.00 37.81 346 MET A N 1
ATOM 2733 C CA . MET A 1 346 ? -26.963 -26.807 -31.958 1.00 37.81 346 MET A CA 1
ATOM 2734 C C . MET A 1 346 ? -27.101 -27.184 -30.482 1.00 37.81 346 MET A C 1
ATOM 2736 O O . MET A 1 346 ? -26.142 -27.399 -29.750 1.00 37.81 346 MET A O 1
ATOM 2740 N N . THR A 1 347 ? -28.362 -27.197 -30.070 1.00 36.59 347 THR A N 1
ATOM 2741 C CA . THR A 1 347 ? -29.016 -28.193 -29.217 1.00 36.59 347 THR A CA 1
ATOM 2742 C C . THR A 1 347 ? -28.158 -29.321 -28.621 1.00 36.59 347 THR A C 1
ATOM 2744 O O . THR A 1 347 ? -27.601 -30.142 -29.345 1.00 36.59 347 THR A O 1
ATOM 2747 N N . GLY A 1 348 ? -28.311 -29.511 -27.306 1.00 35.88 348 GLY A N 1
ATOM 2748 C CA . GLY A 1 348 ? -28.648 -30.831 -26.766 1.00 35.88 348 GLY A CA 1
ATOM 2749 C C . GLY A 1 348 ? -27.565 -31.559 -25.974 1.00 35.88 348 GLY A C 1
ATOM 2750 O O . GLY A 1 348 ? -27.006 -32.535 -26.461 1.00 35.88 348 GLY A O 1
ATOM 2751 N N . PHE A 1 349 ? -27.402 -31.217 -24.692 1.00 37.41 349 PHE A N 1
ATOM 2752 C CA . PHE A 1 349 ? -26.880 -32.173 -23.711 1.00 37.41 349 PHE A CA 1
ATOM 2753 C C . PHE A 1 349 ? -28.020 -32.741 -22.867 1.00 37.41 349 PHE A C 1
ATOM 2755 O O . PHE A 1 349 ? -28.653 -32.064 -22.060 1.00 37.41 349 PHE A O 1
ATOM 2762 N N . LYS A 1 350 ? -28.303 -34.018 -23.135 1.00 43.38 350 LYS A N 1
ATOM 2763 C CA . LYS A 1 350 ? -29.256 -34.858 -22.417 1.00 43.38 350 LYS A CA 1
ATOM 2764 C C . LYS A 1 350 ? -28.763 -35.118 -20.996 1.00 43.38 350 LYS A C 1
ATOM 2766 O O . LYS A 1 350 ? -27.622 -35.520 -20.789 1.00 43.38 350 LYS A O 1
ATOM 2771 N N . ALA A 1 351 ? -29.683 -34.981 -20.047 1.00 41.84 351 ALA A N 1
ATOM 2772 C CA . ALA A 1 351 ? -29.557 -35.485 -18.691 1.00 41.84 351 ALA A CA 1
ATOM 2773 C C . ALA A 1 351 ? -29.399 -37.016 -18.702 1.00 41.84 351 ALA A C 1
ATOM 2775 O O . ALA A 1 351 ? -30.328 -37.749 -19.047 1.00 41.84 351 ALA A O 1
ATOM 2776 N N . GLY A 1 352 ? -28.218 -37.493 -18.316 1.00 39.19 352 GLY A N 1
ATOM 2777 C CA . GLY A 1 352 ? -27.959 -38.889 -17.991 1.00 39.19 352 GLY A CA 1
ATOM 2778 C C . GLY A 1 352 ? -28.043 -39.093 -16.482 1.00 39.19 352 GLY A C 1
ATOM 2779 O O . GLY A 1 352 ? -27.132 -38.718 -15.754 1.00 39.19 352 GLY A O 1
ATOM 2780 N N . LYS A 1 353 ? -29.141 -39.693 -16.014 1.00 44.34 353 LYS A N 1
ATOM 2781 C CA . LYS A 1 353 ? -29.224 -40.307 -14.684 1.00 44.34 353 LYS A CA 1
ATOM 2782 C C . LYS A 1 353 ? -28.316 -41.538 -14.668 1.00 44.34 353 LYS A C 1
ATOM 2784 O O . LYS A 1 353 ? -28.601 -42.497 -15.378 1.00 44.34 353 LYS A O 1
ATOM 2789 N N . SER A 1 354 ? -27.297 -41.549 -13.816 1.00 43.31 354 SER A N 1
ATOM 2790 C CA . SER A 1 354 ? -26.626 -42.781 -13.394 1.00 43.31 354 SER A CA 1
ATOM 2791 C C . SER A 1 354 ? -26.625 -42.868 -11.870 1.00 43.31 354 SER A C 1
ATOM 2793 O O . SER A 1 354 ? -25.778 -42.301 -11.187 1.00 43.31 354 SER A O 1
ATOM 2795 N N . THR A 1 355 ? -27.610 -43.588 -11.340 1.00 44.31 355 THR A N 1
ATOM 2796 C CA . THR A 1 355 ? -27.569 -44.188 -10.006 1.00 44.31 355 THR A CA 1
ATOM 2797 C C . THR A 1 355 ? -26.569 -45.340 -10.031 1.00 44.31 355 THR A C 1
ATOM 2799 O O . THR A 1 355 ? -26.856 -46.394 -10.594 1.00 44.31 355 THR A O 1
ATOM 2802 N N . GLY A 1 356 ? -25.397 -45.130 -9.438 1.00 40.06 356 GLY A N 1
ATOM 2803 C CA . GLY A 1 356 ? -24.403 -46.167 -9.187 1.00 40.06 356 GLY A CA 1
ATOM 2804 C C . GLY A 1 356 ? -23.960 -46.083 -7.734 1.00 40.06 356 GLY A C 1
ATOM 2805 O O . GLY A 1 356 ? -23.177 -45.211 -7.378 1.00 40.06 356 GLY A O 1
ATOM 2806 N N . ALA A 1 357 ? -24.509 -46.961 -6.896 1.00 46.81 357 ALA A N 1
ATOM 2807 C CA . ALA A 1 357 ? -24.076 -47.153 -5.521 1.00 46.81 357 ALA A CA 1
ATOM 2808 C C . ALA A 1 357 ? -22.658 -47.746 -5.528 1.00 46.81 357 ALA A C 1
ATOM 2810 O O . ALA A 1 357 ? -22.471 -48.905 -5.895 1.00 46.81 357 ALA A O 1
ATOM 2811 N N . ALA A 1 358 ? -21.665 -46.938 -5.158 1.00 42.81 358 ALA A N 1
ATOM 2812 C CA . ALA A 1 358 ? -20.305 -47.397 -4.923 1.00 42.81 358 ALA A CA 1
ATOM 2813 C C . ALA A 1 358 ? -20.164 -47.811 -3.454 1.00 42.81 358 ALA A C 1
ATOM 2815 O O . ALA A 1 358 ? -20.486 -47.054 -2.538 1.00 42.81 358 ALA A O 1
ATOM 2816 N N . ALA A 1 359 ? -19.722 -49.051 -3.262 1.00 48.88 359 ALA A N 1
ATOM 2817 C CA . ALA A 1 359 ? -19.441 -49.656 -1.976 1.00 48.88 359 ALA A CA 1
ATOM 2818 C C . ALA A 1 359 ? -18.334 -48.890 -1.235 1.00 48.88 359 ALA A C 1
ATOM 2820 O O . ALA A 1 359 ? -17.277 -48.604 -1.794 1.00 48.88 359 ALA A O 1
ATOM 2821 N N . VAL A 1 360 ? -18.590 -48.598 0.039 1.00 54.28 360 VAL A N 1
ATOM 2822 C CA . VAL A 1 360 ? -17.616 -48.073 0.997 1.00 54.28 360 VAL A CA 1
ATOM 2823 C C . VAL A 1 360 ? -16.576 -49.165 1.257 1.00 54.28 360 VAL A C 1
ATOM 2825 O O . VAL A 1 360 ? -16.893 -50.195 1.851 1.00 54.28 360 VAL A O 1
ATOM 2828 N N . GLN A 1 361 ? -15.346 -48.963 0.784 1.00 57.34 361 GLN A N 1
ATOM 2829 C CA . GLN A 1 361 ? -14.193 -49.731 1.252 1.00 57.34 361 GLN A CA 1
ATOM 2830 C C . GLN A 1 361 ? -13.747 -49.166 2.612 1.00 57.34 361 GLN A C 1
ATOM 2832 O O . GLN A 1 361 ? -13.667 -47.945 2.745 1.00 57.34 361 GLN A O 1
ATOM 2837 N N . PRO A 1 362 ? -13.481 -50.011 3.624 1.00 63.19 362 PRO A N 1
ATOM 2838 C CA . PRO A 1 362 ? -12.929 -49.552 4.892 1.00 63.19 362 PRO A CA 1
ATOM 2839 C C . PRO A 1 362 ? -11.479 -49.078 4.721 1.00 63.19 362 PRO A C 1
ATOM 2841 O O . PRO A 1 362 ? -10.695 -49.702 4.003 1.00 63.19 362 PRO A O 1
ATOM 2844 N N . ASP A 1 363 ? -11.155 -47.978 5.403 1.00 58.59 363 ASP A N 1
ATOM 2845 C CA . ASP A 1 363 ? -9.819 -47.384 5.486 1.00 58.59 363 ASP A CA 1
ATOM 2846 C C . ASP A 1 363 ? -8.773 -48.417 5.952 1.00 58.59 363 ASP A C 1
ATOM 2848 O O . ASP A 1 363 ? -9.001 -49.106 6.954 1.00 58.59 363 ASP A O 1
ATOM 2852 N N . PRO A 1 364 ? -7.615 -48.539 5.278 1.00 63.50 364 PRO A N 1
ATOM 2853 C CA . PRO A 1 364 ? -6.504 -49.328 5.788 1.00 63.50 364 PRO A CA 1
ATOM 2854 C C . PRO A 1 364 ? -5.865 -48.635 7.001 1.00 63.50 364 PRO A C 1
ATOM 2856 O O . PRO A 1 364 ? -5.578 -47.438 6.975 1.00 63.50 364 PRO A O 1
ATOM 2859 N N . GLU A 1 365 ? -5.613 -49.408 8.061 1.00 66.25 365 GLU A N 1
ATOM 2860 C CA . GLU A 1 365 ? -4.937 -48.939 9.274 1.00 66.25 365 GLU A CA 1
ATOM 2861 C C . GLU A 1 365 ? -3.593 -48.241 8.973 1.00 66.25 365 GLU A C 1
ATOM 2863 O O . GLU A 1 365 ? -2.838 -48.672 8.091 1.00 66.25 365 GLU A O 1
ATOM 2868 N N . PRO A 1 366 ? -3.238 -47.187 9.732 1.00 66.00 366 PRO A N 1
ATOM 2869 C CA . PRO A 1 366 ? -1.986 -46.470 9.546 1.00 66.00 366 PRO A CA 1
ATOM 2870 C C . PRO A 1 366 ? -0.784 -47.343 9.931 1.00 66.00 366 PRO A C 1
ATOM 2872 O O . PRO A 1 366 ? -0.521 -47.619 11.102 1.00 66.00 366 PRO A O 1
ATOM 2875 N N . VAL A 1 367 ? 0.001 -47.726 8.923 1.00 68.94 367 VAL A N 1
ATOM 2876 C CA . VAL A 1 367 ? 1.311 -48.364 9.094 1.00 68.94 367 VAL A CA 1
ATOM 2877 C C . VAL A 1 367 ? 2.267 -47.369 9.757 1.00 68.94 367 VAL A C 1
ATOM 2879 O O . VAL A 1 367 ? 2.671 -46.372 9.151 1.00 68.94 367 VAL A O 1
ATOM 2882 N N . GLN A 1 368 ? 2.650 -47.643 11.005 1.00 61.25 368 GLN A N 1
ATOM 2883 C CA . GLN A 1 368 ? 3.675 -46.881 11.718 1.00 61.25 368 GLN A CA 1
ATOM 2884 C C . GLN A 1 368 ? 5.021 -47.020 10.995 1.00 61.25 368 GLN A C 1
ATOM 2886 O O . GLN A 1 368 ? 5.593 -48.108 10.912 1.00 61.25 368 GLN A O 1
ATOM 2891 N N . ARG A 1 369 ? 5.541 -45.908 10.462 1.00 66.62 369 ARG A N 1
ATOM 2892 C CA . ARG A 1 369 ? 6.911 -45.858 9.937 1.00 66.62 369 ARG A CA 1
ATOM 2893 C C . ARG A 1 369 ? 7.911 -45.817 11.101 1.00 66.62 369 ARG A C 1
ATOM 2895 O O . ARG A 1 369 ? 7.676 -45.075 12.055 1.00 66.62 369 ARG A O 1
ATOM 2902 N N . PRO A 1 370 ? 9.039 -46.546 11.019 1.00 64.06 370 PRO A N 1
ATOM 2903 C CA . PRO A 1 370 ? 10.114 -46.453 12.000 1.00 64.06 370 PRO A CA 1
ATOM 2904 C C . PRO A 1 370 ? 10.664 -45.027 12.094 1.00 64.06 370 PRO A C 1
ATOM 2906 O O . PRO A 1 370 ? 10.961 -44.396 11.078 1.00 64.06 370 PRO A O 1
ATOM 2909 N N . VAL A 1 371 ? 10.817 -44.538 13.323 1.00 72.19 371 VAL A N 1
ATOM 2910 C CA . VAL A 1 371 ? 11.470 -43.260 13.625 1.00 72.19 371 VAL A CA 1
ATOM 2911 C C . VAL A 1 371 ? 12.971 -43.394 13.322 1.00 72.19 371 VAL A C 1
ATOM 2913 O O . VAL A 1 371 ? 13.600 -44.322 13.837 1.00 72.19 371 VAL A O 1
ATOM 2916 N N . PRO A 1 372 ? 13.569 -42.516 12.495 1.00 73.19 372 PRO A N 1
ATOM 2917 C CA . PRO A 1 372 ? 15.005 -42.542 12.251 1.00 73.19 372 PRO A CA 1
ATOM 2918 C C . PRO A 1 372 ? 15.787 -42.136 13.514 1.00 73.19 372 PRO A C 1
ATOM 2920 O O . PRO A 1 372 ? 15.309 -41.310 14.296 1.00 73.19 372 PRO A O 1
ATOM 2923 N N . PRO A 1 373 ? 16.993 -42.694 13.730 1.00 75.88 373 PRO A N 1
ATOM 2924 C CA . PRO A 1 373 ? 17.823 -42.346 14.875 1.00 75.88 373 PRO A CA 1
ATOM 2925 C C . PRO A 1 373 ? 18.264 -40.871 14.825 1.00 75.88 373 PRO A C 1
ATOM 2927 O O . PRO A 1 373 ? 18.434 -40.315 13.735 1.00 75.88 373 PRO A O 1
ATOM 2930 N N . PRO A 1 374 ? 18.474 -40.232 15.989 1.00 68.62 374 PRO A N 1
ATOM 2931 C CA . PRO A 1 374 ? 18.913 -38.844 16.063 1.00 68.62 374 PRO A CA 1
ATOM 2932 C C . PRO A 1 374 ? 20.289 -38.675 15.407 1.00 68.62 374 PRO A C 1
ATOM 2934 O O . PRO A 1 374 ? 21.257 -39.346 15.768 1.00 68.62 374 PRO A O 1
ATOM 2937 N N . GLY A 1 375 ? 20.361 -37.772 14.427 1.00 70.06 375 GLY A N 1
ATOM 2938 C CA . GLY A 1 375 ? 21.613 -37.362 13.798 1.00 70.06 375 GLY A CA 1
ATOM 2939 C C . GLY A 1 375 ? 22.501 -36.537 14.743 1.00 70.06 375 GLY A C 1
ATOM 2940 O O . GLY A 1 375 ? 22.019 -36.011 15.749 1.00 70.06 375 GLY A O 1
ATOM 2941 N N . PRO A 1 376 ? 23.804 -36.414 14.438 1.00 64.31 376 PRO A N 1
ATOM 2942 C CA . PRO A 1 376 ? 24.755 -35.688 15.271 1.00 64.31 376 PRO A CA 1
ATOM 2943 C C . PRO A 1 376 ? 24.406 -34.197 15.361 1.00 64.31 376 PRO A C 1
ATOM 2945 O O . PRO A 1 376 ? 24.113 -33.540 14.362 1.00 64.31 376 PRO A O 1
ATOM 2948 N N . VAL A 1 377 ? 24.476 -33.662 16.580 1.00 52.81 377 VAL A N 1
ATOM 2949 C CA . VAL A 1 377 ? 24.325 -32.236 16.878 1.00 52.81 377 VAL A CA 1
ATOM 2950 C C . VAL A 1 377 ? 25.527 -31.491 16.297 1.00 52.81 377 VAL A C 1
ATOM 2952 O O . VAL A 1 377 ? 26.620 -31.516 16.862 1.00 52.81 377 VAL A O 1
ATOM 2955 N N . VAL A 1 378 ? 25.335 -30.837 15.152 1.00 53.22 378 VAL A N 1
ATOM 2956 C CA . VAL A 1 378 ? 26.321 -29.909 14.590 1.00 53.22 378 VAL A CA 1
ATOM 2957 C C . VAL A 1 378 ? 26.186 -28.576 15.320 1.00 53.22 378 VAL A C 1
ATOM 2959 O O . VAL A 1 378 ? 25.126 -27.949 15.317 1.00 53.22 378 VAL A O 1
ATOM 2962 N N . GLY A 1 379 ? 27.269 -28.171 15.984 1.00 40.22 379 GLY A N 1
ATOM 2963 C CA . GLY A 1 379 ? 27.381 -26.905 16.695 1.00 40.22 379 GLY A CA 1
ATOM 2964 C C . GLY A 1 379 ? 27.103 -25.715 15.779 1.00 40.22 379 GLY A C 1
ATOM 2965 O O . GLY A 1 379 ? 27.659 -25.594 14.690 1.00 40.22 379 GLY A O 1
ATOM 2966 N N . ARG A 1 380 ? 26.219 -24.838 16.250 1.00 36.59 380 ARG A N 1
ATOM 2967 C CA . ARG A 1 380 ? 25.777 -23.610 15.594 1.00 36.59 380 ARG A CA 1
ATOM 2968 C C . ARG A 1 380 ? 26.918 -22.586 15.631 1.00 36.59 380 ARG A C 1
ATOM 2970 O O . ARG A 1 380 ? 27.119 -21.922 16.644 1.00 36.59 380 ARG A O 1
ATOM 2977 N N . THR A 1 381 ? 27.688 -22.474 14.553 1.00 41.97 381 THR A N 1
ATOM 2978 C CA . THR A 1 381 ? 28.537 -21.303 14.304 1.00 41.97 381 THR A CA 1
ATOM 2979 C C . THR A 1 381 ? 27.641 -20.094 14.040 1.00 41.97 381 THR A C 1
ATOM 2981 O O . THR A 1 381 ? 26.619 -20.200 13.362 1.00 41.97 381 THR A O 1
ATOM 2984 N N . GLY A 1 382 ? 27.981 -18.962 14.661 1.00 38.59 382 GLY A N 1
ATOM 2985 C CA . GLY A 1 382 ? 27.172 -17.747 14.659 1.00 38.59 382 GLY A CA 1
ATOM 2986 C C . GLY A 1 382 ? 26.822 -17.284 13.247 1.00 38.59 382 GLY A C 1
ATOM 2987 O O . GLY A 1 382 ? 27.706 -17.016 12.437 1.00 38.59 382 GLY A O 1
ATOM 2988 N N . GLN A 1 383 ? 25.521 -17.172 12.972 1.00 36.25 383 GLN A N 1
ATOM 2989 C CA . GLN A 1 383 ? 25.032 -16.354 11.871 1.00 36.25 383 GLN A CA 1
ATOM 2990 C C . GLN A 1 383 ? 25.405 -14.905 12.183 1.00 36.25 383 GLN A C 1
ATOM 2992 O O . GLN A 1 383 ? 24.892 -14.323 13.139 1.00 36.25 383 GLN A O 1
ATOM 2997 N N . ALA A 1 384 ? 26.310 -14.346 11.384 1.00 39.25 384 ALA A N 1
ATOM 2998 C CA . ALA A 1 384 ? 26.441 -12.908 11.256 1.00 39.25 384 ALA A CA 1
ATOM 2999 C C . ALA A 1 384 ? 25.077 -12.347 10.827 1.00 39.25 384 ALA A C 1
ATOM 3001 O O . ALA A 1 384 ? 24.457 -12.847 9.885 1.00 39.25 384 ALA A O 1
ATOM 3002 N N . SER A 1 385 ? 24.593 -11.367 11.586 1.00 37.09 385 SER A N 1
ATOM 3003 C CA . SER A 1 385 ? 23.373 -10.628 11.279 1.00 37.09 385 SER A CA 1
ATOM 3004 C C . SER A 1 385 ? 23.548 -9.935 9.923 1.00 37.09 385 SER A C 1
ATOM 3006 O O . SER A 1 385 ? 24.593 -9.316 9.725 1.00 37.09 385 SER A O 1
ATOM 3008 N N . PRO A 1 386 ? 22.592 -10.035 8.982 1.00 48.03 386 PRO A N 1
ATOM 3009 C CA . PRO A 1 386 ? 22.645 -9.240 7.764 1.00 48.03 386 PRO A CA 1
ATOM 3010 C C . PRO A 1 386 ? 22.537 -7.754 8.123 1.00 48.03 386 PRO A C 1
ATOM 3012 O O . PRO A 1 386 ? 21.794 -7.392 9.039 1.00 48.03 386 PRO A O 1
ATOM 3015 N N . ASP A 1 387 ? 23.319 -6.947 7.410 1.00 41.53 387 ASP A N 1
ATOM 3016 C CA . ASP A 1 387 ? 23.513 -5.513 7.604 1.00 41.53 387 ASP A CA 1
ATOM 3017 C C . ASP A 1 387 ? 22.204 -4.751 7.858 1.00 41.53 387 ASP A C 1
ATOM 3019 O O . ASP A 1 387 ? 21.213 -4.881 7.134 1.00 41.53 387 ASP A O 1
ATOM 3023 N N . GLU A 1 388 ? 22.224 -3.930 8.905 1.00 38.75 388 GLU A N 1
ATOM 3024 C CA . GLU A 1 388 ? 21.206 -2.933 9.202 1.00 38.75 388 GLU A CA 1
ATOM 3025 C C . GLU A 1 388 ? 21.215 -1.891 8.075 1.00 38.75 388 GLU A C 1
ATOM 3027 O O . GLU A 1 388 ? 22.133 -1.082 7.948 1.00 38.75 388 GLU A O 1
ATOM 3032 N N . VAL A 1 389 ? 20.221 -1.966 7.190 1.00 48.44 389 VAL A N 1
ATOM 3033 C CA . VAL A 1 389 ? 20.032 -0.985 6.121 1.00 48.44 389 VAL A CA 1
ATOM 3034 C C . VAL A 1 389 ? 19.585 0.329 6.759 1.00 48.44 389 VAL A C 1
ATOM 3036 O O . VAL A 1 389 ? 18.497 0.413 7.326 1.00 48.44 389 VAL A O 1
ATOM 3039 N N . ASP A 1 390 ? 20.443 1.340 6.672 1.00 44.50 390 ASP A N 1
ATOM 3040 C CA . ASP A 1 390 ? 20.186 2.715 7.102 1.00 44.50 390 ASP A CA 1
ATOM 3041 C C . ASP A 1 390 ? 19.135 3.355 6.175 1.00 44.50 390 ASP A C 1
ATOM 3043 O O . ASP A 1 390 ? 19.425 3.734 5.037 1.00 44.50 390 ASP A O 1
ATOM 3047 N N . TYR A 1 391 ? 17.881 3.389 6.636 1.00 46.84 391 TYR A N 1
ATOM 3048 C CA . TYR A 1 391 ? 16.736 3.849 5.847 1.00 46.84 391 TYR A CA 1
ATOM 3049 C C . TYR A 1 391 ? 16.779 5.351 5.557 1.00 46.84 391 TYR A C 1
ATOM 3051 O O . TYR A 1 391 ? 16.285 5.755 4.509 1.00 46.84 391 TYR A O 1
ATOM 3059 N N . ASP A 1 392 ? 17.427 6.161 6.394 1.00 43.50 392 ASP A N 1
ATOM 3060 C CA . ASP A 1 392 ? 17.544 7.602 6.147 1.00 43.50 392 ASP A CA 1
ATOM 3061 C C . ASP A 1 392 ? 18.489 7.877 4.951 1.00 43.50 392 ASP A C 1
ATOM 3063 O O . ASP A 1 392 ? 18.317 8.844 4.213 1.00 43.50 392 ASP A O 1
ATOM 3067 N N . LYS A 1 393 ? 19.406 6.946 4.635 1.00 47.47 393 LYS A N 1
ATOM 3068 C CA . LYS A 1 393 ? 20.246 7.004 3.419 1.00 47.47 393 LYS A CA 1
ATOM 3069 C C . LYS A 1 393 ? 19.571 6.501 2.145 1.00 47.47 393 LYS A C 1
ATOM 3071 O O . LYS A 1 393 ? 20.047 6.815 1.057 1.00 47.47 393 LYS A O 1
ATOM 3076 N N . LEU A 1 394 ? 18.490 5.725 2.249 1.00 47.28 394 LEU A N 1
ATOM 3077 C CA . LEU A 1 394 ? 17.707 5.285 1.084 1.00 47.28 394 LEU A CA 1
ATOM 3078 C C . LEU A 1 394 ? 16.810 6.398 0.524 1.00 47.28 394 LEU A C 1
ATOM 3080 O O . LEU A 1 394 ? 16.383 6.296 -0.626 1.00 47.28 394 LEU A O 1
ATOM 3084 N N . PHE A 1 395 ? 16.549 7.441 1.316 1.00 49.31 395 PHE A N 1
ATOM 3085 C CA . PHE A 1 395 ? 15.664 8.547 0.946 1.00 49.31 395 PHE A CA 1
ATOM 3086 C C . PHE A 1 395 ? 16.371 9.877 0.694 1.00 49.31 395 PHE A C 1
ATOM 3088 O O . PHE A 1 395 ? 15.687 10.800 0.282 1.00 49.31 395 PHE A O 1
ATOM 3095 N N . GLY A 1 396 ? 17.700 9.931 0.856 1.00 35.31 396 GLY A N 1
ATOM 3096 C CA . GLY A 1 396 ? 18.582 11.004 0.388 1.00 35.31 396 GLY A CA 1
ATOM 3097 C C . GLY A 1 396 ? 18.069 12.422 0.638 1.00 35.31 396 GLY A C 1
ATOM 3098 O O . GLY A 1 396 ? 17.349 12.963 -0.195 1.00 35.31 396 GLY A O 1
ATOM 3099 N N . ASP A 1 397 ? 18.522 13.044 1.727 1.00 38.84 397 ASP A N 1
ATOM 3100 C CA . ASP A 1 397 ? 18.480 14.501 1.857 1.00 38.84 397 ASP A CA 1
ATOM 3101 C C . ASP A 1 397 ? 19.275 15.121 0.687 1.00 38.84 397 ASP A C 1
ATOM 3103 O O . ASP A 1 397 ? 20.505 15.006 0.632 1.00 38.84 397 ASP A O 1
ATOM 3107 N N . GLU A 1 398 ? 18.564 15.714 -0.276 1.00 40.12 398 GLU A N 1
ATOM 3108 C CA . GLU A 1 398 ? 19.107 16.677 -1.248 1.00 40.12 398 GLU A CA 1
ATOM 3109 C C . GLU A 1 398 ? 19.040 18.098 -0.689 1.00 40.12 398 GLU A C 1
ATOM 3111 O O . GLU A 1 398 ? 17.954 18.489 -0.197 1.00 40.12 398 GLU A O 1
#

Foldseek 3Di:
DDPPPPPPVVFPQFKWKFKFWAAQAGPAGGAEDAPPDPCLPQVVQLQCQQCVVVQVQQDKKWKWWADLQQKIKTWIKHWVCLQDVPGADHPNHGIIMIIIIIGHLPHDFDDFPVQCRVCVSVQRNVSCCVRRVVCRPPHHVVRPDHHHTGGDHDSGDPPPVPDDDDPDQDAFPVRHGDAQDDDQWEKEAELVCVRVVRSRSSPDRHTAMEMEDAADPVSNDPRSHRYYYYHPDPHMDTDGHPDPPVVVVVVVPPPPPPDDDPDDDDDDDDDDDDDDDDDDDDDDDDDDDDDDDDDDDPDDDDDDDDDDDDPDPDDDDDDDDDDDDDDDDDDDDDDDDDDDDDDDDDDDDDDDDDDDDDDDDDDDDDDDDDDDDDDDDDDDDDDDDPDDPPVVVSSDDD
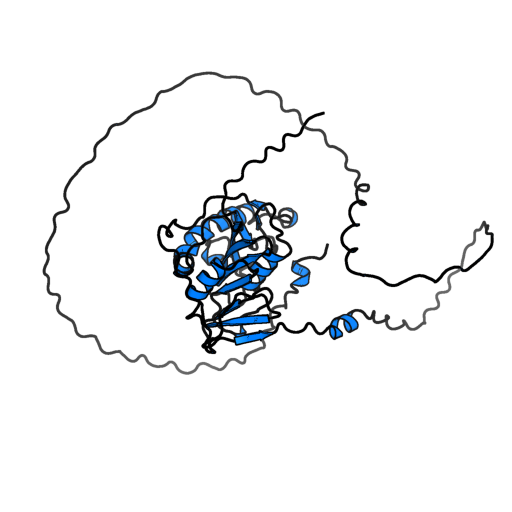
Secondary structure (DSSP, 8-state):
----------PPS-BEEEEEE--SS----EEEEETT--IIIIIHHHHHHHHGGGTT-SS-EEEEEE-TT--EEEEEEEEGGGT-SSTTEETTEEPEEEEEEEE-TTSPPPPPHHHHHHHHHHHHHHHHHHHHHHHTT--GGG-SSPEEEPPB--SS----TT-PPP----B-TTS-B-----BSEEEEEEGGGHHHHHHHHHH--S-EEEEEEES-TTT---TT-SEEEETT--S-EEEEPP---THHHHHHTS--PPPPPP-------------------------------------S--S--------S----PPPPPPPPPPPPP-------------------------------PPPPP---PPPPPPPP-------PPP----HHHHS---

Radius of gyration: 33.09 Å; chains: 1; bounding box: 96×103×82 Å

Sequence (398 aa):
MNQHEEYEVASAPGWAPVVFGRTRNADVWWRAVPAGVSHRDWLTTAVGAVVDGGHHLDRPRFLISRDSAGNMLVGVACRAAQLHPEMNSHENRPLHTFVGWVAPASTPDPPTLAELREHWQEWAGPVYTHWVGGDWDKHLSQLRDPHITAPEHAPWHDTRAGRLPERESTIDDDGQQLRLKVKDGTWLIPAAKAEHFWELAFTSYEPFAVVFGWQQQRQARRRGATHVVVDDVDRFAFEPSPTVSEADDRQRSSPQAPPGTPSGWTFSNESPTHPGSQQAPEQSPDLIDRLTGGARSARDFALGAVDGAFDRITGRNKPSSPQHGPYDDGRRDPLQPRTVDENYNMTGFKAGKSTGAAAVQPDPEPVQRPVPPPGPVVGRTGQASPDEVDYDKLFGDE

pLDDT: mean 71.3, std 24.46, range [26.42, 98.44]